Protein AF-A0A7X7YVF1-F1 (afdb_monomer)

Secondary structure (DSSP, 8-state):
---SSSHHHHHTTSTT----PPPBPPPTTGGG-TT-EEEEEEBPPPSS-EEEEESS--HHHHHHHHHH-HHHHHHHHH---GGGGGHHHHHHHHHHHTT-EEEE--S-B-TTTSPB----TTB-SB--HHHHHHH--SEEEEEEEEEEEEEEEEETTEE-S--EEEEEEEEEEEETTTTBEEEE--TTTTEEEEE-SS-S--TTT-HHHHHHHHHHHHHHHHHHHHHHHGGG--TTTTTT--TTTT--HHHHHHHHHHHHHHTT-EEEEGGG-BTTBSS---BSEETTTEE-EEEEETTEEEEEEE-TTS-EEEEE-SSSSTTHHHHHHHHHHHHHHHHHHTT--EEEEEEEE-TTS-EEEEEEEESS--HHHHHTTBPP--

Structure (mmCIF, N/CA/C/O backbone):
data_AF-A0A7X7YVF1-F1
#
_entry.id   AF-A0A7X7YVF1-F1
#
loop_
_atom_site.group_PDB
_atom_site.id
_atom_site.type_symbol
_atom_site.label_atom_id
_atom_site.label_alt_id
_atom_site.label_comp_id
_atom_site.label_asym_id
_atom_site.label_entity_id
_atom_site.label_seq_id
_atom_site.pdbx_PDB_ins_code
_atom_site.Cartn_x
_atom_site.Cartn_y
_atom_site.Cartn_z
_atom_site.occupancy
_atom_site.B_iso_or_equiv
_atom_site.auth_seq_id
_atom_site.auth_comp_id
_atom_site.auth_asym_id
_atom_site.auth_atom_id
_atom_site.pdbx_PDB_model_num
ATOM 1 N N . MET A 1 1 ? 6.168 58.203 21.231 1.00 45.94 1 MET A N 1
ATOM 2 C CA . MET A 1 1 ? 5.114 57.390 20.576 1.00 45.94 1 MET A CA 1
ATOM 3 C C . MET A 1 1 ? 5.769 56.258 19.788 1.00 45.94 1 MET A C 1
ATOM 5 O O . MET A 1 1 ? 6.127 56.462 18.636 1.00 45.94 1 MET A O 1
ATOM 9 N N . ARG A 1 2 ? 6.048 55.103 20.412 1.00 48.00 2 ARG A N 1
ATOM 10 C CA . ARG A 1 2 ? 6.722 53.976 19.733 1.00 48.00 2 ARG A CA 1
ATOM 11 C C . ARG A 1 2 ? 6.580 52.658 20.518 1.00 48.00 2 ARG A C 1
ATOM 13 O O . ARG A 1 2 ? 7.570 52.017 20.819 1.00 48.00 2 ARG A O 1
ATOM 20 N N . THR A 1 3 ? 5.359 52.271 20.894 1.00 51.06 3 THR A N 1
ATOM 21 C CA . THR A 1 3 ? 5.135 51.040 21.693 1.00 51.06 3 THR A CA 1
ATOM 22 C C . THR A 1 3 ? 3.905 50.205 21.309 1.00 51.06 3 THR A C 1
ATOM 24 O O . THR A 1 3 ? 3.707 49.151 21.892 1.00 51.06 3 THR A O 1
ATOM 27 N N . ASN A 1 4 ? 3.128 50.565 20.276 1.00 49.19 4 ASN A N 1
ATOM 28 C CA . ASN A 1 4 ? 1.848 49.885 19.978 1.00 49.19 4 ASN A CA 1
ATOM 29 C C . ASN A 1 4 ? 1.811 48.983 18.729 1.00 49.19 4 ASN A C 1
ATOM 31 O O . ASN A 1 4 ? 0.731 48.597 18.298 1.00 49.19 4 ASN A O 1
ATOM 35 N N . ARG A 1 5 ? 2.950 48.614 18.126 1.00 50.56 5 ARG A N 1
ATOM 36 C CA . ARG A 1 5 ? 2.953 47.758 16.914 1.00 50.56 5 ARG A CA 1
ATOM 37 C C . ARG A 1 5 ? 3.409 46.312 17.121 1.00 50.56 5 ARG A C 1
ATOM 39 O O . ARG A 1 5 ? 3.260 45.516 16.205 1.00 50.56 5 ARG A O 1
ATOM 46 N N . MET A 1 6 ? 3.911 45.954 18.303 1.00 46.47 6 MET A N 1
ATOM 47 C CA . MET A 1 6 ? 4.509 44.630 18.535 1.00 46.47 6 MET A CA 1
ATOM 48 C C . MET A 1 6 ? 3.543 43.598 19.145 1.00 46.47 6 MET A C 1
ATOM 50 O O . MET A 1 6 ? 3.802 42.405 19.067 1.00 46.47 6 MET A O 1
ATOM 54 N N . VAL A 1 7 ? 2.398 44.031 19.689 1.00 49.81 7 VAL A N 1
ATOM 55 C CA . VAL A 1 7 ? 1.423 43.136 20.351 1.00 49.81 7 VAL A CA 1
ATOM 56 C C . VAL A 1 7 ? 0.460 42.469 19.355 1.00 49.81 7 VAL A C 1
ATOM 58 O O . VAL A 1 7 ? -0.028 41.373 19.605 1.00 49.81 7 VAL A O 1
ATOM 61 N N . VAL A 1 8 ? 0.235 43.065 18.179 1.00 50.59 8 VAL A N 1
ATOM 62 C CA . VAL A 1 8 ? -0.730 42.539 17.190 1.00 50.59 8 VAL A CA 1
ATOM 63 C C . VAL A 1 8 ? -0.171 41.350 16.391 1.00 50.59 8 VAL A C 1
ATOM 65 O O . VAL A 1 8 ? -0.937 40.517 15.918 1.00 50.59 8 VAL A O 1
ATOM 68 N N . VAL A 1 9 ? 1.157 41.209 16.287 1.00 49.50 9 VAL A N 1
ATOM 69 C CA . VAL A 1 9 ? 1.793 40.127 15.507 1.00 49.50 9 VAL A CA 1
ATOM 70 C C . VAL A 1 9 ? 1.859 38.803 16.285 1.00 49.50 9 VAL A C 1
ATOM 72 O O . VAL A 1 9 ? 1.777 37.743 15.674 1.00 49.50 9 VAL A O 1
ATOM 75 N N . LEU A 1 10 ? 1.915 38.828 17.624 1.00 44.56 10 LEU A N 1
ATOM 76 C CA . LEU A 1 10 ? 1.907 37.597 18.433 1.00 44.56 10 LEU A CA 1
ATOM 77 C C . LEU A 1 10 ? 0.510 36.967 18.578 1.00 44.56 10 LEU A C 1
ATOM 79 O O . LEU A 1 10 ? 0.409 35.759 18.774 1.00 44.56 10 LEU A O 1
ATOM 83 N N . LEU A 1 11 ? -0.566 37.754 18.447 1.00 42.25 11 LEU A N 1
ATOM 84 C CA . LEU A 1 11 ? -1.938 37.257 18.618 1.00 42.25 11 LEU A CA 1
ATOM 85 C C . LEU A 1 11 ? -2.443 36.429 17.417 1.00 42.25 11 LEU A C 1
ATOM 87 O O . LEU A 1 11 ? -3.353 35.623 17.573 1.00 42.25 11 LEU A O 1
ATOM 91 N N . TRP A 1 12 ? -1.831 36.581 16.237 1.00 46.00 12 TRP A N 1
ATOM 92 C CA . TRP A 1 12 ? -2.168 35.796 15.038 1.00 46.00 12 TRP A CA 1
ATOM 93 C C . TRP A 1 12 ? -1.430 34.451 14.953 1.00 46.00 12 TRP A C 1
ATOM 95 O O . TRP A 1 12 ? -1.888 33.552 14.253 1.00 46.00 12 TRP A O 1
ATOM 105 N N . ALA A 1 13 ? -0.330 34.270 15.691 1.00 45.19 13 ALA A N 1
ATOM 106 C CA . ALA A 1 13 ? 0.436 33.020 15.680 1.00 45.19 13 ALA A CA 1
ATOM 107 C C . ALA A 1 13 ? -0.230 31.884 16.486 1.00 45.19 13 ALA A C 1
ATOM 109 O O . ALA A 1 13 ? 0.051 30.715 16.243 1.00 45.19 13 ALA A O 1
ATOM 110 N N . VAL A 1 14 ? -1.135 32.207 17.418 1.00 48.12 14 VAL A N 1
ATOM 111 C CA . VAL A 1 14 ? -1.795 31.212 18.289 1.00 48.12 14 VAL A CA 1
ATOM 112 C C . VAL A 1 14 ? -3.049 30.603 17.641 1.00 48.12 14 VAL A C 1
ATOM 114 O O . VAL A 1 14 ? -3.447 29.497 17.990 1.00 48.12 14 VAL A O 1
ATOM 117 N N . LEU A 1 15 ? -3.637 31.256 16.632 1.00 45.38 15 LEU A N 1
ATOM 118 C CA . LEU A 1 15 ? -4.842 30.768 15.942 1.00 45.38 15 LEU A CA 1
ATOM 119 C C . LEU A 1 15 ? -4.557 29.759 14.812 1.00 45.38 15 LEU A C 1
ATOM 121 O O . LEU A 1 15 ? -5.491 29.232 14.217 1.00 45.38 15 LEU A O 1
ATOM 125 N N . ALA A 1 16 ? -3.284 29.457 14.530 1.00 42.91 16 ALA A N 1
ATOM 126 C CA . ALA A 1 16 ? -2.877 28.479 13.516 1.00 42.91 16 ALA A CA 1
ATOM 127 C C . ALA A 1 16 ? -2.491 27.103 14.096 1.00 42.91 16 ALA A C 1
ATOM 129 O O . ALA A 1 16 ? -2.003 26.240 13.366 1.00 42.91 16 ALA A O 1
ATOM 130 N N . ALA A 1 17 ? -2.722 26.860 15.390 1.00 43.91 17 ALA A N 1
ATOM 131 C CA . ALA A 1 17 ? -2.643 25.520 15.962 1.00 43.91 17 ALA A CA 1
ATOM 132 C C . ALA A 1 17 ? -3.941 24.758 15.645 1.00 43.91 17 ALA A C 1
ATOM 134 O O . ALA A 1 17 ? -4.787 24.544 16.511 1.00 43.91 17 ALA A O 1
ATOM 135 N N . GLY A 1 18 ? -4.125 24.374 14.378 1.00 42.66 18 GLY A N 1
ATOM 136 C CA . GLY A 1 18 ? -5.143 23.391 14.023 1.00 42.66 18 GLY A CA 1
ATOM 137 C C . GLY A 1 18 ? -4.921 22.144 14.878 1.00 42.66 18 GLY A C 1
ATOM 138 O O . GLY A 1 18 ? -3.826 21.578 14.856 1.00 42.66 18 GLY A O 1
ATOM 139 N N . CYS A 1 19 ? -5.924 21.758 15.671 1.00 44.31 19 CYS A N 1
ATOM 140 C CA . CYS A 1 19 ? -5.878 20.576 16.526 1.00 44.31 19 CYS A CA 1
ATOM 141 C C . CYS A 1 19 ? -5.786 19.323 15.650 1.00 44.31 19 CYS A C 1
ATOM 143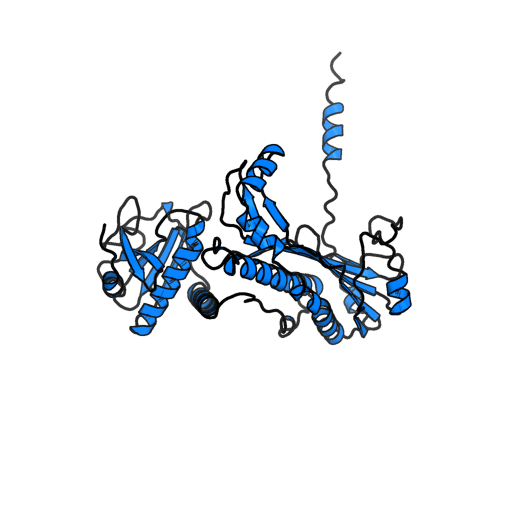 O O . CYS A 1 19 ? -6.785 18.712 15.289 1.00 44.31 19 CYS A O 1
ATOM 145 N N . ALA A 1 20 ? -4.568 18.951 15.268 1.00 49.00 20 ALA A N 1
ATOM 146 C CA . ALA A 1 20 ? -4.284 17.599 14.837 1.00 49.00 20 ALA A CA 1
ATOM 147 C C . ALA A 1 20 ? -4.358 16.724 16.093 1.00 49.00 20 ALA A C 1
ATOM 149 O O . ALA A 1 20 ? -3.467 16.797 16.941 1.00 49.00 20 ALA A O 1
ATOM 150 N N . THR A 1 21 ? -5.440 15.958 16.240 1.00 62.94 21 THR A N 1
ATOM 151 C CA . THR A 1 21 ? -5.539 14.942 17.289 1.00 62.94 21 THR A CA 1
ATOM 152 C C . THR A 1 21 ? -4.435 13.921 17.041 1.00 62.94 21 THR A C 1
ATOM 154 O O . THR A 1 21 ? -4.339 13.346 15.955 1.00 62.94 21 THR A O 1
ATOM 157 N N . LYS A 1 22 ? -3.526 13.782 18.006 1.00 76.94 22 LYS A N 1
ATOM 158 C CA . LYS A 1 22 ? -2.445 12.799 17.926 1.00 76.94 22 LYS A CA 1
ATOM 159 C C . LYS A 1 22 ? -3.043 11.398 18.101 1.00 76.94 22 LYS A C 1
ATOM 161 O O . LYS A 1 22 ? -4.016 11.281 18.843 1.00 76.94 22 LYS A O 1
ATOM 166 N N . PRO A 1 23 ? -2.472 10.359 17.467 1.00 87.00 23 PRO A N 1
ATOM 167 C CA . PRO A 1 23 ? -2.857 8.983 17.753 1.00 87.00 23 PRO A CA 1
ATOM 168 C C . PRO A 1 23 ? -2.780 8.688 19.256 1.00 87.00 23 PRO A C 1
ATOM 170 O O . PRO A 1 23 ? -1.829 9.120 19.916 1.00 87.00 23 PRO A O 1
ATOM 173 N N . ILE A 1 24 ? -3.746 7.930 19.768 1.00 91.81 24 ILE A N 1
ATOM 174 C CA . ILE A 1 24 ? -3.784 7.454 21.155 1.00 91.81 24 ILE A CA 1
ATOM 175 C C . ILE A 1 24 ? -3.446 5.958 21.109 1.00 91.81 24 ILE A C 1
ATOM 177 O O . ILE A 1 24 ? -4.222 5.200 20.523 1.00 91.81 24 ILE A O 1
ATOM 181 N N . PRO A 1 25 ? -2.284 5.514 21.629 1.00 92.12 25 PRO A N 1
ATOM 182 C CA . PRO A 1 25 ? -1.931 4.096 21.647 1.00 92.12 25 PRO A CA 1
ATOM 183 C C . PRO A 1 25 ? -2.812 3.327 22.639 1.00 92.12 25 PRO A C 1
ATOM 185 O O . PRO A 1 25 ? -3.322 3.909 23.594 1.00 92.12 25 PRO A O 1
ATOM 188 N N . VAL A 1 26 ? -2.955 2.015 22.436 1.00 92.88 26 VAL A N 1
ATOM 189 C CA . VAL A 1 26 ? -3.659 1.154 23.396 1.00 92.88 26 VAL A CA 1
ATOM 190 C C . VAL A 1 26 ? -2.847 1.105 24.690 1.00 92.88 26 VAL A C 1
ATOM 192 O O . VAL A 1 26 ? -1.643 0.842 24.658 1.00 92.88 26 VAL A O 1
ATOM 195 N N . SER A 1 27 ? -3.486 1.345 25.834 1.00 91.06 27 SER A N 1
ATOM 196 C CA . SER A 1 27 ? -2.795 1.286 27.122 1.00 91.06 27 SER A CA 1
ATOM 197 C C . SER A 1 27 ? -2.364 -0.154 27.463 1.00 91.06 27 SER A C 1
ATOM 199 O O . SER A 1 27 ? -3.092 -1.107 27.166 1.00 91.06 27 SER A O 1
ATOM 201 N N . PRO A 1 28 ? -1.195 -0.372 28.097 1.00 90.12 28 PRO A N 1
ATOM 202 C CA . PRO A 1 28 ? -0.799 -1.696 28.579 1.00 90.12 28 PRO A CA 1
ATOM 203 C C . PRO A 1 28 ? -1.837 -2.339 29.508 1.00 90.12 28 PRO A C 1
ATOM 205 O O . PRO A 1 28 ? -2.012 -3.557 29.488 1.00 90.12 28 PRO A O 1
ATOM 208 N N . GLU A 1 29 ? -2.538 -1.519 30.293 1.00 90.06 29 GLU A N 1
ATOM 209 C CA . GLU A 1 29 ? -3.566 -1.930 31.247 1.00 90.06 29 GLU A CA 1
ATOM 210 C C . GLU A 1 29 ? -4.773 -2.563 30.555 1.00 90.06 29 GLU A C 1
ATOM 212 O O . GLU A 1 29 ? -5.318 -3.537 31.075 1.00 90.06 29 GLU A O 1
ATOM 217 N N . PHE A 1 30 ? -5.153 -2.081 29.362 1.00 91.19 30 PHE A N 1
ATOM 218 C CA . PHE A 1 30 ? -6.248 -2.658 28.579 1.00 91.19 30 PHE A CA 1
ATOM 219 C C . PHE A 1 30 ? -6.068 -4.172 28.415 1.00 91.19 30 PHE A C 1
ATOM 221 O O . PHE A 1 30 ? -7.004 -4.932 28.674 1.00 91.19 30 PHE A O 1
ATOM 228 N N . TRP A 1 31 ? -4.843 -4.610 28.096 1.00 92.06 31 TRP A N 1
ATOM 229 C CA . TRP A 1 31 ? -4.468 -6.016 27.884 1.00 92.06 31 TRP A CA 1
ATOM 230 C C . TRP A 1 31 ? -4.567 -6.900 29.135 1.00 92.06 31 TRP A C 1
ATOM 232 O O . TRP A 1 31 ? -4.552 -8.124 29.018 1.00 92.06 31 TRP A O 1
ATOM 242 N N . GLY A 1 32 ? -4.672 -6.311 30.329 1.00 88.88 32 GLY A N 1
ATOM 243 C CA . GLY A 1 32 ? -4.874 -7.034 31.586 1.00 88.88 32 GLY A CA 1
ATOM 244 C C . GLY A 1 32 ? -6.340 -7.356 31.903 1.00 88.88 32 GLY A C 1
ATOM 245 O O . GLY A 1 32 ? -6.602 -8.170 32.786 1.00 88.88 32 GLY A O 1
ATOM 246 N N . HIS A 1 33 ? -7.298 -6.745 31.197 1.00 88.50 33 HIS A N 1
ATOM 247 C CA . HIS A 1 33 ? -8.733 -6.827 31.487 1.00 88.50 33 HIS A CA 1
ATOM 248 C C . HIS A 1 33 ? -9.491 -7.699 30.473 1.00 88.50 33 HIS A C 1
ATOM 250 O O . HIS A 1 33 ? -10.422 -7.238 29.814 1.00 88.50 33 HIS A O 1
ATOM 256 N N . THR A 1 34 ? -9.131 -8.977 30.363 1.00 85.94 34 THR A N 1
ATOM 257 C CA . THR A 1 34 ? -9.741 -9.940 29.416 1.00 85.94 34 THR A CA 1
ATOM 258 C C . THR A 1 34 ? -11.220 -10.247 29.686 1.00 85.94 34 THR A C 1
ATOM 260 O O . THR A 1 34 ? -11.928 -10.736 28.809 1.00 85.94 34 THR A O 1
ATOM 263 N N . GLU A 1 35 ? -11.728 -9.901 30.872 1.00 90.06 35 GLU A N 1
ATOM 264 C CA . GLU A 1 35 ? -13.160 -9.974 31.193 1.00 90.06 35 GLU A CA 1
ATOM 265 C C . GLU A 1 35 ? -14.009 -8.962 30.406 1.00 90.06 35 GLU A C 1
ATOM 267 O O . GLU A 1 35 ? -15.221 -9.154 30.287 1.00 90.06 35 GLU A O 1
ATOM 272 N N . THR A 1 36 ? -13.376 -7.914 29.861 1.00 92.19 36 THR A N 1
ATOM 273 C CA . THR A 1 36 ? -14.020 -6.861 29.066 1.00 92.19 36 THR A CA 1
ATOM 274 C C . THR A 1 36 ? -14.685 -7.467 27.836 1.00 92.19 36 THR A C 1
ATOM 276 O O . THR A 1 36 ? -14.034 -8.117 27.011 1.00 92.19 36 THR A O 1
ATOM 279 N N . LYS A 1 37 ? -15.984 -7.220 27.669 1.00 96.88 37 LYS A N 1
ATOM 280 C CA . LYS A 1 37 ? -16.699 -7.577 26.445 1.00 96.88 37 LYS A CA 1
ATOM 281 C C . LYS A 1 37 ? -16.518 -6.475 25.405 1.00 96.88 37 LYS A C 1
ATOM 283 O O . LYS A 1 37 ? -16.913 -5.335 25.641 1.00 96.88 37 LYS A O 1
ATOM 288 N N . VAL A 1 38 ? -15.976 -6.814 24.238 1.00 98.00 38 VAL A N 1
ATOM 289 C CA . VAL A 1 38 ? -15.699 -5.860 23.152 1.00 98.00 38 VAL A CA 1
ATOM 290 C C . VAL A 1 38 ? -16.682 -6.072 22.002 1.00 98.00 38 VAL A C 1
ATOM 292 O O . VAL A 1 38 ? -16.742 -7.156 21.420 1.00 98.00 38 VAL A O 1
ATOM 295 N N . ALA A 1 39 ? -17.453 -5.044 21.655 1.00 98.19 39 ALA A N 1
ATOM 296 C CA . ALA A 1 39 ? -18.185 -5.021 20.392 1.00 98.19 39 ALA A CA 1
ATOM 297 C C . ALA A 1 39 ? -17.270 -4.512 19.277 1.00 98.19 39 ALA A C 1
ATOM 299 O O . ALA A 1 39 ? -16.469 -3.612 19.504 1.00 98.19 39 ALA A O 1
ATOM 300 N N . ILE A 1 40 ? -17.391 -5.067 18.076 1.00 98.44 40 ILE A N 1
ATOM 301 C CA . ILE A 1 40 ? -16.623 -4.643 16.904 1.00 98.44 40 ILE A CA 1
ATOM 302 C C . ILE A 1 40 ? -17.614 -4.234 15.831 1.00 98.44 40 ILE A C 1
ATOM 304 O O . ILE A 1 40 ? -18.463 -5.030 15.432 1.00 98.44 40 ILE A O 1
ATOM 308 N N . ALA A 1 41 ? -17.507 -2.995 15.381 1.00 97.94 41 ALA A N 1
ATOM 309 C CA . ALA A 1 41 ? -18.418 -2.399 14.427 1.00 97.94 41 ALA A CA 1
ATOM 310 C C . ALA A 1 41 ? -17.652 -1.673 13.327 1.00 97.94 41 ALA A C 1
ATOM 312 O O . ALA A 1 41 ? -16.489 -1.282 13.478 1.00 97.94 41 ALA A O 1
ATOM 313 N N . ILE A 1 42 ? -18.352 -1.460 12.223 1.00 97.38 42 ILE A N 1
ATOM 314 C CA . ILE A 1 42 ? -17.880 -0.654 11.111 1.00 97.38 42 ILE A CA 1
ATOM 315 C C . ILE A 1 42 ? -18.765 0.582 10.989 1.00 97.38 42 ILE A C 1
ATOM 317 O O . ILE A 1 42 ? -19.985 0.500 11.140 1.00 97.38 42 ILE A O 1
ATOM 321 N N . ALA A 1 43 ? -18.155 1.736 10.740 1.00 96.62 43 ALA A N 1
ATOM 322 C CA . ALA A 1 43 ? -18.916 2.897 10.302 1.00 96.62 43 ALA A CA 1
ATOM 323 C C . ALA A 1 43 ? -19.438 2.670 8.878 1.00 96.62 43 ALA A C 1
ATOM 325 O O . ALA A 1 43 ? -18.887 1.859 8.126 1.00 96.62 43 ALA A O 1
ATOM 326 N N . SER A 1 44 ? -20.475 3.407 8.497 1.00 95.75 44 SER A N 1
ATOM 327 C CA . SER A 1 44 ? -21.013 3.342 7.141 1.00 95.75 44 SER A CA 1
ATOM 328 C C . SER A 1 44 ? -19.933 3.579 6.092 1.00 95.75 44 SER A C 1
ATOM 330 O O . SER A 1 44 ? -19.137 4.518 6.170 1.00 95.75 44 SER A O 1
ATOM 332 N N . LEU A 1 45 ? -19.877 2.661 5.127 1.00 95.44 45 LEU A N 1
ATOM 333 C CA . LEU A 1 45 ? -18.869 2.689 4.081 1.00 95.44 45 LEU A CA 1
ATOM 334 C C . LEU A 1 45 ? -19.178 3.818 3.089 1.00 95.44 45 LEU A C 1
ATOM 336 O O . LEU A 1 45 ? -20.343 4.007 2.727 1.00 95.44 45 LEU A O 1
ATOM 340 N N . PRO A 1 46 ? -18.164 4.543 2.589 1.00 93.81 46 PRO A N 1
ATOM 341 C CA . PRO A 1 46 ? -18.379 5.518 1.533 1.00 93.81 46 PRO A CA 1
ATOM 342 C C . PRO A 1 46 ? -18.917 4.810 0.283 1.00 93.81 46 PRO A C 1
ATOM 344 O O . PRO A 1 46 ? -18.407 3.762 -0.111 1.00 93.81 46 PRO A O 1
ATOM 347 N N . GLN A 1 47 ? -19.949 5.384 -0.335 1.00 90.06 47 GLN A N 1
ATOM 348 C CA . GLN A 1 47 ? -20.629 4.769 -1.483 1.00 90.06 47 GLN A CA 1
ATOM 349 C C . GLN A 1 47 ? -19.821 4.866 -2.780 1.00 90.06 47 GLN A C 1
ATOM 351 O O . GLN A 1 47 ? -19.948 4.010 -3.648 1.00 90.06 47 GLN A O 1
ATOM 356 N N . GLU A 1 48 ? -18.989 5.900 -2.907 1.00 90.50 48 GLU A N 1
ATOM 357 C CA . GLU A 1 48 ? -18.205 6.172 -4.109 1.00 90.50 48 GLU A CA 1
ATOM 358 C C . GLU A 1 48 ? -16.748 6.474 -3.757 1.00 90.50 48 GLU A C 1
ATOM 360 O O . GLU A 1 48 ? -16.443 7.102 -2.732 1.00 90.50 48 GLU A O 1
ATOM 365 N N . GLY A 1 49 ? -15.849 6.066 -4.653 1.00 92.56 49 GLY A N 1
ATOM 366 C CA . GLY A 1 49 ? -14.457 6.473 -4.607 1.00 92.56 49 GLY A CA 1
ATOM 367 C C . GLY A 1 49 ? -14.282 7.959 -4.936 1.00 92.56 49 GLY A C 1
ATOM 368 O O . GLY A 1 49 ? -15.112 8.598 -5.583 1.00 92.56 49 GLY A O 1
ATOM 369 N N . ARG A 1 50 ? -13.161 8.530 -4.498 1.00 92.94 50 ARG A N 1
ATOM 370 C CA . ARG A 1 50 ? -12.825 9.952 -4.643 1.00 92.94 50 ARG A CA 1
ATOM 371 C C . ARG A 1 50 ? -11.498 10.137 -5.370 1.00 92.94 50 ARG A C 1
ATOM 373 O O . ARG A 1 50 ? -10.619 9.284 -5.313 1.00 92.94 50 ARG A O 1
ATOM 380 N N . VAL A 1 51 ? -11.331 11.294 -6.005 1.00 91.38 51 VAL A N 1
ATOM 381 C CA . VAL A 1 51 ? -10.043 11.726 -6.564 1.00 91.38 51 VAL A CA 1
ATOM 382 C C . VAL A 1 51 ? -9.405 12.716 -5.593 1.00 91.38 51 VAL A C 1
ATOM 384 O O . VAL A 1 51 ? -9.844 13.862 -5.472 1.00 91.38 51 VAL A O 1
ATOM 387 N N . TYR A 1 52 ? -8.373 12.271 -4.886 1.00 90.50 52 TYR A N 1
ATOM 388 C CA . TYR A 1 52 ? -7.571 13.080 -3.979 1.00 90.50 52 TYR A CA 1
ATOM 389 C C . TYR A 1 52 ? -6.496 13.823 -4.766 1.00 90.50 52 TYR A C 1
ATOM 391 O O . TYR A 1 52 ? -5.614 13.227 -5.386 1.00 90.50 52 TYR A O 1
ATOM 399 N N . ARG A 1 53 ? -6.551 15.153 -4.717 1.00 87.81 53 ARG A N 1
ATOM 400 C CA . ARG A 1 53 ? -5.524 16.010 -5.307 1.00 87.81 53 ARG A CA 1
ATOM 401 C C . ARG A 1 53 ? -4.653 16.581 -4.212 1.00 87.81 53 ARG A C 1
ATOM 403 O O . ARG A 1 53 ? -5.145 17.204 -3.276 1.00 87.81 53 ARG A O 1
ATOM 410 N N . GLU A 1 54 ? -3.360 16.338 -4.332 1.00 86.12 54 GLU A N 1
ATOM 411 C CA . GLU A 1 54 ? -2.370 16.723 -3.336 1.00 86.12 54 GLU A CA 1
ATOM 412 C C . GLU A 1 54 ? -1.453 17.808 -3.893 1.00 86.12 54 GLU A C 1
ATOM 414 O O . GLU A 1 54 ? -1.136 17.814 -5.081 1.00 86.12 54 GLU A O 1
ATOM 419 N N . GLY A 1 55 ? -0.983 18.706 -3.029 1.00 83.38 55 GLY A N 1
ATOM 420 C CA . GLY A 1 55 ? -0.076 19.791 -3.402 1.00 83.38 55 GLY A CA 1
ATOM 421 C C . GLY A 1 55 ? -0.734 21.169 -3.384 1.00 83.38 55 GLY A C 1
ATOM 422 O O . GLY A 1 55 ? -1.862 21.354 -2.927 1.00 83.38 55 GLY A O 1
ATOM 423 N N . HIS A 1 56 ? 0.015 22.170 -3.839 1.00 75.62 56 HIS A N 1
ATOM 424 C CA . HIS A 1 56 ? -0.428 23.561 -3.834 1.00 75.62 56 HIS A CA 1
ATOM 425 C C . HIS A 1 56 ? -1.270 23.845 -5.083 1.00 75.62 56 HIS A C 1
ATOM 427 O O . HIS A 1 56 ? -0.730 24.193 -6.134 1.00 75.62 56 HIS A O 1
ATOM 433 N N . GLN A 1 57 ? -2.590 23.689 -4.964 1.00 69.94 57 GLN A N 1
ATOM 434 C CA . GLN A 1 57 ? -3.557 24.067 -5.997 1.00 69.94 57 GLN A CA 1
ATOM 435 C C . GLN A 1 57 ? -4.452 25.202 -5.496 1.00 69.94 57 GLN A C 1
ATOM 437 O O . GLN A 1 57 ? -4.994 25.139 -4.391 1.00 69.94 57 GLN A O 1
ATOM 442 N N . GLY A 1 58 ? -4.632 26.239 -6.314 1.00 75.81 58 GLY A N 1
ATOM 443 C CA . GLY A 1 58 ? -5.694 27.213 -6.094 1.00 75.81 58 GLY A CA 1
ATOM 444 C C . GLY A 1 58 ? -7.071 26.619 -6.411 1.00 75.81 58 GLY A C 1
ATOM 445 O O . GLY A 1 58 ? -7.193 25.627 -7.128 1.00 75.81 58 GLY A O 1
ATOM 446 N N . LEU A 1 59 ? -8.141 27.261 -5.932 1.00 76.19 59 LEU A N 1
ATOM 447 C CA . LEU A 1 59 ? -9.523 26.846 -6.226 1.00 76.19 59 LEU A CA 1
ATOM 448 C C . LEU A 1 59 ? -9.806 26.766 -7.739 1.00 76.19 59 LEU A C 1
ATOM 450 O O . LEU A 1 59 ? -10.478 25.845 -8.195 1.00 76.19 59 LEU A O 1
ATOM 454 N N . LEU A 1 60 ? -9.256 27.703 -8.520 1.00 72.31 60 LEU A N 1
ATOM 455 C CA . LEU A 1 60 ? -9.382 27.709 -9.982 1.00 72.31 60 LEU A CA 1
ATOM 456 C C . LEU A 1 60 ? -8.614 26.552 -10.639 1.00 72.31 60 LEU A C 1
ATOM 458 O O . LEU A 1 60 ? -9.128 25.943 -11.575 1.00 72.31 60 LEU A O 1
ATOM 462 N N . ASP A 1 61 ? -7.438 26.194 -10.115 1.00 67.12 61 ASP A N 1
ATOM 463 C CA . ASP A 1 61 ? -6.652 25.063 -10.620 1.00 67.12 61 ASP A CA 1
ATOM 464 C C . ASP A 1 61 ? -7.395 23.741 -10.413 1.00 67.12 61 ASP A C 1
ATOM 466 O O . ASP A 1 61 ? -7.378 22.879 -11.291 1.00 67.12 61 ASP A O 1
ATOM 470 N N . MET A 1 62 ? -8.110 23.591 -9.291 1.00 69.75 62 MET A N 1
ATOM 471 C CA . MET A 1 62 ? -8.940 22.409 -9.039 1.00 69.75 62 MET A CA 1
ATOM 472 C C . MET A 1 62 ? -10.077 22.270 -10.058 1.00 69.75 62 MET A C 1
ATOM 474 O O . MET A 1 62 ? -10.359 21.160 -10.508 1.00 69.75 62 MET A O 1
ATOM 478 N N . ILE A 1 63 ? -10.717 23.377 -10.456 1.00 71.25 63 ILE A N 1
ATOM 479 C CA . ILE A 1 63 ? -11.778 23.361 -11.477 1.00 71.25 63 ILE A CA 1
ATOM 480 C C . ILE A 1 63 ? -11.207 22.931 -12.833 1.00 71.25 63 ILE A C 1
ATOM 482 O O . ILE A 1 63 ? -11.771 22.049 -13.480 1.00 71.25 63 ILE A O 1
ATOM 486 N N . ILE A 1 64 ? -10.069 23.503 -13.238 1.00 67.75 64 ILE A N 1
ATOM 487 C CA . ILE A 1 64 ? -9.395 23.153 -14.498 1.00 67.75 64 ILE A CA 1
ATOM 488 C C . ILE A 1 64 ? -8.975 21.678 -14.485 1.00 67.75 64 ILE A C 1
ATOM 490 O O . ILE A 1 64 ? -9.262 20.941 -15.426 1.00 67.75 64 ILE A O 1
ATOM 494 N N . THR A 1 65 ? -8.372 21.218 -13.388 1.00 71.06 65 THR A N 1
ATOM 495 C CA . THR A 1 65 ? -7.909 19.830 -13.248 1.00 71.06 65 THR A CA 1
ATOM 496 C C . THR A 1 65 ? -9.072 18.833 -13.309 1.00 71.06 65 THR A C 1
ATOM 498 O O . THR A 1 65 ? -8.956 17.796 -13.955 1.00 71.06 65 THR A O 1
ATOM 501 N N . ASN A 1 66 ? -10.221 19.144 -12.694 1.00 70.50 66 ASN A N 1
ATOM 502 C CA . ASN A 1 66 ? -11.432 18.315 -12.788 1.00 70.50 66 ASN A CA 1
ATOM 503 C C . ASN A 1 66 ? -11.928 18.138 -14.231 1.00 70.50 66 ASN A C 1
ATOM 505 O O . ASN A 1 66 ? -12.435 17.073 -14.569 1.00 70.50 66 ASN A O 1
ATOM 509 N N . ALA A 1 67 ? -11.792 19.165 -15.072 1.00 65.69 67 ALA A N 1
ATOM 510 C CA . ALA A 1 67 ? -12.204 19.100 -16.471 1.00 65.69 67 ALA A CA 1
ATOM 511 C C . ALA A 1 67 ? -11.202 18.335 -17.355 1.00 65.69 67 ALA A C 1
ATOM 513 O O . ALA A 1 67 ? -11.598 17.761 -18.368 1.00 65.69 67 ALA A O 1
ATOM 514 N N . MET A 1 68 ? -9.916 18.339 -16.989 1.00 68.31 68 MET A N 1
ATOM 515 C CA . MET A 1 68 ? -8.835 17.768 -17.800 1.00 68.31 68 MET A CA 1
ATOM 516 C C . MET A 1 68 ? -8.546 16.289 -17.528 1.00 68.31 68 MET A C 1
ATOM 518 O O . MET A 1 68 ? -7.964 15.645 -18.398 1.00 68.31 68 MET A O 1
ATOM 522 N N . ASP A 1 69 ? -8.948 15.745 -16.374 1.00 69.50 69 ASP A N 1
ATOM 523 C CA . ASP A 1 69 ? -8.694 14.340 -16.022 1.00 69.50 69 ASP A CA 1
ATOM 524 C C . ASP A 1 69 ? -9.989 13.539 -15.770 1.00 69.50 69 ASP A C 1
ATOM 526 O O . ASP A 1 69 ? -10.322 13.187 -14.632 1.00 69.50 69 ASP A O 1
ATOM 530 N N . PRO A 1 70 ? -10.775 13.256 -16.829 1.00 73.62 70 PRO A N 1
ATOM 531 C CA . PRO A 1 70 ? -12.015 12.497 -16.695 1.00 73.62 70 PRO A CA 1
ATOM 532 C C . PRO A 1 70 ? -11.773 11.017 -16.368 1.00 73.62 70 PRO A C 1
ATOM 534 O O . PRO A 1 70 ? -12.717 10.337 -15.959 1.00 73.62 70 PRO A O 1
ATOM 537 N N . GLY A 1 71 ? -10.551 10.510 -16.567 1.00 82.00 71 GLY A N 1
ATOM 538 C CA . GLY A 1 71 ? -10.236 9.096 -16.404 1.00 82.00 71 GLY A CA 1
ATOM 539 C C . GLY A 1 71 ? -10.152 8.679 -14.945 1.00 82.00 71 GLY A C 1
ATOM 540 O O . GLY A 1 71 ? -10.849 7.749 -14.540 1.00 82.00 71 GLY A O 1
ATOM 541 N N . GLU A 1 72 ? -9.416 9.433 -14.123 1.00 82.94 72 GLU A N 1
ATOM 542 C CA . GLU A 1 72 ? -9.380 9.208 -12.670 1.00 82.94 72 GLU A CA 1
ATOM 543 C C . GLU A 1 72 ? -10.786 9.292 -12.055 1.00 82.94 72 GLU A C 1
ATOM 545 O O . GLU A 1 72 ? -11.188 8.432 -11.275 1.00 82.94 72 GLU A O 1
ATOM 550 N N . ALA A 1 73 ? -11.582 10.282 -12.471 1.00 85.50 73 ALA A N 1
ATOM 551 C CA . ALA A 1 73 ? -12.956 10.443 -12.000 1.00 85.50 73 ALA A CA 1
ATOM 552 C C . ALA A 1 73 ? -13.899 9.326 -12.482 1.00 85.50 73 ALA A C 1
ATOM 554 O O . ALA A 1 73 ? -14.917 9.058 -11.843 1.00 85.50 73 ALA A O 1
ATOM 555 N N . ARG A 1 74 ? -13.623 8.698 -13.632 1.00 86.56 74 ARG A N 1
ATOM 556 C CA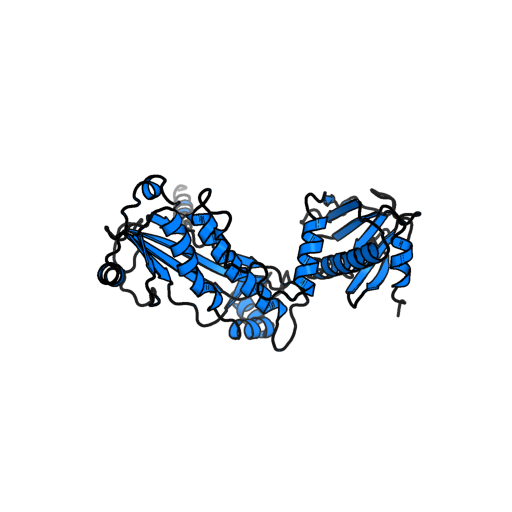 . ARG A 1 74 ? -14.384 7.536 -14.110 1.00 86.56 74 ARG A CA 1
ATOM 557 C C . ARG A 1 74 ? -14.026 6.295 -13.309 1.00 86.56 74 ARG A C 1
ATOM 559 O O . ARG A 1 74 ? -14.938 5.659 -12.798 1.00 86.56 74 ARG A O 1
ATOM 566 N N . CYS A 1 75 ? -12.730 6.027 -13.145 1.00 87.88 75 CYS A N 1
ATOM 567 C CA . CYS A 1 75 ? -12.240 4.955 -12.288 1.00 87.88 75 CYS A CA 1
ATOM 568 C C . CYS A 1 75 ? -12.846 5.076 -10.887 1.00 87.88 75 CYS A C 1
ATOM 570 O O . CYS A 1 75 ? -13.469 4.130 -10.430 1.00 87.88 75 CYS A O 1
ATOM 572 N N . ALA A 1 76 ? -12.770 6.256 -10.258 1.00 88.81 76 ALA A N 1
ATOM 573 C CA . ALA A 1 76 ? -13.255 6.488 -8.897 1.00 88.81 76 ALA A CA 1
ATOM 574 C C . ALA A 1 76 ? -14.726 6.080 -8.675 1.00 88.81 76 ALA A C 1
ATOM 576 O O . ALA A 1 76 ? -15.057 5.514 -7.636 1.00 88.81 76 ALA A O 1
ATOM 577 N N . ARG A 1 77 ? -15.590 6.310 -9.671 1.00 89.06 77 ARG A N 1
ATOM 578 C CA . ARG A 1 77 ? -17.021 5.960 -9.630 1.00 89.06 77 ARG A CA 1
ATOM 579 C C . ARG A 1 77 ? -17.307 4.464 -9.776 1.00 89.06 77 ARG A C 1
ATOM 581 O O . ARG A 1 77 ? -18.415 4.039 -9.480 1.00 89.06 77 ARG A O 1
ATOM 588 N N . MET A 1 78 ? -16.348 3.682 -10.266 1.00 89.00 78 MET A N 1
ATOM 589 C CA . MET A 1 78 ? -16.486 2.232 -10.447 1.00 89.00 78 MET A CA 1
ATOM 590 C C . MET A 1 78 ? -15.997 1.434 -9.232 1.00 89.00 78 MET A C 1
ATOM 592 O O . MET A 1 78 ? -16.214 0.228 -9.167 1.00 89.00 78 MET A O 1
ATOM 596 N N . LEU A 1 79 ? -15.309 2.085 -8.292 1.00 92.69 79 LEU A N 1
ATOM 597 C CA . LEU A 1 79 ? -14.706 1.427 -7.138 1.00 92.69 79 LEU A CA 1
ATOM 598 C C . LEU A 1 79 ? -15.761 1.105 -6.077 1.00 92.69 79 LEU A C 1
ATOM 600 O O . LEU A 1 79 ? -16.679 1.891 -5.849 1.00 92.69 79 LEU A O 1
ATOM 604 N N . THR A 1 80 ? -15.564 0.003 -5.353 1.00 92.56 80 THR A N 1
ATOM 605 C CA . THR A 1 80 ? -16.407 -0.384 -4.216 1.00 92.56 80 THR A CA 1
ATOM 606 C C . THR A 1 80 ? -15.590 -0.495 -2.929 1.00 92.56 80 THR A C 1
ATOM 608 O O . THR A 1 80 ? -14.385 -0.754 -2.942 1.00 92.56 80 THR A O 1
ATOM 611 N N . ALA A 1 81 ? -16.258 -0.295 -1.794 1.00 94.00 81 ALA A N 1
ATOM 612 C CA . ALA A 1 81 ? -15.659 -0.386 -0.462 1.00 94.00 81 ALA A CA 1
ATOM 613 C C . ALA A 1 81 ? -15.815 -1.774 0.190 1.00 94.00 81 ALA A C 1
ATOM 615 O O . ALA A 1 81 ? -15.332 -1.986 1.301 1.00 94.00 81 ALA A O 1
ATOM 616 N N . GLU A 1 82 ? -16.491 -2.719 -0.473 1.00 92.56 82 GLU A N 1
ATOM 617 C CA . GLU A 1 82 ? -16.932 -3.998 0.109 1.00 92.56 82 GLU A CA 1
ATOM 618 C C . GLU A 1 82 ? -15.785 -4.808 0.706 1.00 92.56 82 GLU A C 1
ATOM 620 O O . GLU A 1 82 ? -15.927 -5.402 1.776 1.00 92.56 82 GLU A O 1
ATOM 625 N N . ARG A 1 83 ? -14.616 -4.768 0.054 1.00 93.25 83 ARG A N 1
ATOM 626 C CA . ARG A 1 83 ? -13.418 -5.456 0.536 1.00 93.25 83 ARG A CA 1
ATOM 627 C C . ARG A 1 83 ? -13.066 -5.046 1.958 1.00 93.25 83 ARG A C 1
ATOM 629 O O . ARG A 1 83 ? -12.567 -5.884 2.692 1.00 93.25 83 ARG A O 1
ATOM 636 N N . PHE A 1 84 ? -13.335 -3.811 2.381 1.00 96.75 84 PHE A N 1
ATOM 637 C CA . PHE A 1 84 ? -13.008 -3.354 3.730 1.00 96.75 84 PHE A CA 1
ATOM 638 C C . PHE A 1 84 ? -13.844 -4.045 4.821 1.00 96.75 84 PHE A C 1
ATOM 640 O O . PHE A 1 84 ? -13.360 -4.195 5.936 1.00 96.75 84 PHE A O 1
ATOM 647 N N . ALA A 1 85 ? -15.056 -4.519 4.511 1.00 93.69 85 ALA A N 1
ATOM 648 C CA . ALA A 1 85 ? -16.028 -4.974 5.507 1.00 93.69 85 ALA A CA 1
ATOM 649 C C . ALA A 1 85 ? -15.561 -6.166 6.362 1.00 93.69 85 ALA A C 1
ATOM 651 O O . ALA A 1 85 ? -15.906 -6.246 7.539 1.00 93.69 85 ALA A O 1
ATOM 652 N N . ASN A 1 86 ? -14.743 -7.071 5.809 1.00 94.31 86 ASN A N 1
ATOM 653 C CA . ASN A 1 86 ? -14.275 -8.259 6.536 1.00 94.31 86 ASN A CA 1
ATOM 654 C C . ASN A 1 86 ? -13.283 -7.948 7.676 1.00 94.31 86 ASN A C 1
ATOM 656 O O . ASN A 1 86 ? -12.922 -8.849 8.431 1.00 94.31 86 ASN A O 1
ATOM 660 N N . ILE A 1 87 ? -12.848 -6.692 7.827 1.00 96.69 87 ILE A N 1
ATOM 661 C CA . ILE A 1 87 ? -11.924 -6.276 8.886 1.00 96.69 87 ILE A CA 1
ATOM 662 C C . ILE A 1 87 ? -12.484 -6.524 10.294 1.00 96.69 87 ILE A C 1
ATOM 664 O O . ILE A 1 87 ? -11.719 -6.836 11.205 1.00 96.69 87 ILE A O 1
ATOM 668 N N . THR A 1 88 ? -13.806 -6.440 10.479 1.00 96.94 88 THR A N 1
ATOM 669 C CA . THR A 1 88 ? -14.458 -6.675 11.778 1.00 96.94 88 THR A CA 1
ATOM 670 C C . THR A 1 88 ? -14.234 -8.103 12.269 1.00 96.94 88 THR A C 1
ATOM 672 O O . THR A 1 88 ? -13.940 -8.320 13.442 1.00 96.94 88 THR A O 1
ATOM 675 N N . GLU A 1 89 ? -14.293 -9.067 11.355 1.00 96.50 89 GLU A N 1
ATOM 676 C CA . GLU A 1 89 ? -14.073 -10.481 11.638 1.00 96.50 89 GLU A CA 1
ATOM 677 C C . GLU A 1 89 ? -12.600 -10.783 11.941 1.00 96.50 89 GLU A C 1
ATOM 679 O O . GLU A 1 89 ? -12.296 -11.560 12.847 1.00 96.50 89 GLU A O 1
ATOM 684 N N . ILE A 1 90 ? -11.677 -10.112 11.244 1.00 96.25 90 ILE A N 1
ATOM 685 C CA . ILE A 1 90 ? -10.242 -10.224 11.527 1.00 96.25 90 ILE A CA 1
ATOM 686 C C . ILE A 1 90 ? -9.945 -9.682 12.933 1.00 96.25 90 ILE A C 1
ATOM 688 O O . ILE A 1 90 ? -9.327 -10.375 13.738 1.00 96.25 90 ILE A O 1
ATOM 692 N N . PHE A 1 91 ? -10.454 -8.493 13.279 1.00 97.38 91 PHE A N 1
ATOM 693 C CA . PHE A 1 91 ? -10.316 -7.940 14.633 1.00 97.38 91 PHE A CA 1
ATOM 694 C C . PHE A 1 91 ? -10.951 -8.837 15.700 1.00 97.38 91 PHE A C 1
ATOM 696 O O . PHE A 1 91 ? -10.369 -8.995 16.771 1.00 97.38 91 PHE A O 1
ATOM 703 N N . ARG A 1 92 ? -12.111 -9.447 15.413 1.00 97.50 92 ARG A N 1
ATOM 704 C CA . ARG A 1 92 ? -12.791 -10.379 16.328 1.00 97.50 92 ARG A CA 1
ATOM 705 C C . ARG A 1 92 ? -11.885 -11.552 16.656 1.00 97.50 92 ARG A C 1
ATOM 707 O O . ARG A 1 92 ? -11.643 -11.822 17.827 1.00 97.50 92 ARG A O 1
ATOM 714 N N . ARG A 1 93 ? -11.345 -12.201 15.625 1.00 96.38 93 ARG A N 1
ATOM 715 C CA . ARG A 1 93 ? -10.429 -13.334 15.769 1.00 96.38 93 ARG A CA 1
ATOM 716 C C . ARG A 1 93 ? -9.190 -12.966 16.588 1.00 96.38 93 ARG A C 1
ATOM 718 O O . ARG A 1 93 ? -8.829 -13.712 17.493 1.00 96.38 93 ARG A O 1
ATOM 725 N N . GLU A 1 94 ? -8.546 -11.838 16.294 1.00 95.88 94 GLU A N 1
ATOM 726 C CA . GLU A 1 94 ? -7.310 -11.443 16.986 1.00 95.88 94 GLU A CA 1
ATOM 727 C C . GLU A 1 94 ? -7.554 -11.005 18.443 1.00 95.88 94 GLU A C 1
ATOM 729 O O . GLU A 1 94 ? -6.778 -11.358 19.331 1.00 95.88 94 GLU A O 1
ATOM 734 N N . LEU A 1 95 ? -8.668 -10.324 18.736 1.00 96.06 95 LEU A N 1
ATOM 735 C CA . LEU A 1 95 ? -9.066 -10.018 20.116 1.00 96.06 95 LEU A CA 1
ATOM 736 C C . LEU A 1 95 ? -9.438 -11.285 20.907 1.00 96.06 95 LEU A C 1
ATOM 738 O O . LEU A 1 95 ? -9.060 -11.413 22.071 1.00 96.06 95 LEU A O 1
ATOM 742 N N . GLU A 1 96 ? -10.125 -12.250 20.294 1.00 95.88 96 GLU A N 1
ATOM 743 C CA . GLU A 1 96 ? -10.442 -13.532 20.941 1.00 95.88 96 GLU A CA 1
ATOM 744 C C . GLU A 1 96 ? -9.187 -14.360 21.232 1.00 95.88 96 GLU A C 1
ATOM 746 O O . GLU A 1 96 ? -9.074 -14.938 22.314 1.00 95.88 96 GLU A O 1
ATOM 751 N N . LYS A 1 97 ? -8.201 -14.366 20.323 1.00 94.56 97 LYS A N 1
ATOM 752 C CA . LYS A 1 97 ? -6.874 -14.957 20.580 1.00 94.56 97 LYS A CA 1
ATOM 753 C C . LYS A 1 97 ? -6.169 -14.291 21.764 1.00 94.56 97 LYS A C 1
ATOM 755 O O . LYS A 1 97 ? -5.480 -14.972 22.521 1.00 94.56 97 LYS A O 1
ATOM 760 N N . ALA A 1 98 ? -6.363 -12.984 21.946 1.00 93.56 98 ALA A N 1
ATOM 761 C CA . ALA A 1 98 ? -5.869 -12.239 23.103 1.00 93.56 98 ALA A CA 1
ATOM 762 C C . ALA A 1 98 ? -6.697 -12.467 24.390 1.00 93.56 98 ALA A C 1
ATOM 764 O O . ALA A 1 98 ? -6.333 -11.948 25.444 1.00 93.56 98 ALA A O 1
ATOM 765 N N . GLY A 1 99 ? -7.773 -13.262 24.335 1.00 94.94 99 GLY A N 1
ATOM 766 C CA . GLY A 1 99 ? -8.565 -13.687 25.492 1.00 94.94 99 GLY A CA 1
ATOM 767 C C . GLY A 1 99 ? -9.830 -12.870 25.767 1.00 94.94 99 GLY A C 1
ATOM 768 O O . GLY A 1 99 ? -10.481 -13.116 26.780 1.00 94.94 99 GLY A O 1
ATOM 769 N N . TYR A 1 100 ? -10.197 -11.924 24.899 1.00 96.88 100 TYR A N 1
ATOM 770 C CA . TYR A 1 100 ? -11.410 -11.116 25.069 1.00 96.88 100 TYR A CA 1
ATOM 771 C C . TYR A 1 100 ? -12.673 -11.849 24.618 1.00 96.88 100 TYR A C 1
ATOM 773 O O . TYR A 1 100 ? -12.653 -12.698 23.726 1.00 96.88 100 TYR A O 1
ATOM 781 N N . LYS A 1 101 ? -13.813 -11.452 25.190 1.00 96.88 101 LYS A N 1
ATOM 782 C CA . LYS A 1 101 ? -15.140 -11.837 24.691 1.00 96.88 101 LYS A CA 1
ATOM 783 C C . LYS A 1 101 ? -15.576 -10.827 23.636 1.00 96.88 101 LYS A C 1
ATOM 785 O O . LYS A 1 101 ? -15.834 -9.671 23.971 1.00 96.88 101 LYS A O 1
ATOM 790 N N . CYS A 1 102 ? -15.705 -11.255 22.384 1.00 97.69 102 CYS A N 1
ATOM 791 C CA . CYS A 1 102 ? -16.047 -10.360 21.281 1.00 97.69 102 CYS A CA 1
ATOM 792 C C . CYS A 1 102 ? -17.455 -10.596 20.729 1.00 97.69 102 CYS A C 1
ATOM 794 O O . CYS A 1 102 ? -17.987 -11.704 20.757 1.00 97.69 102 CYS A O 1
ATOM 796 N N . VAL A 1 103 ? -18.065 -9.534 20.204 1.00 97.75 103 VAL A N 1
ATOM 797 C CA . VAL A 1 103 ? -19.300 -9.600 19.415 1.00 97.75 103 VAL A CA 1
ATOM 798 C C . VAL A 1 103 ? -19.179 -8.670 18.214 1.00 97.75 103 VAL A C 1
ATOM 800 O O . VAL A 1 103 ? -18.780 -7.519 18.360 1.00 97.75 103 VAL A O 1
ATOM 803 N N . VAL A 1 104 ? -19.512 -9.153 17.019 1.00 97.75 104 VAL A N 1
ATOM 804 C CA . VAL A 1 104 ? -19.570 -8.299 15.825 1.00 97.75 104 VAL A CA 1
ATOM 805 C C . VAL A 1 104 ? -20.949 -7.662 15.755 1.00 97.75 104 VAL A C 1
ATOM 807 O O . VAL A 1 104 ? -21.966 -8.355 15.766 1.00 97.75 104 VAL A O 1
ATOM 810 N N . TYR A 1 105 ? -20.977 -6.335 15.705 1.00 96.81 105 TYR A N 1
ATOM 811 C CA . TYR A 1 105 ? -22.183 -5.560 15.469 1.00 96.81 105 TYR A CA 1
ATOM 812 C C . TYR A 1 105 ? -22.427 -5.501 13.959 1.00 96.81 105 TYR A C 1
ATOM 814 O O . TYR A 1 105 ? -21.595 -4.993 13.209 1.00 96.81 105 TYR A O 1
ATOM 822 N N . SER A 1 106 ? -23.532 -6.090 13.504 1.00 92.31 106 SER A N 1
ATOM 823 C CA . SER A 1 106 ? -23.778 -6.338 12.078 1.00 92.31 106 SER A CA 1
ATOM 824 C C . SER A 1 106 ? -24.287 -5.126 11.299 1.00 92.31 106 SER A C 1
ATOM 826 O O . SER A 1 106 ? -24.251 -5.144 10.072 1.00 92.31 106 SER A O 1
ATOM 828 N N . GLU A 1 107 ? -24.804 -4.106 11.982 1.00 93.81 107 GLU A N 1
ATOM 829 C CA . GLU A 1 107 ? -25.350 -2.910 11.337 1.00 93.81 107 GLU A CA 1
ATOM 830 C C . GLU A 1 107 ? -24.262 -1.831 11.206 1.00 93.81 107 GLU A C 1
ATOM 832 O O . GLU A 1 107 ? -23.538 -1.576 12.171 1.00 93.81 107 GLU A O 1
ATOM 837 N N . PRO A 1 108 ? -24.115 -1.179 10.040 1.00 92.88 108 PRO A N 1
ATOM 838 C CA . PRO A 1 108 ? -23.211 -0.043 9.912 1.00 92.88 108 PRO A CA 1
ATOM 839 C C . PRO A 1 108 ? -23.616 1.107 10.839 1.00 92.88 108 PRO A C 1
ATOM 841 O O . PRO A 1 108 ? -24.799 1.411 10.993 1.00 92.88 108 PRO A O 1
ATOM 844 N N . ILE A 1 109 ? -22.629 1.761 11.449 1.00 95.00 109 ILE A N 1
ATOM 845 C CA . ILE A 1 109 ? -22.865 2.924 12.309 1.00 95.00 109 ILE A CA 1
ATOM 846 C C . ILE A 1 109 ? -22.817 4.206 11.467 1.00 95.00 109 ILE A C 1
ATOM 848 O O . ILE A 1 109 ? -21.763 4.597 10.956 1.00 95.00 109 ILE A O 1
ATOM 852 N N . GLU A 1 110 ? -23.956 4.893 11.384 1.00 93.69 110 GLU A N 1
ATOM 853 C CA . GLU A 1 110 ? -24.129 6.180 10.696 1.00 93.69 110 GLU A CA 1
ATOM 854 C C . GLU A 1 110 ? -23.622 7.353 11.559 1.00 93.69 110 GLU A C 1
ATOM 856 O O . GLU A 1 110 ? -24.392 8.068 12.201 1.00 93.69 110 GLU A O 1
ATOM 861 N N . LEU A 1 111 ? -22.304 7.570 11.594 1.00 91.25 111 LEU A N 1
ATOM 862 C CA . LEU A 1 111 ? -21.677 8.592 12.453 1.00 91.25 111 LEU A CA 1
ATOM 863 C C . LEU A 1 111 ? -22.095 10.038 12.138 1.00 91.25 111 LEU A C 1
ATOM 865 O O . LEU A 1 111 ? -22.058 10.894 13.022 1.00 91.25 111 LEU A O 1
ATOM 869 N N . GLU A 1 112 ? -22.457 10.328 10.887 1.00 87.25 112 GLU A N 1
ATOM 870 C CA . GLU A 1 112 ? -22.906 11.665 10.476 1.00 87.25 112 GLU A CA 1
ATOM 871 C C . GLU A 1 112 ? -24.337 11.967 10.939 1.00 87.25 112 GLU A C 1
ATOM 873 O O . GLU A 1 112 ? -24.676 13.131 11.143 1.00 87.25 112 GLU A O 1
ATOM 878 N N . ALA A 1 113 ? -25.159 10.930 11.123 1.00 87.44 113 ALA A N 1
ATOM 879 C CA . ALA A 1 113 ? -26.539 11.048 11.587 1.00 87.44 113 ALA A CA 1
ATOM 880 C C . ALA A 1 113 ? -26.677 10.905 13.113 1.00 87.44 113 ALA A C 1
ATOM 882 O O . ALA A 1 113 ? -27.715 11.270 13.663 1.00 87.44 113 ALA A O 1
ATOM 883 N N . ALA A 1 114 ? -25.657 10.365 13.787 1.00 89.06 114 ALA A N 1
ATOM 884 C CA . ALA A 1 114 ? -25.638 10.212 15.237 1.00 89.06 114 ALA A CA 1
ATOM 885 C C . ALA A 1 114 ? -25.642 11.574 15.951 1.00 89.06 114 ALA A C 1
ATOM 887 O O . ALA A 1 114 ? -24.956 12.511 15.533 1.00 89.06 114 ALA A O 1
ATOM 888 N N . GLU A 1 115 ? -26.401 11.670 17.046 1.00 89.69 115 GLU A N 1
ATOM 889 C CA . GLU A 1 115 ? -26.490 12.893 17.846 1.00 89.69 115 GLU A CA 1
ATOM 890 C C . GLU A 1 115 ? -25.129 13.259 18.453 1.00 89.69 115 GLU A C 1
ATOM 892 O O . GLU A 1 115 ? -24.374 12.398 18.915 1.00 89.69 115 GLU A O 1
ATOM 897 N N . GLU A 1 116 ? -24.821 14.557 18.449 1.00 89.19 116 GLU A N 1
ATOM 898 C CA . GLU A 1 116 ? -23.627 15.095 19.090 1.00 89.19 116 GLU A CA 1
ATOM 899 C C . GLU A 1 116 ? -23.805 15.155 20.605 1.00 89.19 116 GLU A C 1
ATOM 901 O O . GLU A 1 116 ? -24.743 15.772 21.113 1.00 89.19 116 GLU A O 1
ATOM 906 N N . VAL A 1 117 ? -22.864 14.559 21.331 1.00 87.12 117 VAL A N 1
ATOM 907 C CA . VAL A 1 117 ? -22.812 14.609 22.792 1.00 87.12 117 VAL A CA 1
ATOM 908 C C . VAL A 1 117 ? -21.651 15.488 23.237 1.00 87.12 117 VAL A C 1
ATOM 910 O O . VAL A 1 117 ? -20.501 15.306 22.842 1.00 87.12 117 VAL A O 1
ATOM 913 N N . SER A 1 118 ? -21.965 16.488 24.059 1.00 72.06 118 SER A N 1
ATOM 914 C CA . SER A 1 118 ? -20.976 17.417 24.602 1.00 72.06 118 SER A CA 1
ATOM 915 C C . SER A 1 118 ? -20.222 16.758 25.753 1.00 72.06 118 SER A C 1
ATOM 917 O O . SER A 1 118 ? -20.731 16.709 26.873 1.00 72.06 118 SER A O 1
ATOM 919 N N . HIS A 1 119 ? -18.993 16.326 25.493 1.00 69.75 119 HIS A N 1
ATOM 920 C CA . HIS A 1 119 ? -18.084 15.778 26.498 1.00 69.75 119 HIS A CA 1
ATOM 921 C C . HIS A 1 119 ? -16.739 16.522 26.526 1.00 69.75 119 HIS A C 1
ATOM 923 O O . HIS A 1 119 ? -16.474 17.402 25.701 1.00 69.75 119 HIS A O 1
ATOM 929 N N . ASP A 1 120 ? -15.902 16.186 27.511 1.00 73.50 120 ASP A N 1
ATOM 930 C CA . ASP A 1 120 ? -14.520 16.658 27.605 1.00 73.50 120 ASP A CA 1
ATOM 931 C C . ASP A 1 120 ? -13.682 16.224 26.384 1.00 73.50 120 ASP A C 1
ATOM 933 O O . ASP A 1 120 ? -14.073 15.368 25.592 1.00 73.50 120 ASP A O 1
ATOM 937 N N . LYS A 1 121 ? -12.499 16.832 26.218 1.00 69.06 121 LYS A N 1
ATOM 938 C CA . LYS A 1 121 ? -11.651 16.708 25.013 1.00 69.06 121 LYS A CA 1
ATOM 939 C C . LYS A 1 121 ? -11.201 15.285 24.643 1.00 69.06 121 LYS A C 1
ATOM 941 O O . LYS A 1 121 ? -10.762 15.103 23.510 1.00 69.06 121 LYS A O 1
ATOM 946 N N . ASP A 1 122 ? -11.312 14.325 25.557 1.00 80.25 122 ASP A N 1
ATOM 947 C CA . ASP A 1 122 ? -10.817 12.950 25.394 1.00 80.25 122 ASP A CA 1
ATOM 948 C C . ASP A 1 122 ? -11.948 11.919 25.181 1.00 80.25 122 ASP A C 1
ATOM 950 O O . ASP A 1 122 ? -11.722 10.709 25.177 1.00 80.25 122 ASP A O 1
ATOM 954 N N . CYS A 1 123 ? -13.177 12.396 24.975 1.00 86.25 123 CYS A N 1
ATOM 955 C CA . CYS A 1 123 ? -14.352 11.565 24.731 1.00 86.25 123 CYS A CA 1
ATOM 956 C C . CYS A 1 123 ? -14.767 11.592 23.257 1.00 86.25 123 CYS A C 1
ATOM 958 O O . CYS A 1 123 ? -14.546 12.567 22.533 1.00 86.25 123 CYS A O 1
ATOM 960 N N . PHE A 1 124 ? -15.408 10.517 22.809 1.00 90.50 124 PHE A N 1
ATOM 961 C CA . PHE A 1 124 ? -16.051 10.475 21.507 1.00 90.50 124 PHE A CA 1
ATOM 962 C C . PHE A 1 124 ? -17.330 11.318 21.524 1.00 90.50 124 PHE A C 1
ATOM 964 O O . PHE A 1 124 ? -18.148 11.228 22.439 1.00 90.50 124 PHE A O 1
ATOM 971 N N . ASP A 1 125 ? -17.497 12.145 20.498 1.00 90.50 125 ASP A N 1
ATOM 972 C CA . ASP A 1 125 ? -18.503 13.208 20.433 1.00 90.50 125 ASP A CA 1
ATOM 973 C C . ASP A 1 125 ? -19.836 12.762 19.814 1.00 90.50 125 ASP A C 1
ATOM 975 O O . ASP A 1 125 ? -20.705 13.597 19.569 1.00 90.50 125 ASP A O 1
ATOM 979 N N . ARG A 1 126 ? -20.014 11.463 19.551 1.00 92.69 126 ARG A N 1
ATOM 980 C CA . ARG A 1 126 ? -21.255 10.888 19.012 1.00 92.69 126 ARG A CA 1
ATOM 981 C C . ARG A 1 126 ? -21.900 9.939 20.007 1.00 92.69 126 ARG A C 1
ATOM 983 O O . ARG A 1 126 ? -21.203 9.163 20.664 1.00 92.69 126 ARG A O 1
ATOM 990 N N . ASP A 1 127 ? -23.228 9.968 20.080 1.00 91.81 127 ASP A N 1
ATOM 991 C CA . ASP A 1 127 ? -23.973 9.017 20.899 1.00 91.81 127 ASP A CA 1
ATOM 992 C C . ASP A 1 127 ? -23.887 7.602 20.308 1.00 91.81 127 ASP A C 1
ATOM 994 O O . ASP A 1 127 ? -24.301 7.333 19.180 1.00 91.81 127 ASP A O 1
ATOM 998 N N . LEU A 1 128 ? -23.341 6.686 21.105 1.00 94.31 128 LEU A N 1
ATOM 999 C CA . LEU A 1 128 ? -23.192 5.265 20.794 1.00 94.31 128 LEU A CA 1
ATOM 1000 C C . LEU A 1 128 ? -23.970 4.381 21.779 1.00 94.31 128 LEU A C 1
ATOM 1002 O O . LEU A 1 128 ? -23.819 3.156 21.781 1.00 94.31 128 LEU A O 1
ATOM 1006 N N . SER A 1 129 ? -24.812 4.980 22.627 1.00 92.56 129 SER A N 1
ATOM 1007 C CA . SER A 1 129 ? -25.541 4.297 23.696 1.00 92.56 129 SER A CA 1
ATOM 1008 C C . SER A 1 129 ? -26.384 3.125 23.185 1.00 92.56 129 SER A C 1
ATOM 1010 O O . SER A 1 129 ? -26.400 2.070 23.824 1.00 92.56 129 SER A O 1
ATOM 1012 N N . GLY A 1 130 ? -27.011 3.257 22.011 1.00 93.25 130 GLY A N 1
ATOM 1013 C CA . GLY A 1 130 ? -27.774 2.184 21.366 1.00 93.25 130 GLY A CA 1
ATOM 1014 C C . GLY A 1 130 ? -26.933 0.936 21.079 1.00 93.25 130 GLY A C 1
ATOM 1015 O O . GLY A 1 130 ? -27.353 -0.178 21.396 1.00 93.25 130 GLY A O 1
ATOM 1016 N N . VAL A 1 131 ? -25.703 1.116 20.586 1.00 95.06 131 VAL A N 1
ATOM 1017 C CA . VAL A 1 131 ? -24.770 0.013 20.296 1.00 95.06 131 VAL A CA 1
ATOM 1018 C C . VAL A 1 131 ? -24.386 -0.709 21.587 1.00 95.06 131 VAL A C 1
ATOM 1020 O O . VAL A 1 131 ? -24.459 -1.940 21.660 1.00 95.06 131 VAL A O 1
ATOM 1023 N N . PHE A 1 132 ? -24.044 0.043 22.638 1.00 95.81 132 PHE A N 1
ATOM 1024 C CA . PHE A 1 132 ? -23.720 -0.522 23.951 1.00 95.81 132 PHE A CA 1
ATOM 1025 C C . PHE A 1 132 ? -24.909 -1.262 24.578 1.00 95.81 132 PHE A C 1
ATOM 1027 O O . PHE A 1 132 ? -24.726 -2.322 25.175 1.00 95.81 132 PHE A O 1
ATOM 1034 N N . GLN A 1 133 ? -26.133 -0.745 24.437 1.00 95.06 133 GLN A N 1
ATOM 1035 C CA . GLN A 1 133 ? -27.344 -1.394 24.951 1.00 95.06 133 GLN A CA 1
ATOM 1036 C C . GLN A 1 133 ? -27.654 -2.704 24.218 1.00 95.06 133 GLN A C 1
ATOM 1038 O O . GLN A 1 133 ? -27.921 -3.714 24.867 1.00 95.06 133 GLN A O 1
ATOM 1043 N N . GLN A 1 134 ? -27.589 -2.708 22.884 1.00 95.69 134 GLN A N 1
ATOM 1044 C CA . GLN A 1 134 ? -27.920 -3.876 22.065 1.00 95.69 134 GLN A CA 1
ATOM 1045 C C . GLN A 1 134 ? -26.904 -5.010 22.222 1.00 95.69 134 GLN A C 1
ATOM 1047 O O . GLN A 1 134 ? -27.267 -6.186 22.238 1.00 95.69 134 GLN A O 1
ATOM 1052 N N . THR A 1 135 ? -25.623 -4.668 22.347 1.00 96.31 135 THR A N 1
ATOM 1053 C CA . THR A 1 135 ? -24.543 -5.658 22.455 1.00 96.31 135 THR A CA 1
ATOM 1054 C C . THR A 1 135 ? -24.216 -6.025 23.901 1.00 96.31 135 THR A C 1
ATOM 1056 O O . THR A 1 135 ? -23.674 -7.106 24.153 1.00 96.31 135 THR A O 1
ATOM 1059 N N . GLY A 1 136 ? -24.527 -5.150 24.861 1.00 95.88 136 GLY A N 1
ATOM 1060 C CA . GLY A 1 136 ? -24.119 -5.279 26.258 1.00 95.88 136 GLY A CA 1
ATOM 1061 C C . GLY A 1 136 ? -22.600 -5.276 26.444 1.00 95.88 136 GLY A C 1
ATOM 1062 O O . GLY A 1 136 ? -22.123 -5.939 27.360 1.00 95.88 136 GLY A O 1
ATOM 1063 N N . CYS A 1 137 ? -21.845 -4.647 25.538 1.00 96.81 137 CYS A N 1
ATOM 1064 C CA . CYS A 1 137 ? -20.390 -4.565 25.627 1.00 96.81 137 CYS A CA 1
ATOM 1065 C C . CYS A 1 137 ? -19.924 -3.471 26.601 1.00 96.81 137 CYS A C 1
ATOM 1067 O O . CYS A 1 137 ? -20.668 -2.547 26.942 1.00 96.81 137 CYS A O 1
ATOM 1069 N N . ASP A 1 138 ? -18.673 -3.595 27.033 1.00 96.31 138 ASP A N 1
ATOM 1070 C CA . ASP A 1 138 ? -17.981 -2.636 27.895 1.00 96.31 138 ASP A CA 1
ATOM 1071 C C . ASP A 1 138 ? -17.132 -1.659 27.069 1.00 96.31 138 ASP A C 1
ATOM 1073 O O . ASP A 1 138 ? -16.916 -0.517 27.474 1.00 96.31 138 ASP A O 1
ATOM 1077 N N . ALA A 1 139 ? -16.690 -2.096 25.886 1.00 96.88 139 ALA A N 1
ATOM 1078 C CA . ALA A 1 139 ? -15.959 -1.288 24.919 1.00 96.88 139 ALA A CA 1
ATOM 1079 C C . ALA A 1 139 ? -16.435 -1.560 23.483 1.00 96.88 139 ALA A C 1
ATOM 1081 O O . ALA A 1 139 ? -16.918 -2.651 23.162 1.00 96.88 139 ALA A O 1
ATOM 1082 N N . LEU A 1 140 ? -16.284 -0.562 22.614 1.00 97.88 140 LEU A N 1
ATOM 1083 C CA . LEU A 1 140 ? -16.588 -0.618 21.190 1.00 97.88 140 LEU A CA 1
ATOM 1084 C C . LEU A 1 140 ? -15.326 -0.343 20.367 1.00 97.88 140 LEU A C 1
ATOM 1086 O O . LEU A 1 140 ? -14.769 0.749 20.426 1.00 97.88 140 LEU A O 1
ATOM 1090 N N . MET A 1 141 ? -14.933 -1.310 19.544 1.00 98.25 141 MET A N 1
ATOM 1091 C CA . MET A 1 141 ? -13.983 -1.143 18.451 1.00 98.25 141 MET A CA 1
ATOM 1092 C C . MET A 1 141 ? -14.734 -0.647 17.211 1.00 98.25 141 MET A C 1
ATOM 1094 O O . MET A 1 141 ? -15.510 -1.390 16.610 1.00 98.25 141 MET A O 1
ATOM 1098 N N . LEU A 1 142 ? -14.504 0.605 16.831 1.00 98.00 142 LEU A N 1
ATOM 1099 C CA . LEU A 1 142 ? -15.116 1.263 15.683 1.00 98.00 142 LEU A CA 1
ATOM 1100 C C . LEU A 1 142 ? -14.089 1.427 14.558 1.00 98.00 142 LEU A C 1
ATOM 1102 O O . LEU A 1 142 ? -13.137 2.202 14.672 1.00 98.00 142 LEU A O 1
ATOM 1106 N N . LEU A 1 143 ? -14.312 0.724 13.449 1.00 98.19 143 LEU A N 1
ATOM 1107 C CA . LEU A 1 143 ? -13.435 0.716 12.277 1.00 98.19 143 LEU A CA 1
ATOM 1108 C C . LEU A 1 143 ? -14.056 1.552 11.152 1.00 98.19 143 LEU A C 1
ATOM 1110 O O . LEU A 1 143 ? -15.231 1.395 10.823 1.00 98.19 143 LEU A O 1
ATOM 1114 N N . GLN A 1 144 ? -13.280 2.456 10.557 1.00 97.25 144 GLN A N 1
ATOM 1115 C CA . GLN A 1 144 ? -13.776 3.419 9.573 1.00 97.25 144 GLN A CA 1
ATOM 1116 C C . GLN A 1 144 ? -12.926 3.382 8.307 1.00 97.25 144 GLN A C 1
ATOM 1118 O O . GLN A 1 144 ? -11.710 3.571 8.373 1.00 97.25 144 GLN A O 1
ATOM 1123 N N . LEU A 1 145 ? -13.581 3.238 7.154 1.00 97.00 145 LEU A N 1
ATOM 1124 C CA . LEU A 1 145 ? -13.039 3.663 5.866 1.00 97.00 145 LEU A CA 1
ATOM 1125 C C . LEU A 1 145 ? -13.561 5.072 5.599 1.00 97.00 145 LEU A C 1
ATOM 1127 O O . LEU A 1 145 ? -14.664 5.252 5.108 1.00 97.00 145 LEU A O 1
ATOM 1131 N N . VAL A 1 146 ? -12.781 6.085 5.962 1.00 95.25 146 VAL A N 1
ATOM 1132 C CA . VAL A 1 146 ? -13.157 7.502 5.821 1.00 95.25 146 VAL A CA 1
ATOM 1133 C C . VAL A 1 146 ? -13.290 7.894 4.344 1.00 95.25 146 VAL A C 1
ATOM 1135 O O . VAL A 1 146 ? -14.082 8.762 3.980 1.00 95.25 146 VAL A O 1
ATOM 1138 N N . GLY A 1 147 ? -12.506 7.259 3.476 1.00 95.12 147 GLY A N 1
ATOM 1139 C CA . GLY A 1 147 ? -12.601 7.424 2.034 1.00 95.12 147 GLY A CA 1
ATOM 1140 C C . GLY A 1 147 ? -11.609 6.537 1.298 1.00 95.12 147 GLY A C 1
ATOM 1141 O O . GLY A 1 147 ? -10.684 5.989 1.891 1.00 95.12 147 GLY A O 1
ATOM 1142 N N . PHE A 1 148 ? -11.807 6.382 -0.002 1.00 97.00 148 PHE A N 1
ATOM 1143 C CA . PHE A 1 148 ? -10.951 5.585 -0.874 1.00 97.00 148 PHE A CA 1
ATOM 1144 C C . PHE A 1 148 ? -11.030 6.131 -2.297 1.00 97.00 148 PHE A C 1
ATOM 1146 O O . PHE A 1 148 ? -11.919 6.924 -2.604 1.00 97.00 148 PHE A O 1
ATOM 1153 N N . GLY A 1 149 ? -10.088 5.754 -3.154 1.00 96.19 149 GLY A N 1
ATOM 1154 C CA . GLY A 1 149 ? -10.057 6.168 -4.551 1.00 96.19 149 GLY A CA 1
ATOM 1155 C C . GLY A 1 149 ? -8.642 6.410 -5.047 1.00 96.19 149 GLY A C 1
ATOM 1156 O O . GLY A 1 149 ? -7.735 5.667 -4.688 1.00 96.19 149 GLY A O 1
ATOM 1157 N N . THR A 1 150 ? -8.436 7.436 -5.866 1.00 95.12 150 THR A N 1
ATOM 1158 C CA . THR A 1 150 ? -7.124 7.741 -6.455 1.00 95.12 150 THR A CA 1
ATOM 1159 C C . THR A 1 150 ? -6.490 8.938 -5.766 1.00 95.12 150 THR A C 1
ATOM 1161 O O . THR A 1 150 ? -7.191 9.834 -5.310 1.00 95.12 150 THR A O 1
ATOM 1164 N N . ALA A 1 151 ? -5.165 8.979 -5.676 1.00 92.88 151 ALA A N 1
ATOM 1165 C CA . ALA A 1 151 ? -4.423 10.132 -5.183 1.00 92.88 151 ALA A CA 1
ATOM 1166 C C . ALA A 1 151 ? -3.341 10.537 -6.177 1.00 92.88 151 ALA A C 1
ATOM 1168 O O . ALA A 1 151 ? -2.593 9.690 -6.671 1.00 92.88 151 ALA A O 1
ATOM 1169 N N . ARG A 1 152 ? -3.224 11.837 -6.449 1.00 90.25 152 ARG A N 1
ATOM 1170 C CA . ARG A 1 152 ? -2.212 12.360 -7.367 1.00 90.25 152 ARG A CA 1
ATOM 1171 C C . ARG A 1 152 ? -1.726 13.738 -6.949 1.00 90.25 152 ARG A C 1
ATOM 1173 O O . ARG A 1 152 ? -2.506 14.589 -6.521 1.00 90.25 152 ARG A O 1
ATOM 1180 N N . THR A 1 153 ? -0.420 13.951 -7.076 1.00 85.50 153 THR A N 1
ATOM 1181 C CA . THR A 1 153 ? 0.232 15.209 -6.708 1.00 85.50 153 THR A CA 1
ATOM 1182 C C . THR A 1 153 ? 0.268 16.177 -7.888 1.00 85.50 153 THR A C 1
ATOM 1184 O O . THR A 1 153 ? 0.600 15.790 -9.010 1.00 85.50 153 THR A O 1
ATOM 1187 N N . TYR A 1 154 ? -0.021 17.448 -7.620 1.00 83.44 154 TYR A N 1
ATOM 1188 C CA . TYR A 1 154 ? -0.081 18.532 -8.592 1.00 83.44 154 TYR A CA 1
ATOM 1189 C C . TYR A 1 154 ? 0.742 19.748 -8.144 1.00 83.44 154 TYR A C 1
ATOM 1191 O O . TYR A 1 154 ? 0.888 20.033 -6.953 1.00 83.44 154 TYR A O 1
ATOM 1199 N N . TYR A 1 155 ? 1.234 20.502 -9.127 1.00 79.81 155 TYR A N 1
ATOM 1200 C CA . TYR A 1 155 ? 1.730 21.868 -8.957 1.00 79.81 155 TYR A CA 1
ATOM 1201 C C . TYR A 1 155 ? 0.945 22.776 -9.907 1.00 79.81 155 TYR A C 1
ATOM 1203 O O . TYR A 1 155 ? 1.064 22.648 -11.130 1.00 79.81 155 TYR A O 1
ATOM 1211 N N . GLY A 1 156 ? 0.079 23.638 -9.361 1.00 82.06 156 GLY A N 1
ATOM 1212 C CA . GLY A 1 156 ? -0.982 24.261 -10.160 1.00 82.06 156 GLY A CA 1
ATOM 1213 C C . GLY A 1 156 ? -1.891 23.183 -10.762 1.00 82.06 156 GLY A C 1
ATOM 1214 O O . GLY A 1 156 ? -2.303 22.267 -10.059 1.00 82.06 156 GLY A O 1
ATOM 1215 N N . PHE A 1 157 ? -2.167 23.233 -12.063 1.00 77.88 157 PHE A N 1
ATOM 1216 C CA . PHE A 1 157 ? -2.950 22.212 -12.783 1.00 77.88 157 PHE A CA 1
ATOM 1217 C C . PHE A 1 157 ? -2.091 21.091 -13.405 1.00 77.88 157 PHE A C 1
ATOM 1219 O O . PHE A 1 157 ? -2.621 20.201 -14.067 1.00 77.88 157 PHE A O 1
ATOM 1226 N N . THR A 1 158 ? -0.766 21.116 -13.214 1.00 78.25 158 THR A N 1
ATOM 1227 C CA . THR A 1 158 ? 0.151 20.154 -13.844 1.00 78.25 158 THR A CA 1
ATOM 1228 C C . THR A 1 158 ? 0.413 18.963 -12.918 1.00 78.25 158 THR A C 1
ATOM 1230 O O . THR A 1 158 ? 0.972 19.164 -11.829 1.00 78.25 158 THR A O 1
ATOM 1233 N N . PRO A 1 159 ? 0.073 17.724 -13.323 1.00 82.31 159 PRO A N 1
ATOM 1234 C CA . PRO A 1 159 ? 0.374 16.538 -12.531 1.00 82.31 159 PRO A CA 1
ATOM 1235 C C . PRO A 1 159 ? 1.886 16.317 -12.437 1.00 82.31 159 PRO A C 1
ATOM 1237 O O . PRO A 1 159 ? 2.613 16.486 -13.415 1.00 82.31 159 PRO A O 1
ATOM 1240 N N . GLN A 1 160 ? 2.354 15.931 -11.253 1.00 80.69 160 GLN A N 1
ATOM 1241 C CA . GLN A 1 160 ? 3.775 15.690 -10.971 1.00 80.69 160 GLN A CA 1
ATOM 1242 C C . GLN A 1 160 ? 4.140 14.199 -11.014 1.00 80.69 160 GLN A C 1
ATOM 1244 O O . GLN A 1 160 ? 5.306 13.845 -11.164 1.00 80.69 160 GLN A O 1
ATOM 1249 N N . SER A 1 161 ? 3.152 13.312 -10.910 1.00 79.62 161 SER A N 1
ATOM 1250 C CA . SER A 1 161 ? 3.332 11.859 -10.952 1.00 79.62 161 SER A CA 1
ATOM 1251 C C . SER A 1 161 ? 2.176 11.179 -11.678 1.00 79.62 161 SER A C 1
ATOM 1253 O O . SER A 1 161 ? 1.177 11.823 -12.004 1.00 79.62 161 SER A O 1
ATOM 1255 N N . ASP A 1 162 ? 2.285 9.871 -11.896 1.00 86.06 162 ASP A N 1
ATOM 1256 C CA . ASP A 1 162 ? 1.114 9.029 -12.149 1.00 86.06 162 ASP A CA 1
ATOM 1257 C C . ASP A 1 162 ? 0.192 8.999 -10.913 1.00 86.06 162 ASP A C 1
ATOM 1259 O O . ASP A 1 162 ? 0.658 9.274 -9.793 1.00 86.06 162 ASP A O 1
ATOM 1263 N N . PRO A 1 163 ? -1.109 8.703 -11.093 1.00 90.69 163 PRO A N 1
ATOM 1264 C CA . PRO A 1 163 ? -2.011 8.480 -9.974 1.00 90.69 163 PRO A CA 1
ATOM 1265 C C . PRO A 1 163 ? -1.602 7.240 -9.172 1.00 90.69 163 PRO A C 1
ATOM 1267 O O . PRO A 1 163 ? -0.967 6.315 -9.675 1.00 90.69 163 PRO A O 1
ATOM 1270 N N . LYS A 1 164 ? -1.997 7.231 -7.903 1.00 92.75 164 LYS A N 1
ATOM 1271 C CA . LYS A 1 164 ? -1.849 6.120 -6.961 1.00 92.75 164 LYS A CA 1
ATOM 1272 C C . LYS A 1 164 ? -3.227 5.674 -6.494 1.00 92.75 164 LYS A C 1
ATOM 1274 O O . LYS A 1 164 ? -4.140 6.493 -6.430 1.00 92.75 164 LYS A O 1
ATOM 1279 N N . GLY A 1 165 ? -3.369 4.411 -6.115 1.00 95.06 165 GLY A N 1
ATOM 1280 C CA . GLY A 1 165 ? -4.508 3.984 -5.312 1.00 95.06 165 GLY A CA 1
ATOM 1281 C C . GLY A 1 165 ? -4.396 4.535 -3.893 1.00 95.06 165 GLY A C 1
ATOM 1282 O O . GLY A 1 165 ? -3.290 4.723 -3.385 1.00 95.06 165 GLY A O 1
ATOM 1283 N N . CYS A 1 166 ? -5.522 4.837 -3.257 1.00 96.00 166 CYS A N 1
ATOM 1284 C CA . CYS A 1 166 ? -5.551 5.451 -1.939 1.00 96.00 166 CYS A CA 1
ATOM 1285 C C . CYS A 1 166 ? -6.728 4.950 -1.101 1.00 96.00 166 CYS A C 1
ATOM 1287 O O . CYS A 1 166 ? -7.849 4.830 -1.594 1.00 96.00 166 CYS A O 1
ATOM 1289 N N . ALA A 1 167 ? -6.479 4.750 0.190 1.00 97.06 167 ALA A N 1
ATOM 1290 C CA . ALA A 1 167 ? -7.496 4.499 1.202 1.00 97.06 167 ALA A CA 1
ATOM 1291 C C . ALA A 1 167 ? -7.166 5.297 2.471 1.00 97.06 167 ALA A C 1
ATOM 1293 O O . ALA A 1 167 ? -6.008 5.407 2.871 1.00 97.06 167 ALA A O 1
ATOM 1294 N N . VAL A 1 168 ? -8.190 5.889 3.079 1.00 96.06 168 VAL A N 1
ATOM 1295 C CA . VAL A 1 168 ? -8.105 6.663 4.318 1.00 96.06 168 VAL A CA 1
ATOM 1296 C C . VAL A 1 168 ? -8.917 5.933 5.368 1.00 96.06 168 VAL A C 1
ATOM 1298 O O . VAL A 1 168 ? -10.131 5.795 5.223 1.00 96.06 168 VAL A O 1
ATOM 1301 N N . VAL A 1 169 ? -8.261 5.487 6.431 1.00 97.19 169 VAL A N 1
ATOM 1302 C CA . VAL A 1 169 ? -8.901 4.751 7.520 1.00 97.19 169 VAL A CA 1
ATOM 1303 C C . VAL A 1 169 ? -8.696 5.411 8.872 1.00 97.19 169 VAL A C 1
ATOM 1305 O O . VAL A 1 169 ? -7.776 6.203 9.070 1.00 97.19 169 VAL A O 1
ATOM 1308 N N . ARG A 1 170 ? -9.567 5.064 9.816 1.00 96.69 170 ARG A N 1
ATOM 1309 C CA . ARG A 1 170 ? -9.407 5.368 11.236 1.00 96.69 170 ARG A CA 1
ATOM 1310 C C . ARG A 1 170 ? -9.966 4.213 12.055 1.00 96.69 170 ARG A C 1
ATOM 1312 O O . ARG A 1 170 ? -11.030 3.695 11.732 1.00 96.69 170 ARG A O 1
ATOM 1319 N N . GLY A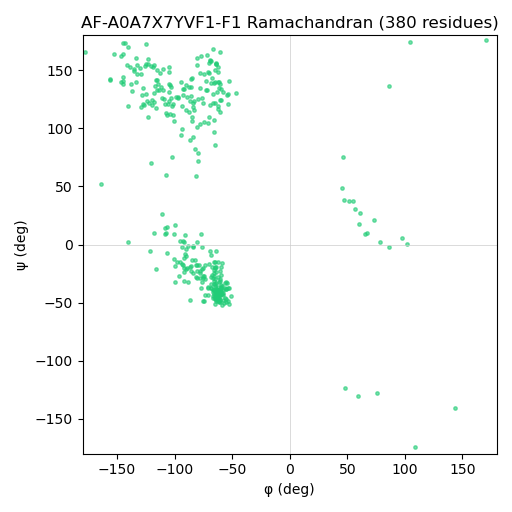 1 171 ? -9.265 3.831 13.108 1.00 97.31 171 GLY A N 1
ATOM 1320 C CA . GLY A 1 171 ? -9.771 2.922 14.124 1.00 97.31 171 GLY A CA 1
ATOM 1321 C C . GLY A 1 171 ? -9.870 3.637 15.464 1.00 97.31 171 GLY A C 1
ATOM 1322 O O . GLY A 1 171 ? -9.018 4.468 15.784 1.00 97.31 171 GLY A O 1
ATOM 1323 N N . LEU A 1 172 ? -10.923 3.328 16.214 1.00 96.75 172 LEU A N 1
ATOM 1324 C CA . LEU A 1 172 ? -11.168 3.845 17.554 1.00 96.75 172 LEU A CA 1
ATOM 1325 C C . LEU A 1 172 ? -11.564 2.705 18.489 1.00 96.75 172 LEU A C 1
ATOM 1327 O O . LEU A 1 172 ? -12.346 1.845 18.099 1.00 96.75 172 LEU A O 1
ATOM 1331 N N . MET A 1 173 ? -11.071 2.726 19.723 1.00 97.00 173 MET A N 1
ATOM 1332 C CA . MET A 1 173 ? -11.638 1.935 20.816 1.00 97.00 173 MET A CA 1
ATOM 1333 C C . MET A 1 173 ? -12.286 2.902 21.794 1.00 97.00 173 MET A C 1
ATOM 1335 O O . MET A 1 173 ? -11.631 3.840 22.240 1.00 97.00 173 MET A O 1
ATOM 1339 N N . ILE A 1 174 ? -13.558 2.686 22.111 1.00 95.81 174 ILE A N 1
ATOM 1340 C CA . ILE A 1 174 ? -14.364 3.601 22.919 1.00 95.81 174 ILE A CA 1
ATOM 1341 C C . ILE A 1 174 ? -14.926 2.831 24.110 1.00 95.81 174 ILE A C 1
ATOM 1343 O O . ILE A 1 174 ? -15.595 1.813 23.926 1.00 95.81 174 ILE A O 1
ATOM 1347 N N . ALA A 1 175 ? -14.652 3.292 25.326 1.00 94.50 175 ALA A N 1
ATOM 1348 C CA . ALA A 1 175 ? -15.233 2.731 26.537 1.00 94.50 175 ALA A CA 1
ATOM 1349 C C . ALA A 1 175 ? -16.697 3.158 26.682 1.00 94.50 175 ALA A C 1
ATOM 1351 O O . ALA A 1 175 ? -17.075 4.279 26.344 1.00 94.50 175 ALA A O 1
ATOM 1352 N N . ARG A 1 176 ? -17.527 2.283 27.256 1.00 93.06 176 ARG A N 1
ATOM 1353 C CA . ARG A 1 176 ? -18.918 2.614 27.593 1.00 93.06 176 ARG A CA 1
ATOM 1354 C C . ARG A 1 176 ? -19.018 3.717 28.653 1.00 93.06 176 ARG A C 1
ATOM 1356 O O . ARG A 1 176 ? -19.988 4.473 28.659 1.00 93.06 176 ARG A O 1
ATOM 1363 N N . SER A 1 177 ? -18.066 3.779 29.584 1.00 84.38 177 SER A N 1
ATOM 1364 C CA . SER A 1 177 ? -17.999 4.837 30.592 1.00 84.38 177 SER A CA 1
ATOM 1365 C C . SER A 1 177 ? -17.618 6.156 29.924 1.00 84.38 177 SER A C 1
ATOM 1367 O O . SER A 1 177 ? -16.494 6.312 29.462 1.00 84.38 177 SER A O 1
ATOM 1369 N N . GLU A 1 178 ? -18.573 7.085 29.863 1.00 82.00 178 GLU A N 1
ATOM 1370 C CA . GLU A 1 178 ? -18.373 8.468 29.394 1.00 82.00 178 GLU A CA 1
ATOM 1371 C C . GLU A 1 178 ? -17.878 8.616 27.940 1.00 82.00 178 GLU A C 1
ATOM 1373 O O . GLU A 1 178 ? -17.427 9.689 27.561 1.00 82.00 178 GLU A O 1
ATOM 1378 N N . ASN A 1 179 ? -18.004 7.578 27.100 1.00 89.31 179 ASN A N 1
ATOM 1379 C CA . ASN A 1 179 ? -17.484 7.563 25.724 1.00 89.31 179 ASN A CA 1
ATOM 1380 C C . ASN A 1 179 ? -15.969 7.847 25.636 1.00 89.31 179 ASN A C 1
ATOM 1382 O O . ASN A 1 179 ? -15.497 8.399 24.640 1.00 89.31 179 ASN A O 1
ATOM 1386 N N . GLU A 1 180 ? -15.192 7.475 26.654 1.00 91.94 180 GLU A N 1
ATOM 1387 C CA . GLU A 1 180 ? -13.740 7.677 26.671 1.00 91.94 180 GLU A CA 1
ATOM 1388 C C . GLU A 1 180 ? -13.053 6.961 25.494 1.00 91.94 180 GLU A C 1
ATOM 1390 O O . GLU A 1 180 ? -13.324 5.789 25.214 1.00 91.94 180 GLU A O 1
ATOM 1395 N N . ILE A 1 181 ? -12.138 7.650 24.804 1.00 93.62 181 ILE A N 1
ATOM 1396 C CA . ILE A 1 181 ? -11.357 7.065 23.708 1.00 93.62 181 ILE A CA 1
ATOM 1397 C C . ILE A 1 181 ? -10.132 6.341 24.284 1.00 93.62 181 ILE A C 1
ATOM 1399 O O . ILE A 1 181 ? -9.140 6.961 24.656 1.00 93.62 181 ILE A O 1
ATOM 1403 N N . LEU A 1 182 ? -10.175 5.009 24.287 1.00 94.12 182 LEU A N 1
ATOM 1404 C CA . LEU A 1 182 ? -9.089 4.134 24.748 1.00 94.12 182 LEU A CA 1
ATOM 1405 C C . LEU A 1 182 ? -7.981 3.939 23.700 1.00 94.12 182 LEU A C 1
ATOM 1407 O O . LEU A 1 182 ? -6.862 3.556 24.035 1.00 94.12 182 LEU A O 1
ATOM 1411 N N . TRP A 1 183 ? -8.302 4.145 22.421 1.00 95.94 183 TRP A N 1
ATOM 1412 C CA . TRP A 1 183 ? -7.361 4.060 21.303 1.00 95.94 183 TRP A CA 1
ATOM 1413 C C . TRP A 1 183 ? -7.861 4.884 20.119 1.00 95.94 183 TRP A C 1
ATOM 1415 O O . TRP A 1 183 ? -9.054 4.871 19.821 1.00 95.94 183 TRP A O 1
ATOM 1425 N N . ASP A 1 184 ? -6.943 5.547 19.418 1.00 95.12 184 ASP A N 1
ATOM 1426 C CA . ASP A 1 184 ? -7.185 6.236 18.148 1.00 95.12 184 ASP A CA 1
ATOM 1427 C C . ASP A 1 184 ? -5.987 6.013 17.229 1.00 95.12 184 ASP A C 1
ATOM 1429 O O . ASP A 1 184 ? -4.867 6.436 17.532 1.00 95.12 184 ASP A O 1
ATOM 1433 N N . SER A 1 185 ? -6.219 5.388 16.075 1.00 93.94 185 SER A N 1
ATOM 1434 C CA . SER A 1 185 ? -5.163 5.146 15.090 1.00 93.94 185 SER A CA 1
ATOM 1435 C C . SER A 1 185 ? -4.574 6.438 14.504 1.00 93.94 185 SER A C 1
ATOM 1437 O O . SER A 1 185 ? -3.473 6.404 13.953 1.00 93.94 185 SER A O 1
ATOM 1439 N N . GLY A 1 186 ? -5.296 7.562 14.607 1.00 87.38 186 GLY A N 1
ATOM 1440 C CA . GLY A 1 186 ? -4.958 8.847 13.999 1.00 87.38 186 GLY A CA 1
ATOM 1441 C C . GLY A 1 186 ? -5.458 8.969 12.558 1.00 87.38 186 GLY A C 1
ATOM 1442 O O . GLY A 1 186 ? -5.347 8.042 11.756 1.00 87.38 186 GLY A O 1
ATOM 1443 N N . ARG A 1 187 ? -6.027 10.134 12.209 1.00 73.94 187 ARG A N 1
ATOM 1444 C CA . ARG A 1 187 ? -6.579 10.386 10.859 1.00 73.94 187 ARG A CA 1
ATOM 1445 C C . ARG A 1 187 ? -5.509 10.655 9.803 1.00 73.94 187 ARG A C 1
ATOM 1447 O O . ARG A 1 187 ? -5.733 10.363 8.634 1.00 73.94 187 ARG A O 1
ATOM 1454 N N . LYS A 1 188 ? -4.387 11.280 10.176 1.00 78.56 188 LYS A N 1
ATOM 1455 C CA . LYS A 1 188 ? -3.342 11.665 9.209 1.00 78.56 188 LYS A CA 1
ATOM 1456 C C . LYS A 1 188 ? -2.508 10.459 8.795 1.00 78.56 188 LYS A C 1
ATOM 1458 O O . LYS A 1 188 ? -2.123 10.340 7.638 1.00 78.56 188 LYS A O 1
ATOM 1463 N N . GLU A 1 189 ? -2.252 9.585 9.753 1.00 82.69 189 GLU A N 1
ATOM 1464 C CA . GLU A 1 189 ? -1.451 8.378 9.623 1.00 82.69 189 GLU A CA 1
ATOM 1465 C C . GLU A 1 189 ? -2.201 7.282 8.852 1.00 82.69 189 GLU A C 1
ATOM 1467 O O . GLU A 1 189 ? -1.574 6.485 8.165 1.00 82.69 189 GLU A O 1
ATOM 1472 N N . GLY A 1 190 ? -3.537 7.286 8.894 1.00 88.12 190 GLY A N 1
ATOM 1473 C CA . GLY A 1 190 ? -4.385 6.294 8.229 1.00 88.12 190 GLY A CA 1
ATOM 1474 C C . GLY A 1 190 ? -4.561 6.456 6.715 1.00 88.12 190 GLY A C 1
ATOM 1475 O O . GLY A 1 190 ? -5.408 5.774 6.144 1.00 88.12 190 GLY A O 1
ATOM 1476 N N . MET A 1 191 ? -3.813 7.343 6.048 1.00 93.31 191 MET A N 1
ATOM 1477 C CA . MET A 1 191 ? -3.868 7.501 4.588 1.00 93.31 191 MET A CA 1
ATOM 1478 C C . MET A 1 191 ? -2.796 6.651 3.897 1.00 93.31 191 MET A C 1
ATOM 1480 O O . MET A 1 191 ? -1.635 7.055 3.784 1.00 93.31 191 MET A O 1
ATOM 1484 N N . ILE A 1 192 ? -3.207 5.493 3.384 1.00 94.56 192 ILE A N 1
ATOM 1485 C CA . ILE A 1 192 ? -2.353 4.540 2.672 1.00 94.56 192 ILE A CA 1
ATOM 1486 C C . ILE A 1 192 ? -2.412 4.821 1.172 1.00 94.56 192 ILE A C 1
ATOM 1488 O O . ILE A 1 192 ? -3.491 5.023 0.615 1.00 94.56 192 ILE A O 1
ATOM 1492 N N . ARG A 1 193 ? -1.245 4.844 0.518 1.00 92.94 193 ARG A N 1
ATOM 1493 C CA . ARG A 1 193 ? -1.107 5.079 -0.925 1.00 92.94 193 ARG A CA 1
ATOM 1494 C C . ARG A 1 193 ? -0.346 3.941 -1.570 1.00 92.94 193 ARG A C 1
ATOM 1496 O O . ARG A 1 193 ? 0.770 3.645 -1.155 1.00 92.94 193 ARG A O 1
ATOM 1503 N N . GLU A 1 194 ? -0.904 3.405 -2.641 1.00 91.94 194 GLU A N 1
ATOM 1504 C CA . GLU A 1 194 ? -0.327 2.298 -3.387 1.00 91.94 194 GLU A CA 1
ATOM 1505 C C . GLU A 1 194 ? -0.012 2.705 -4.823 1.00 91.94 194 GLU A C 1
ATOM 1507 O O . GLU A 1 194 ? -0.862 3.289 -5.501 1.00 91.94 194 GLU A O 1
ATOM 1512 N N . PRO A 1 195 ? 1.207 2.429 -5.316 1.00 86.50 195 PRO A N 1
ATOM 1513 C CA . PRO A 1 195 ? 1.537 2.704 -6.701 1.00 86.50 195 PRO A CA 1
ATOM 1514 C C . PRO A 1 195 ? 0.689 1.838 -7.635 1.00 86.50 195 PRO A C 1
ATOM 1516 O O . PRO A 1 195 ? 0.314 0.702 -7.316 1.00 86.50 195 PRO A O 1
ATOM 1519 N N . VAL A 1 196 ? 0.416 2.377 -8.821 1.00 86.31 196 VAL A N 1
ATOM 1520 C CA . VAL A 1 196 ? -0.123 1.576 -9.915 1.00 86.31 196 VAL A CA 1
ATOM 1521 C C . VAL A 1 196 ? 0.979 0.668 -10.445 1.00 86.31 196 VAL A C 1
ATOM 1523 O O . VAL A 1 196 ? 2.105 1.098 -10.682 1.00 86.31 196 VAL A O 1
ATOM 1526 N N . ILE A 1 197 ? 0.626 -0.598 -10.614 1.00 82.12 197 ILE A N 1
ATOM 1527 C CA . ILE A 1 197 ? 1.460 -1.633 -11.210 1.00 82.12 197 ILE A CA 1
ATOM 1528 C C . ILE A 1 197 ? 0.930 -1.784 -12.633 1.00 82.12 197 ILE A C 1
ATOM 1530 O O . ILE A 1 197 ? -0.208 -2.206 -12.810 1.00 82.12 197 ILE A O 1
ATOM 1534 N N . GLY A 1 198 ? 1.696 -1.389 -13.646 1.00 79.38 198 GLY A N 1
ATOM 1535 C CA . GLY A 1 198 ? 1.217 -1.354 -15.032 1.00 79.38 198 GLY A CA 1
ATOM 1536 C C . GLY A 1 198 ? 0.903 0.045 -15.568 1.00 79.38 198 GLY A C 1
ATOM 1537 O O . GLY A 1 198 ? 0.925 1.029 -14.826 1.00 79.38 198 GLY A O 1
ATOM 1538 N N . PRO A 1 199 ? 0.567 0.159 -16.868 1.00 81.88 199 PRO A N 1
ATOM 1539 C CA . PRO A 1 199 ? -0.049 1.364 -17.413 1.00 81.88 199 PRO A CA 1
ATOM 1540 C C . PRO A 1 199 ? -1.357 1.660 -16.674 1.00 81.88 199 PRO A C 1
ATOM 1542 O O . PRO A 1 199 ? -2.187 0.766 -16.533 1.00 81.88 199 PRO A O 1
ATOM 1545 N N . TRP A 1 200 ? -1.564 2.896 -16.222 1.00 85.25 200 TRP A N 1
ATOM 1546 C CA . TRP A 1 200 ? -2.773 3.258 -15.472 1.00 85.25 200 TRP A CA 1
ATOM 1547 C C . TRP A 1 200 ? -3.930 3.707 -16.374 1.00 85.25 200 TRP A C 1
ATOM 1549 O O . TRP A 1 200 ? -5.087 3.455 -16.054 1.00 85.25 200 TRP A O 1
ATOM 1559 N N . ALA A 1 201 ? -3.636 4.352 -17.509 1.00 86.12 201 ALA A N 1
ATOM 1560 C CA . ALA A 1 201 ? -4.623 4.923 -18.431 1.00 86.12 201 ALA A CA 1
ATOM 1561 C C . ALA A 1 201 ? -5.216 3.858 -19.376 1.00 86.12 201 ALA A C 1
ATOM 1563 O O . ALA A 1 201 ? -5.073 3.929 -20.595 1.00 86.12 201 ALA A O 1
ATOM 1564 N N . GLN A 1 202 ? -5.835 2.830 -18.798 1.00 86.56 202 GLN A N 1
ATOM 1565 C CA . GLN A 1 202 ? -6.395 1.680 -19.511 1.00 86.56 202 GLN A CA 1
ATOM 1566 C C . GLN A 1 202 ? -7.915 1.796 -19.623 1.00 86.56 202 GLN A C 1
ATOM 1568 O O . GLN A 1 202 ? -8.664 1.139 -18.903 1.00 86.56 202 GLN A O 1
ATOM 1573 N N . GLU A 1 203 ? -8.378 2.667 -20.512 1.00 86.00 203 GLU A N 1
ATOM 1574 C CA . GLU A 1 203 ? -9.811 2.833 -20.747 1.00 86.00 203 GLU A CA 1
ATOM 1575 C C . GLU A 1 203 ? -10.492 1.558 -21.274 1.00 86.00 203 GLU A C 1
ATOM 1577 O O . GLU A 1 203 ? -9.871 0.806 -22.029 1.00 86.00 203 GLU A O 1
ATOM 1582 N N . PRO A 1 204 ? -11.782 1.340 -20.940 1.00 86.00 204 PRO A N 1
ATOM 1583 C CA . PRO A 1 204 ? -12.630 2.169 -20.070 1.00 86.00 204 PRO A CA 1
ATOM 1584 C C . PRO A 1 204 ? -12.586 1.787 -18.578 1.00 86.00 204 PRO A C 1
ATOM 1586 O O . PRO A 1 204 ? -13.123 2.538 -17.764 1.00 86.00 204 PRO A O 1
ATOM 1589 N N . ASP A 1 205 ? -11.964 0.656 -18.235 1.00 85.94 205 ASP A N 1
ATOM 1590 C CA . ASP A 1 205 ? -12.146 -0.017 -16.938 1.00 85.94 205 ASP A CA 1
ATOM 1591 C C . ASP A 1 205 ? -11.015 0.236 -15.927 1.00 85.94 205 ASP A C 1
ATOM 1593 O O . ASP A 1 205 ? -11.151 -0.074 -14.745 1.00 85.94 205 ASP A O 1
ATOM 1597 N N . TYR A 1 206 ? -9.894 0.804 -16.381 1.00 91.81 206 TYR A N 1
ATOM 1598 C CA . TYR A 1 206 ? -8.716 1.162 -15.581 1.00 91.81 206 TYR A CA 1
ATOM 1599 C C . TYR A 1 206 ? -8.263 0.068 -14.589 1.00 91.81 206 TYR A C 1
ATOM 1601 O O . TYR A 1 206 ? -8.022 0.370 -13.416 1.00 91.81 206 TYR A O 1
ATOM 1609 N N . PRO A 1 207 ? -8.115 -1.202 -15.018 1.00 91.88 207 PRO A N 1
ATOM 1610 C CA . PRO A 1 207 ? -7.924 -2.332 -14.108 1.00 91.88 207 PRO A CA 1
ATOM 1611 C C . PRO A 1 207 ? -6.702 -2.181 -13.196 1.00 91.88 207 PRO A C 1
ATOM 1613 O O . PRO A 1 207 ? -6.793 -2.468 -12.005 1.00 91.88 207 PRO A O 1
ATOM 1616 N N . ASN A 1 208 ? -5.581 -1.656 -13.700 1.00 90.25 208 ASN A N 1
ATOM 1617 C CA . ASN A 1 208 ? -4.384 -1.455 -12.878 1.00 90.25 208 ASN A CA 1
ATOM 1618 C C . ASN A 1 208 ? -4.565 -0.371 -11.802 1.00 90.25 208 ASN A C 1
ATOM 1620 O O . ASN A 1 208 ? -4.004 -0.481 -10.708 1.00 90.25 208 ASN A O 1
ATOM 1624 N N . LEU A 1 209 ? -5.344 0.675 -12.100 1.00 91.94 209 LEU A N 1
ATOM 1625 C CA . LEU A 1 209 ? -5.646 1.738 -11.142 1.00 91.94 209 LEU A CA 1
ATOM 1626 C C . LEU A 1 209 ? -6.629 1.239 -10.080 1.00 91.94 209 LEU A C 1
ATOM 1628 O O . LEU A 1 209 ? -6.378 1.440 -8.895 1.00 91.94 209 LEU A O 1
ATOM 1632 N N . THR A 1 210 ? -7.666 0.506 -10.491 1.00 94.38 210 THR A N 1
ATOM 1633 C CA . THR A 1 210 ? -8.591 -0.198 -9.590 1.00 94.38 210 THR A CA 1
ATOM 1634 C C . THR A 1 210 ? -7.842 -1.142 -8.655 1.00 94.38 210 THR A C 1
ATOM 1636 O O . THR A 1 210 ? -7.980 -1.027 -7.439 1.00 94.38 210 THR A O 1
ATOM 1639 N N . GLY A 1 211 ? -6.953 -1.988 -9.186 1.00 93.69 211 GLY A N 1
ATOM 1640 C CA . GLY A 1 211 ? -6.135 -2.883 -8.369 1.00 93.69 211 GLY A CA 1
ATOM 1641 C C . GLY A 1 211 ? -5.250 -2.137 -7.366 1.00 93.69 211 GLY A C 1
ATOM 1642 O O . GLY A 1 211 ? -5.109 -2.571 -6.226 1.00 93.69 211 GLY A O 1
ATOM 1643 N N . ALA A 1 212 ? -4.711 -0.966 -7.726 1.00 93.94 212 ALA A N 1
ATOM 1644 C CA . ALA A 1 212 ? -3.980 -0.132 -6.771 1.00 93.94 212 ALA A CA 1
ATOM 1645 C C . ALA A 1 212 ? -4.866 0.355 -5.613 1.00 93.94 212 ALA A C 1
ATOM 1647 O O . ALA A 1 212 ? -4.407 0.386 -4.471 1.00 93.94 212 ALA A O 1
ATOM 1648 N N . VAL A 1 213 ? -6.127 0.719 -5.873 1.00 96.12 213 VAL A N 1
ATOM 1649 C CA . VAL A 1 213 ? -7.065 1.091 -4.800 1.00 96.12 213 VAL A CA 1
ATOM 1650 C C . VAL A 1 213 ? -7.388 -0.105 -3.917 1.00 96.12 213 VAL A C 1
ATOM 1652 O O . VAL A 1 213 ? -7.367 0.022 -2.694 1.00 96.12 213 VAL A O 1
ATOM 1655 N N . GLU A 1 214 ? -7.648 -1.269 -4.508 1.00 95.81 214 GLU A N 1
ATOM 1656 C CA . GLU A 1 214 ? -7.943 -2.477 -3.739 1.00 95.81 214 GLU A CA 1
ATOM 1657 C C . GLU A 1 214 ? -6.778 -2.853 -2.815 1.00 95.81 214 GLU A C 1
ATOM 1659 O O . GLU A 1 214 ? -7.003 -3.115 -1.633 1.00 95.81 214 GLU A O 1
ATOM 1664 N N . ARG A 1 215 ? -5.527 -2.773 -3.294 1.00 94.81 215 ARG A N 1
ATOM 1665 C CA . ARG A 1 215 ? -4.346 -2.933 -2.426 1.00 94.81 215 ARG A CA 1
ATOM 1666 C C . ARG A 1 215 ? -4.297 -1.892 -1.325 1.00 94.81 215 ARG A C 1
ATOM 1668 O O . ARG A 1 215 ? -3.984 -2.244 -0.193 1.00 94.81 215 ARG A O 1
ATOM 1675 N N . ALA A 1 216 ? -4.602 -0.629 -1.621 1.00 96.94 216 ALA A N 1
ATOM 1676 C CA . ALA A 1 216 ? -4.610 0.409 -0.596 1.00 96.94 216 ALA A CA 1
ATOM 1677 C C . ALA A 1 216 ? -5.626 0.077 0.511 1.00 96.94 216 ALA A C 1
ATOM 1679 O O . ALA A 1 216 ? -5.286 0.185 1.685 1.00 96.94 216 ALA A O 1
ATOM 1680 N N . ILE A 1 217 ? -6.820 -0.411 0.153 1.00 97.69 217 ILE A N 1
ATOM 1681 C CA . ILE A 1 217 ? -7.842 -0.861 1.111 1.00 97.69 217 ILE A CA 1
ATOM 1682 C C . ILE A 1 217 ? -7.332 -2.034 1.959 1.00 97.69 217 ILE A C 1
ATOM 1684 O O . ILE A 1 217 ? -7.445 -1.996 3.184 1.00 97.69 217 ILE A O 1
ATOM 1688 N N . GLU A 1 218 ? -6.751 -3.065 1.344 1.00 97.00 218 GLU A N 1
ATOM 1689 C CA . GLU A 1 218 ? -6.225 -4.232 2.070 1.00 97.00 218 GLU A CA 1
ATOM 1690 C C . GLU A 1 218 ? -5.070 -3.848 3.007 1.00 97.00 218 GLU A C 1
ATOM 1692 O O . GLU A 1 218 ? -5.066 -4.201 4.189 1.00 97.00 218 GLU A O 1
ATOM 1697 N N . LYS A 1 219 ? -4.131 -3.022 2.533 1.00 95.94 219 LYS A N 1
ATOM 1698 C CA . LYS A 1 219 ? -3.034 -2.511 3.363 1.00 95.94 219 LYS A CA 1
ATOM 1699 C C . LYS A 1 219 ? -3.511 -1.579 4.472 1.00 95.94 219 LYS A C 1
ATOM 1701 O O . LYS A 1 219 ? -2.895 -1.550 5.534 1.00 95.94 219 LYS A O 1
ATOM 1706 N N . SER A 1 220 ? -4.618 -0.865 4.284 1.00 97.12 220 SER A N 1
ATOM 1707 C CA . SER A 1 220 ? -5.252 -0.103 5.360 1.00 97.12 220 SER A CA 1
ATOM 1708 C C . SER A 1 220 ? -5.800 -0.997 6.475 1.00 97.12 220 SER A C 1
ATOM 1710 O O . SER A 1 220 ? -5.719 -0.609 7.640 1.00 97.12 220 SER A O 1
ATOM 1712 N N . LYS A 1 221 ? -6.298 -2.206 6.173 1.00 97.56 221 LYS A N 1
ATOM 1713 C CA . LYS A 1 221 ? -6.671 -3.177 7.221 1.00 97.56 221 LYS A CA 1
ATOM 1714 C C . LYS A 1 221 ? -5.448 -3.608 8.018 1.00 97.56 221 LYS A C 1
ATOM 1716 O O . LYS A 1 221 ? -5.476 -3.577 9.246 1.00 97.56 221 LYS A O 1
ATOM 1721 N N . LYS A 1 222 ? -4.364 -3.950 7.312 1.00 96.00 222 LYS A N 1
ATOM 1722 C CA . LYS A 1 222 ? -3.075 -4.288 7.923 1.00 96.00 222 LYS A CA 1
ATOM 1723 C C . LYS A 1 222 ? -2.581 -3.156 8.829 1.00 96.00 222 LYS A C 1
ATOM 1725 O O . LYS A 1 222 ? -2.244 -3.422 9.975 1.00 96.00 222 LYS A O 1
ATOM 1730 N N . PHE A 1 223 ? -2.622 -1.910 8.355 1.00 96.06 223 PHE A N 1
ATOM 1731 C CA . PHE A 1 223 ? -2.259 -0.734 9.149 1.00 96.06 223 PHE A CA 1
ATOM 1732 C C . PHE A 1 223 ? -3.039 -0.668 10.468 1.00 96.06 223 PHE A C 1
ATOM 1734 O O . PHE A 1 223 ? -2.434 -0.486 11.520 1.00 96.06 223 PHE A O 1
ATOM 1741 N N . LEU A 1 224 ? -4.365 -0.843 10.439 1.00 97.31 224 LEU A N 1
ATOM 1742 C CA . LEU A 1 224 ? -5.184 -0.803 11.655 1.00 97.31 224 LEU A CA 1
ATOM 1743 C C . LEU A 1 224 ? -4.828 -1.933 12.630 1.00 97.31 224 LEU A C 1
ATOM 1745 O O . LEU A 1 224 ? -4.745 -1.686 13.831 1.00 97.31 224 LEU A O 1
ATOM 1749 N N . LEU A 1 225 ? -4.584 -3.143 12.122 1.00 96.75 225 LEU A N 1
ATOM 1750 C CA . LEU A 1 225 ? -4.184 -4.294 12.936 1.00 96.75 225 LEU A CA 1
ATOM 1751 C C . LEU A 1 225 ? -2.813 -4.087 13.580 1.00 96.75 225 LEU A C 1
ATOM 1753 O O . LEU A 1 225 ? -2.686 -4.216 14.794 1.00 96.75 225 LEU A O 1
ATOM 1757 N N . GLU A 1 226 ? -1.803 -3.713 12.794 1.00 94.25 226 GLU A N 1
ATOM 1758 C CA . GLU A 1 226 ? -0.455 -3.430 13.298 1.00 94.25 226 GLU A CA 1
ATOM 1759 C C . GLU A 1 226 ? -0.475 -2.289 14.317 1.00 94.25 226 GLU A C 1
ATOM 1761 O O . GLU A 1 226 ? 0.226 -2.340 15.323 1.00 94.25 226 GLU A O 1
ATOM 1766 N N . ARG A 1 227 ? -1.317 -1.273 14.096 1.00 94.56 227 ARG A N 1
ATOM 1767 C CA . ARG A 1 227 ? -1.422 -0.126 14.998 1.00 94.56 227 ARG A CA 1
ATOM 1768 C C . ARG A 1 227 ? -2.144 -0.444 16.305 1.00 94.56 227 ARG A C 1
ATOM 1770 O O . ARG A 1 227 ? -1.873 0.226 17.298 1.00 94.56 227 ARG A O 1
ATOM 1777 N N . PHE A 1 228 ? -3.082 -1.387 16.297 1.00 96.31 228 PHE A N 1
ATOM 1778 C CA . PHE A 1 228 ? -3.833 -1.770 17.490 1.00 96.31 228 PHE A CA 1
ATOM 1779 C C . PHE A 1 228 ? -3.106 -2.840 18.309 1.00 96.31 228 PHE A C 1
ATOM 1781 O O . PHE A 1 228 ? -2.982 -2.702 19.522 1.00 96.31 228 PHE A O 1
ATOM 1788 N N . PHE A 1 229 ? -2.624 -3.901 17.658 1.00 94.88 229 PHE A N 1
ATOM 1789 C CA . PHE A 1 229 ? -2.017 -5.047 18.338 1.00 94.88 229 PHE A CA 1
ATOM 1790 C C . PHE A 1 229 ? -0.506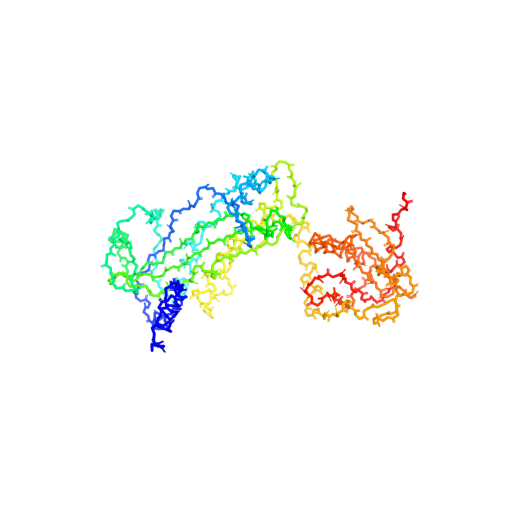 -4.900 18.545 1.00 94.88 229 PHE A C 1
ATOM 1792 O O . PHE A 1 229 ? 0.036 -5.550 19.436 1.00 94.88 229 PHE A O 1
ATOM 1799 N N . GLU A 1 230 ? 0.172 -4.051 17.767 1.00 90.19 230 GLU A N 1
ATOM 1800 C CA . GLU A 1 230 ? 1.624 -3.836 17.836 1.00 90.19 230 GLU A CA 1
ATOM 1801 C C . GLU A 1 230 ? 2.390 -5.178 17.858 1.00 90.19 230 GLU A C 1
ATOM 1803 O O . GLU A 1 230 ? 2.205 -6.017 16.976 1.00 90.19 230 GLU A O 1
ATOM 1808 N N . GLU A 1 231 ? 3.219 -5.427 18.876 1.00 86.56 231 GLU A N 1
ATOM 1809 C CA . GLU A 1 231 ? 4.002 -6.666 19.030 1.00 86.56 231 GLU A CA 1
ATOM 1810 C C . GLU A 1 231 ? 3.150 -7.916 19.328 1.00 86.56 231 GLU A C 1
ATOM 1812 O O . GLU A 1 231 ? 3.665 -9.034 19.330 1.00 86.56 231 GLU A O 1
ATOM 1817 N N . ARG A 1 232 ? 1.848 -7.752 19.596 1.00 89.06 232 ARG A N 1
ATOM 1818 C CA . ARG A 1 232 ? 0.914 -8.847 19.914 1.00 89.06 232 ARG A CA 1
ATOM 1819 C C . ARG A 1 232 ? 0.240 -9.437 18.682 1.00 89.06 232 ARG A C 1
ATOM 1821 O O . ARG A 1 232 ? -0.539 -10.378 18.820 1.00 89.06 232 ARG A O 1
ATOM 1828 N N . LEU A 1 233 ? 0.492 -8.874 17.503 1.00 89.38 233 LEU A N 1
ATOM 1829 C CA . LEU A 1 233 ? -0.115 -9.344 16.270 1.00 89.38 233 LEU A CA 1
ATOM 1830 C C . LEU A 1 233 ? 0.398 -10.757 15.940 1.00 89.38 233 LEU A C 1
ATOM 1832 O O . LEU A 1 233 ? 1.603 -10.977 15.815 1.00 89.38 233 LEU A O 1
ATOM 1836 N N . GLY A 1 234 ? -0.515 -11.724 15.821 1.00 83.38 234 GLY A N 1
ATOM 1837 C CA . GLY A 1 234 ? -0.169 -13.102 15.473 1.00 83.38 234 GLY A CA 1
ATOM 1838 C C . GLY A 1 234 ? 0.469 -13.210 14.085 1.00 83.38 234 GLY A C 1
ATOM 1839 O O . GLY A 1 234 ? 0.189 -12.413 13.191 1.00 83.38 234 GLY A O 1
ATOM 1840 N N . VAL A 1 235 ? 1.301 -14.236 13.874 1.00 82.25 235 VAL A N 1
ATOM 1841 C CA . VAL A 1 235 ? 1.938 -14.502 12.564 1.00 82.25 235 VAL A CA 1
ATOM 1842 C C . VAL A 1 235 ? 0.891 -14.755 11.468 1.00 82.25 235 VAL A C 1
ATOM 1844 O O . VAL A 1 235 ? 1.114 -14.427 10.308 1.00 82.25 235 VAL A O 1
ATOM 1847 N N . ASP A 1 236 ? -0.265 -15.290 11.855 1.00 87.62 236 ASP A N 1
ATOM 1848 C CA . ASP A 1 236 ? -1.428 -15.584 11.016 1.00 87.62 236 ASP A CA 1
ATOM 1849 C C . ASP A 1 236 ? -2.480 -14.457 11.028 1.00 87.62 236 ASP A C 1
ATOM 1851 O O . ASP A 1 236 ? -3.548 -14.580 10.434 1.00 87.62 236 ASP A O 1
ATOM 1855 N N . ALA A 1 237 ? -2.228 -13.335 11.709 1.00 84.69 237 ALA A N 1
ATOM 1856 C CA . ALA A 1 237 ? -3.229 -12.276 11.855 1.00 84.69 237 ALA A CA 1
ATOM 1857 C C . ALA A 1 237 ? -3.582 -11.596 10.527 1.00 84.69 237 ALA A C 1
ATOM 1859 O O . ALA A 1 237 ? -4.681 -11.061 10.370 1.00 84.69 237 ALA A O 1
ATOM 1860 N N . LEU A 1 238 ? -2.658 -11.641 9.566 1.00 87.88 238 LEU A N 1
ATOM 1861 C CA . LEU A 1 238 ? -2.862 -11.129 8.215 1.00 87.88 238 LEU A CA 1
ATOM 1862 C C . LEU A 1 238 ? -3.575 -12.143 7.303 1.00 87.88 238 LEU A C 1
ATOM 1864 O O . LEU A 1 238 ? -3.887 -11.805 6.161 1.00 87.88 238 LEU A O 1
ATOM 1868 N N . ASP A 1 239 ? -3.901 -13.346 7.795 1.00 88.00 239 ASP A N 1
ATOM 1869 C CA . ASP A 1 239 ? -4.698 -14.323 7.056 1.00 88.00 239 ASP A CA 1
ATOM 1870 C C . ASP A 1 239 ? -6.094 -13.750 6.787 1.00 88.00 239 ASP A C 1
ATOM 1872 O O . ASP A 1 239 ? -6.876 -13.473 7.707 1.00 88.00 239 ASP A O 1
ATOM 1876 N N . GLY A 1 240 ? -6.410 -13.579 5.503 1.00 84.50 240 GLY A N 1
ATOM 1877 C CA . GLY A 1 240 ? -7.631 -12.917 5.033 1.00 84.50 240 GLY A CA 1
ATOM 1878 C C . GLY A 1 240 ? -7.431 -11.476 4.548 1.00 84.50 240 GLY A C 1
ATOM 1879 O O . GLY A 1 240 ? -8.408 -10.857 4.119 1.00 84.50 240 GLY A O 1
ATOM 1880 N N . ILE A 1 241 ? -6.196 -10.959 4.578 1.00 90.25 241 ILE A N 1
ATOM 1881 C CA . ILE A 1 241 ? -5.789 -9.711 3.918 1.00 90.25 241 ILE A CA 1
ATOM 1882 C C . ILE A 1 241 ? -5.006 -10.063 2.655 1.00 90.25 241 ILE A C 1
ATOM 1884 O O . ILE A 1 241 ? -3.892 -10.583 2.705 1.00 90.25 241 ILE A O 1
ATOM 1888 N N . ASP A 1 242 ? -5.589 -9.762 1.502 1.00 90.00 242 ASP A N 1
ATOM 1889 C CA . ASP A 1 242 ? -4.957 -10.016 0.209 1.00 90.00 242 ASP A CA 1
ATOM 1890 C C . ASP A 1 242 ? -4.063 -8.833 -0.179 1.00 90.00 242 ASP A C 1
ATOM 1892 O O . ASP A 1 242 ? -4.485 -7.878 -0.827 1.00 90.00 242 ASP A O 1
ATOM 1896 N N . MET A 1 243 ? -2.797 -8.895 0.229 1.00 86.50 243 MET A N 1
ATOM 1897 C CA . MET A 1 243 ? -1.802 -7.850 -0.052 1.00 86.50 243 MET A CA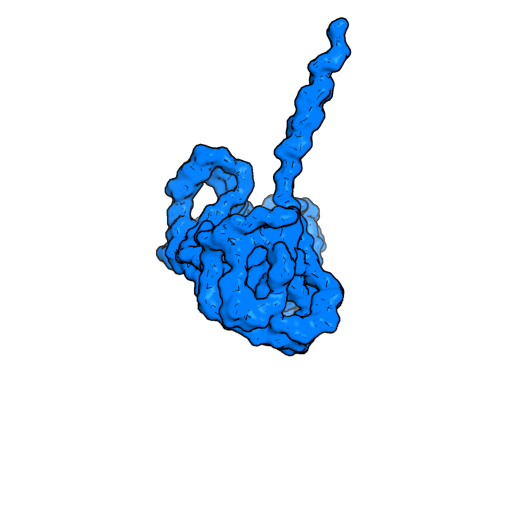 1
ATOM 1898 C C . MET A 1 243 ? -1.526 -7.649 -1.555 1.00 86.50 243 MET A C 1
ATOM 1900 O O . MET A 1 243 ? -0.970 -6.616 -1.930 1.00 86.50 243 MET A O 1
ATOM 1904 N N . HIS A 1 244 ? -1.944 -8.604 -2.392 1.00 84.69 244 HIS A N 1
ATOM 1905 C CA . HIS A 1 244 ? -1.814 -8.602 -3.852 1.00 84.69 244 HIS A CA 1
ATOM 1906 C C . HIS A 1 244 ? -3.173 -8.452 -4.551 1.00 84.69 244 HIS A C 1
ATOM 1908 O O . HIS A 1 244 ? -3.372 -8.904 -5.684 1.00 84.69 244 HIS A O 1
ATOM 1914 N N . ALA A 1 245 ? -4.122 -7.827 -3.858 1.00 86.31 245 ALA A N 1
ATOM 1915 C CA . ALA A 1 245 ? -5.427 -7.466 -4.372 1.00 86.31 245 ALA A CA 1
ATOM 1916 C C . ALA A 1 245 ? -5.358 -6.799 -5.751 1.00 86.31 245 ALA A C 1
ATOM 1918 O O . ALA A 1 245 ? -4.581 -5.870 -5.974 1.00 86.31 245 ALA A O 1
ATOM 1919 N N . GLY A 1 246 ? -6.168 -7.287 -6.690 1.00 83.25 246 GLY A N 1
ATOM 1920 C CA . GLY A 1 246 ? -6.251 -6.726 -8.037 1.00 83.25 246 GLY A CA 1
ATOM 1921 C C . GLY A 1 246 ? -4.975 -6.864 -8.879 1.00 83.25 246 GLY A C 1
ATOM 1922 O O . GLY A 1 246 ? -4.903 -6.263 -9.947 1.00 83.25 246 GLY A O 1
ATOM 1923 N N . GLU A 1 247 ? -3.969 -7.627 -8.432 1.00 85.00 247 GLU A N 1
ATOM 1924 C CA . GLU A 1 247 ? -2.802 -7.971 -9.249 1.00 85.00 247 GLU A CA 1
ATOM 1925 C C . GLU A 1 247 ? -3.082 -9.207 -10.115 1.00 85.00 247 GLU A C 1
ATOM 1927 O O . GLU A 1 247 ? -3.596 -10.230 -9.651 1.00 85.00 247 GLU A O 1
ATOM 1932 N N . THR A 1 248 ? -2.682 -9.129 -11.380 1.00 85.88 248 THR A N 1
ATOM 1933 C CA . THR A 1 248 ? -2.615 -10.271 -12.303 1.00 85.88 248 THR A CA 1
ATOM 1934 C C . THR A 1 248 ? -1.511 -11.256 -11.888 1.00 85.88 248 THR A C 1
ATOM 1936 O O . THR A 1 248 ? -0.563 -10.861 -11.203 1.00 85.88 248 THR A O 1
ATOM 1939 N N . PRO A 1 249 ? -1.576 -12.538 -12.297 1.00 86.00 249 PRO A N 1
ATOM 1940 C CA . PRO A 1 249 ? -0.505 -13.505 -12.036 1.00 86.00 249 PRO A CA 1
ATOM 1941 C C . PRO A 1 249 ? 0.880 -13.021 -12.489 1.00 86.00 249 PRO A C 1
ATOM 1943 O O . PRO A 1 249 ? 1.871 -13.233 -11.794 1.00 86.00 249 PRO A O 1
ATOM 1946 N N . GLU A 1 250 ? 0.947 -12.324 -13.622 1.00 81.88 250 GLU A N 1
ATOM 1947 C CA . GLU A 1 250 ? 2.176 -11.750 -14.166 1.00 81.88 250 GLU A CA 1
ATOM 1948 C C . GLU A 1 250 ? 2.732 -10.650 -13.256 1.00 81.88 250 GLU A C 1
ATOM 1950 O O . GLU A 1 250 ? 3.933 -10.607 -12.990 1.00 81.88 250 GLU A O 1
ATOM 1955 N N . GLN A 1 251 ? 1.859 -9.786 -12.733 1.00 81.06 251 GLN A N 1
ATOM 1956 C CA . GLN A 1 251 ? 2.232 -8.733 -11.787 1.00 81.06 251 GLN A CA 1
ATOM 1957 C C . GLN A 1 251 ? 2.708 -9.304 -10.450 1.00 81.06 251 GLN A C 1
ATOM 1959 O O . GLN A 1 251 ? 3.718 -8.834 -9.929 1.00 81.06 251 GLN A O 1
ATOM 1964 N N . LYS A 1 252 ? 2.047 -10.349 -9.938 1.00 84.25 252 LYS A N 1
ATOM 1965 C CA . LYS A 1 252 ? 2.474 -11.051 -8.717 1.00 84.25 252 LYS A CA 1
ATOM 1966 C C . LYS A 1 252 ? 3.857 -11.665 -8.896 1.00 84.25 252 LYS A C 1
ATOM 1968 O O . LYS A 1 252 ? 4.755 -11.398 -8.103 1.00 84.25 252 LYS A O 1
ATOM 1973 N N . LYS A 1 253 ? 4.062 -12.399 -9.995 1.00 85.25 253 LYS A N 1
ATOM 1974 C CA . LYS A 1 253 ? 5.365 -12.985 -10.335 1.00 85.25 253 LYS A CA 1
ATOM 1975 C C . LYS A 1 253 ? 6.449 -11.912 -10.453 1.00 85.25 253 LYS A C 1
ATOM 1977 O O . LYS A 1 253 ? 7.567 -12.107 -9.977 1.00 85.25 253 LYS A O 1
ATOM 1982 N N . LEU A 1 254 ? 6.137 -10.774 -11.073 1.00 82.75 254 LEU A N 1
ATOM 1983 C CA . LEU A 1 254 ? 7.067 -9.653 -11.160 1.00 82.75 254 LEU A CA 1
ATOM 1984 C C . LEU A 1 254 ? 7.407 -9.093 -9.773 1.00 82.75 254 LEU A C 1
ATOM 1986 O O . LEU A 1 254 ? 8.583 -8.892 -9.480 1.00 82.75 254 LEU A O 1
ATOM 1990 N N . ALA A 1 255 ? 6.411 -8.875 -8.914 1.00 78.69 255 ALA A N 1
ATOM 1991 C CA . ALA A 1 255 ? 6.617 -8.388 -7.553 1.00 78.69 255 ALA A CA 1
ATOM 1992 C C . ALA A 1 255 ? 7.471 -9.358 -6.718 1.00 78.69 255 ALA A C 1
ATOM 1994 O O . ALA A 1 255 ? 8.384 -8.917 -6.025 1.00 78.69 255 ALA A O 1
ATOM 1995 N N . GLU A 1 256 ? 7.236 -10.667 -6.828 1.00 83.31 256 GLU A N 1
ATOM 1996 C CA . GLU A 1 256 ? 8.051 -11.713 -6.193 1.00 83.31 256 GLU A CA 1
ATOM 1997 C C . GLU A 1 256 ? 9.492 -11.707 -6.712 1.00 83.31 256 GLU A C 1
ATOM 1999 O O . GLU A 1 256 ? 10.439 -11.757 -5.926 1.00 83.31 256 GLU A O 1
ATOM 2004 N N . THR A 1 257 ? 9.664 -11.575 -8.030 1.00 81.75 257 THR A N 1
ATOM 2005 C CA . THR A 1 257 ? 10.982 -11.483 -8.676 1.00 81.75 257 THR A CA 1
ATOM 2006 C C . THR A 1 257 ? 11.743 -10.263 -8.159 1.00 81.75 257 THR A C 1
ATOM 2008 O O . THR A 1 257 ? 12.897 -10.368 -7.746 1.00 81.75 257 THR A O 1
ATOM 2011 N N . LEU A 1 258 ? 11.089 -9.099 -8.116 1.00 80.06 258 LEU A N 1
ATOM 2012 C CA . LEU A 1 258 ? 11.674 -7.884 -7.559 1.00 80.06 258 LEU A CA 1
ATOM 2013 C C . LEU A 1 258 ? 11.984 -8.066 -6.076 1.00 80.06 258 LEU A C 1
ATOM 2015 O O . LEU A 1 258 ? 13.089 -7.756 -5.661 1.00 80.06 258 LEU A O 1
ATOM 2019 N N . ALA A 1 259 ? 11.077 -8.614 -5.270 1.00 79.00 259 ALA A N 1
ATOM 2020 C CA . ALA A 1 259 ? 11.328 -8.840 -3.850 1.00 79.00 259 ALA A CA 1
ATOM 2021 C C . ALA A 1 259 ? 12.532 -9.768 -3.614 1.00 79.00 259 ALA A C 1
ATOM 2023 O O . ALA A 1 259 ? 13.322 -9.506 -2.711 1.00 79.00 259 ALA A O 1
ATOM 2024 N N . HIS A 1 260 ? 12.704 -10.806 -4.436 1.00 84.06 260 HIS A N 1
ATOM 2025 C CA . HIS A 1 260 ? 13.851 -11.710 -4.365 1.00 84.06 260 HIS A CA 1
ATOM 2026 C C . HIS A 1 260 ? 15.174 -10.981 -4.638 1.00 84.06 260 HIS A C 1
ATOM 2028 O O . HIS A 1 260 ? 16.117 -11.099 -3.859 1.00 84.06 260 HIS A O 1
ATOM 2034 N N . TYR A 1 261 ? 15.235 -10.189 -5.711 1.00 83.31 261 TYR A N 1
ATOM 2035 C CA . TYR A 1 261 ? 16.471 -9.523 -6.125 1.00 83.31 261 TYR A CA 1
ATOM 2036 C C . TYR A 1 261 ? 16.740 -8.182 -5.435 1.00 83.31 261 TYR A C 1
ATOM 2038 O O . TYR A 1 261 ? 17.889 -7.745 -5.390 1.00 83.31 261 TYR A O 1
ATOM 2046 N N . MET A 1 262 ? 15.705 -7.516 -4.920 1.00 77.50 262 MET A N 1
ATOM 2047 C CA . MET A 1 262 ? 15.799 -6.169 -4.347 1.00 77.50 262 MET A CA 1
ATOM 2048 C C . MET A 1 262 ? 16.075 -6.166 -2.839 1.00 77.50 262 MET A C 1
ATOM 2050 O O . MET A 1 262 ? 16.359 -5.112 -2.263 1.00 77.50 262 MET A O 1
ATOM 2054 N N . GLN A 1 263 ? 16.034 -7.329 -2.184 1.00 74.44 263 GLN A N 1
ATOM 2055 C CA . GLN A 1 263 ? 16.395 -7.461 -0.774 1.00 74.44 263 GLN A CA 1
ATOM 2056 C C . GLN A 1 263 ? 17.853 -7.052 -0.540 1.00 74.44 263 GLN A C 1
ATOM 2058 O O . GLN A 1 263 ? 18.788 -7.701 -0.998 1.00 74.44 263 GLN A O 1
ATOM 2063 N N . GLY A 1 264 ? 18.044 -5.956 0.201 1.00 72.75 264 GLY A N 1
ATOM 2064 C CA . GLY A 1 264 ? 19.376 -5.452 0.537 1.00 72.75 264 GLY A CA 1
ATOM 2065 C C . GLY A 1 264 ? 20.118 -4.800 -0.632 1.00 72.75 264 GLY A C 1
ATOM 2066 O O . GLY A 1 264 ? 21.343 -4.700 -0.576 1.00 72.75 264 GLY A O 1
ATOM 2067 N N . VAL A 1 265 ? 19.410 -4.358 -1.680 1.00 81.44 265 VAL A N 1
ATOM 2068 C CA . VAL A 1 265 ? 20.047 -3.691 -2.821 1.00 81.44 265 VAL A CA 1
ATOM 2069 C C . VAL A 1 265 ? 20.758 -2.418 -2.387 1.00 81.44 265 VAL A C 1
ATOM 2071 O O . VAL A 1 265 ? 20.175 -1.497 -1.815 1.00 81.44 265 VAL A O 1
ATOM 2074 N N . GLU A 1 266 ? 22.046 -2.365 -2.711 1.00 88.25 266 GLU A N 1
ATOM 2075 C CA . GLU A 1 266 ? 22.843 -1.156 -2.588 1.00 88.25 266 GLU A CA 1
ATOM 2076 C C . GLU A 1 266 ? 22.372 -0.130 -3.620 1.00 88.25 266 GLU A C 1
ATOM 2078 O O . GLU A 1 266 ? 22.111 -0.459 -4.782 1.00 88.25 266 GLU A O 1
ATOM 2083 N N . THR A 1 267 ? 22.297 1.134 -3.211 1.00 85.94 267 THR A N 1
ATOM 2084 C CA . THR A 1 267 ? 22.056 2.242 -4.132 1.00 85.94 267 THR A CA 1
ATOM 2085 C C . THR A 1 267 ? 23.340 3.024 -4.366 1.00 85.94 267 THR A C 1
ATOM 2087 O O . THR A 1 267 ? 24.121 3.289 -3.452 1.00 85.94 267 THR A O 1
ATOM 2090 N N . THR A 1 268 ? 23.569 3.405 -5.619 1.00 89.12 268 THR A N 1
ATOM 2091 C CA . THR A 1 268 ? 24.628 4.327 -6.018 1.00 89.12 268 THR A CA 1
ATOM 2092 C C . THR A 1 268 ? 24.018 5.597 -6.592 1.00 89.12 268 THR A C 1
ATOM 2094 O O . THR A 1 268 ? 22.940 5.588 -7.192 1.00 89.12 268 THR A O 1
ATOM 2097 N N . SER A 1 269 ? 24.721 6.715 -6.428 1.00 86.88 269 SER A N 1
ATOM 2098 C CA . SER A 1 269 ? 24.284 7.987 -6.990 1.00 86.88 269 SER A CA 1
ATOM 2099 C C . SER A 1 269 ? 24.525 8.021 -8.499 1.00 86.88 269 SER A C 1
ATOM 2101 O O . SER A 1 269 ? 25.667 7.927 -8.955 1.00 86.88 269 SER A O 1
ATOM 2103 N N . ALA A 1 270 ? 23.457 8.234 -9.266 1.00 86.19 270 ALA A N 1
ATOM 2104 C CA . ALA A 1 270 ? 23.497 8.373 -10.719 1.00 86.19 270 ALA A CA 1
ATOM 2105 C C . ALA A 1 270 ? 24.277 9.616 -11.191 1.00 86.19 270 ALA A C 1
ATOM 2107 O O . ALA A 1 270 ? 24.776 9.637 -12.311 1.00 86.19 270 ALA A O 1
ATOM 2108 N N . VAL A 1 271 ? 24.463 10.624 -10.329 1.00 85.81 271 VAL A N 1
ATOM 2109 C CA . VAL A 1 271 ? 25.196 11.866 -10.657 1.00 85.81 271 VAL A CA 1
ATOM 2110 C C . VAL A 1 271 ? 26.676 11.613 -10.922 1.00 85.81 271 VAL A C 1
ATOM 2112 O O . VAL A 1 271 ? 27.286 12.278 -11.754 1.00 85.81 271 VAL A O 1
ATOM 2115 N N . TRP A 1 272 ? 27.264 10.650 -10.214 1.00 84.06 272 TRP A N 1
ATOM 2116 C CA . TRP A 1 272 ? 28.692 10.339 -10.316 1.00 84.06 272 TRP A CA 1
ATOM 2117 C C . TRP A 1 272 ? 28.992 9.244 -11.339 1.00 84.06 272 TRP A C 1
ATOM 2119 O O . TRP A 1 272 ? 30.145 8.829 -11.487 1.00 84.06 272 TRP A O 1
ATOM 2129 N N . MET A 1 273 ? 27.962 8.759 -12.031 1.00 87.00 273 MET A N 1
ATOM 2130 C CA . MET A 1 273 ? 28.084 7.659 -12.969 1.00 87.00 273 MET A CA 1
ATOM 2131 C C . MET A 1 273 ? 28.504 8.144 -14.351 1.00 87.00 273 MET A C 1
ATOM 2133 O O . MET A 1 273 ? 28.076 9.182 -14.847 1.00 87.00 273 MET A O 1
ATOM 2137 N N . SER A 1 274 ? 29.351 7.350 -14.991 1.00 90.00 274 SER A N 1
ATOM 2138 C CA . SER A 1 274 ? 29.771 7.537 -16.372 1.00 90.00 274 SER A CA 1
ATOM 2139 C C . SER A 1 274 ? 29.967 6.173 -17.027 1.00 90.00 274 SER A C 1
ATOM 2141 O O . SER A 1 274 ? 29.974 5.138 -16.363 1.00 90.00 274 SER A O 1
ATOM 2143 N N . CYS A 1 275 ? 30.220 6.146 -18.333 1.00 92.94 275 CYS A N 1
ATOM 2144 C CA . CYS A 1 275 ? 30.552 4.889 -19.003 1.00 92.94 275 CYS A CA 1
ATOM 2145 C C . CYS A 1 275 ? 31.815 4.220 -18.441 1.00 92.94 275 CYS A C 1
ATOM 2147 O O . CYS A 1 275 ? 31.993 3.025 -18.612 1.00 92.94 275 CYS A O 1
ATOM 2149 N N . SER A 1 276 ? 32.696 4.942 -17.742 1.00 93.06 276 SER A N 1
ATOM 2150 C CA . SER A 1 276 ? 33.897 4.352 -17.144 1.00 93.06 276 SER A CA 1
ATOM 2151 C C . SER A 1 276 ? 33.759 4.013 -15.659 1.00 93.06 276 SER A C 1
ATOM 2153 O O . SER A 1 276 ? 34.592 3.264 -15.153 1.00 93.06 276 SER A O 1
ATOM 2155 N N . LYS A 1 277 ? 32.739 4.520 -14.950 1.00 91.81 277 LYS A N 1
ATOM 2156 C CA . LYS A 1 277 ? 32.584 4.344 -13.496 1.00 91.81 277 LYS A CA 1
ATOM 2157 C C . LYS A 1 277 ? 31.114 4.218 -13.065 1.00 91.81 277 LYS A C 1
ATOM 2159 O O . LYS A 1 277 ? 30.277 4.949 -13.582 1.00 91.81 277 LYS A O 1
ATOM 2164 N N . PRO A 1 278 ? 30.800 3.392 -12.051 1.00 91.81 278 PRO A N 1
ATOM 2165 C CA . PRO A 1 278 ? 31.720 2.527 -11.304 1.00 91.81 278 PRO A CA 1
ATOM 2166 C C . PRO A 1 278 ? 32.044 1.198 -12.011 1.00 91.81 278 PRO A C 1
ATOM 2168 O O . PRO A 1 278 ? 33.064 0.598 -11.695 1.00 91.81 278 PRO A O 1
ATOM 2171 N N . TYR A 1 279 ? 31.245 0.776 -12.998 1.00 92.19 279 TYR A N 1
ATOM 2172 C CA . TYR A 1 279 ? 31.317 -0.580 -13.572 1.00 92.19 279 TYR A CA 1
ATOM 2173 C C . TYR A 1 279 ? 31.901 -0.692 -14.991 1.00 92.19 279 TYR A C 1
ATOM 2175 O O . TYR A 1 279 ? 31.848 -1.762 -15.581 1.00 92.19 279 TYR A O 1
ATOM 2183 N N . ARG A 1 280 ? 32.466 0.388 -15.549 1.00 95.06 280 ARG A N 1
ATOM 2184 C CA . ARG A 1 280 ? 33.074 0.424 -16.897 1.00 95.06 280 ARG A CA 1
ATOM 2185 C C . ARG A 1 280 ? 32.210 -0.249 -17.991 1.00 95.06 280 ARG A C 1
ATOM 2187 O O . ARG A 1 280 ? 32.525 -1.322 -18.494 1.00 95.06 280 ARG A O 1
ATOM 2194 N N . LEU A 1 281 ? 31.151 0.440 -18.404 1.00 96.50 281 LEU A N 1
ATOM 2195 C CA . LEU A 1 281 ? 30.281 0.072 -19.522 1.00 96.50 281 LEU A CA 1
ATOM 2196 C C . LEU A 1 281 ? 30.916 0.483 -20.862 1.00 96.50 281 LEU A C 1
ATOM 2198 O O . LEU A 1 281 ? 30.888 1.655 -21.246 1.00 96.50 281 LEU A O 1
ATOM 2202 N N . THR A 1 282 ? 31.506 -0.469 -21.578 1.00 96.56 282 THR A N 1
ATOM 2203 C CA . THR A 1 282 ? 32.166 -0.227 -22.875 1.00 96.56 282 THR A CA 1
ATOM 2204 C C . THR A 1 282 ? 31.240 -0.455 -24.069 1.00 96.56 282 THR A C 1
ATOM 2206 O O . THR A 1 282 ? 31.518 0.053 -25.155 1.00 96.56 282 THR A O 1
ATOM 2209 N N . GLN A 1 283 ? 30.126 -1.165 -23.878 1.00 97.38 283 GLN A N 1
ATOM 2210 C CA . GLN A 1 283 ? 29.158 -1.484 -24.922 1.00 97.38 283 GLN A CA 1
ATOM 2211 C C . GLN A 1 283 ? 27.922 -0.594 -24.810 1.00 97.38 283 GLN A C 1
ATOM 2213 O O . GLN A 1 283 ? 27.285 -0.520 -23.759 1.00 97.38 283 GLN A O 1
ATOM 2218 N N . ASN A 1 284 ? 27.585 0.082 -25.913 1.00 96.25 284 ASN A N 1
ATOM 2219 C CA . ASN A 1 284 ? 26.377 0.899 -26.069 1.00 96.25 284 ASN A CA 1
ATOM 2220 C C . ASN A 1 284 ? 26.102 1.860 -24.898 1.00 96.25 284 ASN A C 1
ATOM 2222 O O . ASN A 1 284 ? 24.951 2.087 -24.536 1.00 96.25 284 ASN A O 1
ATOM 2226 N N . CYS A 1 285 ? 27.154 2.459 -24.341 1.00 94.88 285 CYS A N 1
ATOM 2227 C CA . CYS A 1 285 ? 27.052 3.514 -23.344 1.00 94.88 285 CYS A CA 1
ATOM 2228 C C . CYS A 1 285 ? 27.336 4.887 -23.969 1.00 94.88 285 CYS A C 1
ATOM 2230 O O . CYS A 1 285 ? 28.279 5.071 -24.737 1.00 94.88 285 CYS A O 1
ATOM 2232 N N . SER A 1 286 ? 26.508 5.866 -23.625 1.00 92.50 286 SER A N 1
ATOM 2233 C CA . SER A 1 286 ? 26.601 7.267 -24.006 1.00 92.50 286 SER A CA 1
ATOM 2234 C C . SER A 1 286 ? 26.894 8.113 -22.777 1.00 92.50 286 SER A C 1
ATOM 2236 O O . SER A 1 286 ? 26.207 8.011 -21.762 1.00 92.50 286 SER A O 1
ATOM 2238 N N . PHE A 1 287 ? 27.860 9.022 -22.899 1.00 85.44 287 PHE A N 1
ATOM 2239 C CA . PHE A 1 287 ? 28.227 9.943 -21.823 1.00 85.44 287 PHE A CA 1
ATOM 2240 C C . PHE A 1 287 ? 27.045 10.789 -21.316 1.00 85.44 287 PHE A C 1
ATOM 2242 O O . PHE A 1 287 ? 26.977 11.100 -20.135 1.00 85.44 287 PHE A O 1
ATOM 2249 N N . TRP A 1 288 ? 26.105 11.140 -22.198 1.00 81.44 288 TRP A N 1
ATOM 2250 C CA . TRP A 1 288 ? 24.995 12.040 -21.866 1.00 81.44 288 TRP A CA 1
ATOM 2251 C C . TRP A 1 288 ? 23.742 11.328 -21.376 1.00 81.44 288 TRP A C 1
ATOM 2253 O O . TRP A 1 288 ? 22.961 11.901 -20.625 1.00 81.44 288 TRP A O 1
ATOM 2263 N N . THR A 1 289 ? 23.506 10.111 -21.862 1.00 83.94 289 THR A N 1
ATOM 2264 C CA . THR A 1 289 ? 22.210 9.435 -21.690 1.00 83.94 289 THR A CA 1
ATOM 2265 C C . THR A 1 289 ? 22.312 8.099 -20.970 1.00 83.94 289 THR A C 1
ATOM 2267 O O . THR A 1 289 ? 21.274 7.525 -20.659 1.00 83.94 289 THR A O 1
ATOM 2270 N N . GLY A 1 290 ? 23.529 7.632 -20.670 1.00 90.75 290 GLY A N 1
ATOM 2271 C CA . GLY A 1 290 ? 23.763 6.311 -20.102 1.00 90.75 290 GLY A CA 1
ATOM 2272 C C . GLY A 1 290 ? 23.626 5.221 -21.160 1.00 90.75 290 GLY A C 1
ATOM 2273 O O . GLY A 1 290 ? 24.252 5.284 -22.214 1.00 90.75 290 GLY A O 1
ATOM 2274 N N . ALA A 1 291 ? 22.807 4.218 -20.886 1.00 93.94 291 ALA A N 1
ATOM 2275 C CA . ALA A 1 291 ? 22.440 3.158 -21.804 1.00 93.94 291 ALA A CA 1
ATOM 2276 C C . ALA A 1 291 ? 21.873 3.695 -23.128 1.00 93.94 291 ALA A C 1
ATOM 2278 O O . ALA A 1 291 ? 20.950 4.512 -23.155 1.00 93.94 291 ALA A O 1
ATOM 2279 N N . ALA A 1 292 ? 22.422 3.218 -24.245 1.00 94.62 292 ALA A N 1
ATOM 2280 C CA . ALA A 1 292 ? 22.108 3.718 -25.581 1.00 94.62 292 ALA A CA 1
ATOM 2281 C C . ALA A 1 292 ? 21.431 2.683 -26.488 1.00 94.62 292 ALA A C 1
ATOM 2283 O O . ALA A 1 292 ? 20.787 3.081 -27.462 1.00 94.62 292 ALA A O 1
ATOM 2284 N N . LEU A 1 293 ? 21.562 1.380 -26.209 1.00 95.56 293 LEU A N 1
ATOM 2285 C CA . LEU A 1 293 ? 20.894 0.345 -26.999 1.00 95.56 293 LEU A CA 1
ATOM 2286 C C . LEU A 1 293 ? 19.458 0.181 -26.517 1.00 95.56 293 LEU A C 1
ATOM 2288 O O . LEU A 1 293 ? 19.247 -0.102 -25.348 1.00 95.56 293 LEU A O 1
ATOM 2292 N N . ARG A 1 294 ? 18.475 0.337 -27.405 1.00 95.12 294 ARG A N 1
ATOM 2293 C CA . ARG A 1 294 ? 17.076 0.030 -27.093 1.00 95.12 294 ARG A CA 1
ATOM 2294 C C . ARG A 1 294 ? 16.790 -1.436 -27.368 1.00 95.12 294 ARG A C 1
ATOM 2296 O O . ARG A 1 294 ? 17.160 -1.931 -28.431 1.00 95.12 294 ARG A O 1
ATOM 2303 N N . ILE A 1 295 ? 16.095 -2.079 -26.444 1.00 95.69 295 ILE A N 1
ATOM 2304 C CA . ILE A 1 295 ? 15.589 -3.441 -26.590 1.00 95.69 295 ILE A CA 1
ATOM 2305 C C . ILE A 1 295 ? 14.080 -3.464 -26.348 1.00 95.69 295 ILE A C 1
ATOM 2307 O O . ILE A 1 295 ? 13.556 -2.593 -25.649 1.00 95.69 295 ILE A O 1
ATOM 2311 N N . SER A 1 296 ? 13.404 -4.458 -26.919 1.00 94.00 296 SER A N 1
ATOM 2312 C CA . SER A 1 296 ? 12.011 -4.780 -26.610 1.00 94.00 296 SER A CA 1
ATOM 2313 C C . SER A 1 296 ? 11.911 -6.266 -26.294 1.00 94.00 296 SER A C 1
ATOM 2315 O O . SER A 1 296 ? 12.242 -7.107 -27.130 1.00 94.00 296 SER A O 1
ATOM 2317 N N . LEU A 1 297 ? 11.492 -6.580 -25.072 1.00 91.81 297 LEU A N 1
ATOM 2318 C CA . LEU A 1 297 ? 11.344 -7.945 -24.583 1.00 91.81 297 LEU A CA 1
ATOM 2319 C C . LEU A 1 297 ? 9.926 -8.104 -24.044 1.00 91.81 297 LEU A C 1
ATOM 2321 O O . LEU A 1 297 ? 9.518 -7.350 -23.166 1.00 91.81 297 LEU A O 1
ATOM 2325 N N . ASP A 1 298 ? 9.162 -9.028 -24.623 1.00 86.75 298 ASP A N 1
ATOM 2326 C CA . ASP A 1 298 ? 7.756 -9.278 -24.275 1.00 86.75 298 ASP A CA 1
ATOM 2327 C C . ASP A 1 298 ? 6.882 -8.006 -24.273 1.00 86.75 298 ASP 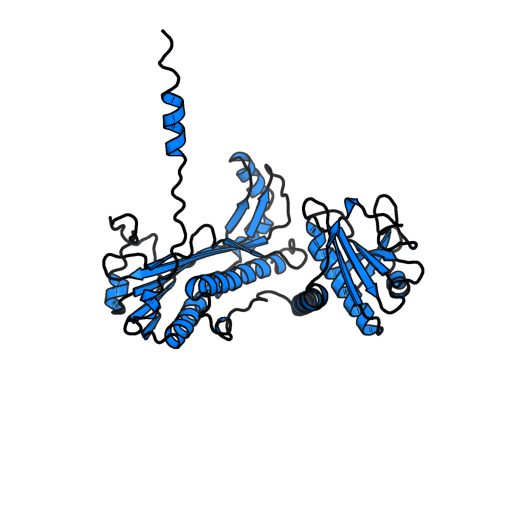A C 1
ATOM 2329 O O . ASP A 1 298 ? 6.003 -7.814 -23.436 1.00 86.75 298 ASP A O 1
ATOM 2333 N N . GLY A 1 299 ? 7.141 -7.099 -25.224 1.00 84.31 299 GLY A N 1
ATOM 2334 C CA . GLY A 1 299 ? 6.430 -5.822 -25.348 1.00 84.31 299 GLY A CA 1
ATOM 2335 C C . GLY A 1 299 ? 6.879 -4.741 -24.358 1.00 84.31 299 GLY A C 1
ATOM 2336 O O . GLY A 1 299 ? 6.337 -3.636 -24.382 1.00 84.31 299 GLY A O 1
ATOM 2337 N N . VAL A 1 300 ? 7.881 -5.019 -23.520 1.00 86.81 300 VAL A N 1
ATOM 2338 C CA . VAL A 1 300 ? 8.477 -4.056 -22.591 1.00 86.81 300 VAL A CA 1
ATOM 2339 C C . VAL A 1 300 ? 9.744 -3.462 -23.197 1.00 86.81 300 VAL A C 1
ATOM 2341 O O . VAL A 1 300 ? 10.660 -4.181 -23.594 1.00 86.81 300 VAL A O 1
ATOM 2344 N N . GLU A 1 301 ? 9.813 -2.133 -23.260 1.00 91.56 301 GLU A N 1
ATOM 2345 C CA . GLU A 1 301 ? 10.986 -1.423 -23.766 1.00 91.56 301 GLU A CA 1
ATOM 2346 C C . GLU A 1 301 ? 11.952 -1.017 -22.655 1.00 91.56 301 GLU A C 1
ATOM 2348 O O . GLU A 1 301 ? 11.555 -0.485 -21.616 1.00 91.56 301 GLU A O 1
ATOM 2353 N N . ALA A 1 302 ? 13.245 -1.151 -22.936 1.00 93.62 302 ALA A N 1
ATOM 2354 C CA . ALA A 1 302 ? 14.306 -0.634 -22.084 1.00 93.62 302 ALA A CA 1
ATOM 2355 C C . ALA A 1 302 ? 15.494 -0.141 -22.902 1.00 93.62 302 ALA A C 1
ATOM 2357 O O . ALA A 1 302 ? 15.651 -0.456 -24.085 1.00 93.62 302 ALA A O 1
ATOM 2358 N N . LYS A 1 303 ? 16.359 0.636 -22.252 1.00 94.88 303 LYS A N 1
ATOM 2359 C CA . LYS A 1 303 ? 17.706 0.909 -22.744 1.00 94.88 303 LYS A CA 1
ATOM 2360 C C . LYS A 1 303 ? 18.710 0.100 -21.947 1.00 94.88 303 LYS A C 1
ATOM 2362 O O . LYS A 1 303 ? 18.631 0.080 -20.721 1.00 94.88 303 LYS A O 1
ATOM 2367 N N . ILE A 1 304 ? 19.678 -0.491 -22.637 1.00 97.12 304 ILE A N 1
ATOM 2368 C CA . ILE A 1 304 ? 20.768 -1.237 -22.020 1.00 97.12 304 ILE A CA 1
ATOM 2369 C C . ILE A 1 304 ? 22.157 -0.749 -22.448 1.00 97.12 304 ILE A C 1
ATOM 2371 O O . ILE A 1 304 ? 22.343 -0.171 -23.525 1.00 97.12 304 ILE A O 1
ATOM 2375 N N . ALA A 1 305 ? 23.128 -0.978 -21.571 1.00 97.56 305 ALA A N 1
ATOM 2376 C CA . ALA A 1 305 ? 24.563 -0.886 -21.830 1.00 97.56 305 ALA A CA 1
ATOM 2377 C C . ALA A 1 305 ? 25.281 -2.019 -21.092 1.00 97.56 305 ALA A C 1
ATOM 2379 O O . ALA A 1 305 ? 24.775 -2.505 -20.082 1.00 97.56 305 ALA A O 1
ATOM 2380 N N . GLY A 1 306 ? 26.451 -2.420 -21.584 1.00 97.81 306 GLY A N 1
ATOM 2381 C CA . GLY A 1 306 ? 27.186 -3.577 -21.070 1.00 97.81 306 GLY A CA 1
ATOM 2382 C C . GLY A 1 306 ? 28.664 -3.300 -20.817 1.00 97.81 306 GLY A C 1
ATOM 2383 O O . GLY A 1 306 ? 29.257 -2.422 -21.452 1.00 97.81 306 GLY A O 1
ATOM 2384 N N . SER A 1 307 ? 29.279 -4.056 -19.910 1.00 98.19 307 SER A N 1
ATOM 2385 C CA . SER A 1 307 ? 30.737 -4.224 -19.846 1.00 98.19 307 SER A CA 1
ATOM 2386 C C . SER A 1 307 ? 31.258 -4.981 -21.073 1.00 98.19 307 SER A C 1
ATOM 2388 O O . SER A 1 307 ? 30.484 -5.539 -21.844 1.00 98.19 307 SER A O 1
ATOM 2390 N N . GLU A 1 308 ? 32.575 -5.007 -21.279 1.00 97.56 308 GLU A N 1
ATOM 2391 C CA . GLU A 1 308 ? 33.203 -5.654 -22.446 1.00 97.56 308 GLU A CA 1
ATOM 2392 C C . GLU A 1 308 ? 32.947 -7.167 -22.503 1.00 97.56 308 GLU A C 1
ATOM 2394 O O . GLU A 1 308 ? 32.722 -7.711 -23.578 1.00 97.56 308 GLU A O 1
ATOM 2399 N N . ASP A 1 309 ? 32.924 -7.816 -21.342 1.00 97.62 309 ASP A N 1
ATOM 2400 C CA . ASP A 1 309 ? 32.634 -9.241 -21.151 1.00 97.62 309 ASP A CA 1
ATOM 2401 C C . ASP A 1 309 ? 31.134 -9.542 -20.972 1.00 97.62 309 ASP A C 1
ATOM 2403 O O . ASP A 1 309 ? 30.755 -10.693 -20.781 1.00 97.62 309 ASP A O 1
ATOM 2407 N N . GLY A 1 310 ? 30.286 -8.507 -20.986 1.00 98.00 310 GLY A N 1
ATOM 2408 C CA . GLY A 1 310 ? 28.835 -8.622 -20.857 1.00 98.00 310 GLY A CA 1
ATOM 2409 C C . GLY A 1 310 ? 28.322 -9.105 -19.496 1.00 98.00 310 GLY A C 1
ATOM 2410 O O . GLY A 1 310 ? 27.125 -9.368 -19.365 1.00 98.00 310 GLY A O 1
ATOM 2411 N N . THR A 1 311 ? 29.192 -9.197 -18.483 1.00 98.38 311 THR A N 1
ATOM 2412 C CA . THR A 1 311 ? 28.839 -9.621 -17.116 1.00 98.38 311 THR A CA 1
ATOM 2413 C C . THR A 1 311 ? 28.258 -8.490 -16.269 1.00 98.38 311 THR A C 1
ATOM 2415 O O . THR A 1 311 ? 27.663 -8.745 -15.227 1.00 98.38 311 THR A O 1
ATOM 2418 N N . VAL A 1 312 ? 28.380 -7.232 -16.703 1.00 97.94 312 VAL A N 1
ATOM 2419 C CA . VAL A 1 312 ? 27.670 -6.104 -16.096 1.00 97.94 312 VAL A CA 1
ATOM 2420 C C . VAL A 1 312 ? 26.736 -5.476 -17.110 1.00 97.94 312 VAL A C 1
ATOM 2422 O O . VAL A 1 312 ? 27.179 -5.000 -18.154 1.00 97.94 312 VAL A O 1
ATOM 2425 N N . VAL A 1 313 ? 25.451 -5.414 -16.770 1.00 98.06 313 VAL A N 1
ATOM 2426 C CA . VAL A 1 313 ? 24.411 -4.802 -17.600 1.00 98.06 313 VAL A CA 1
ATOM 2427 C C . VAL A 1 313 ? 23.764 -3.652 -16.844 1.00 98.06 313 VAL A C 1
ATOM 2429 O O . VAL A 1 313 ? 23.242 -3.835 -15.752 1.00 98.06 313 VAL A O 1
ATOM 2432 N N . LEU A 1 314 ? 23.764 -2.460 -17.433 1.00 96.56 314 LEU A N 1
ATOM 2433 C CA . LEU A 1 314 ? 22.926 -1.349 -16.995 1.00 96.56 314 LEU A CA 1
ATOM 2434 C C . LEU A 1 314 ? 21.586 -1.422 -17.730 1.00 96.56 314 LEU A C 1
ATOM 2436 O O . LEU A 1 314 ? 21.584 -1.427 -18.956 1.00 96.56 314 LEU A O 1
ATOM 2440 N N . ILE A 1 315 ? 20.475 -1.403 -16.996 1.00 95.31 315 ILE A N 1
ATOM 2441 C CA . ILE A 1 315 ? 19.107 -1.292 -17.511 1.00 95.31 315 ILE A CA 1
ATOM 2442 C C . ILE A 1 315 ? 18.549 0.073 -17.127 1.00 95.31 315 ILE A C 1
ATOM 2444 O O . ILE A 1 315 ? 18.645 0.493 -15.974 1.00 95.31 315 ILE A O 1
ATOM 2448 N N . GLN A 1 316 ? 17.934 0.757 -18.085 1.00 92.94 316 GLN A N 1
ATOM 2449 C CA . GLN A 1 316 ? 17.257 2.029 -17.878 1.00 92.94 316 GLN A CA 1
ATOM 2450 C C . GLN A 1 316 ? 15.897 2.067 -18.564 1.00 92.94 316 GLN A C 1
ATOM 2452 O O . GLN A 1 316 ? 15.702 1.480 -19.630 1.00 92.94 316 GLN A O 1
ATOM 2457 N N . GLY A 1 317 ? 14.974 2.841 -17.992 1.00 84.69 317 GLY A N 1
ATOM 2458 C CA . GLY A 1 317 ? 13.698 3.126 -18.638 1.00 84.69 317 GLY A CA 1
ATOM 2459 C C . GLY A 1 317 ? 13.880 3.921 -19.946 1.00 84.69 317 GLY A C 1
ATOM 2460 O O . GLY A 1 317 ? 14.866 4.651 -20.115 1.00 84.69 317 GLY A O 1
ATOM 2461 N N . PRO A 1 318 ? 12.927 3.839 -20.889 1.00 74.56 318 PRO A N 1
ATOM 2462 C CA . PRO A 1 318 ? 13.052 4.463 -22.210 1.00 74.56 318 PRO A CA 1
ATOM 2463 C C . PRO A 1 318 ? 13.092 6.006 -22.173 1.00 74.56 318 PRO A C 1
ATOM 2465 O O . PRO A 1 318 ? 13.709 6.631 -23.050 1.00 74.56 318 PRO A O 1
ATOM 2468 N N . LYS A 1 319 ? 12.486 6.627 -21.153 1.00 71.25 319 LYS A N 1
ATOM 2469 C CA . LYS A 1 319 ? 12.413 8.084 -20.917 1.00 71.25 319 LYS A CA 1
ATOM 2470 C C . LYS A 1 319 ? 12.696 8.392 -19.449 1.00 71.25 319 LYS A C 1
ATOM 2472 O O . LYS A 1 319 ? 12.340 7.564 -18.634 1.00 71.25 319 LYS A O 1
ATOM 2477 N N . LEU A 1 320 ? 13.270 9.558 -19.133 1.00 60.88 320 LEU A N 1
ATOM 2478 C CA . LEU A 1 320 ? 13.465 10.070 -17.763 1.00 60.88 320 LEU A CA 1
ATOM 2479 C C . LEU A 1 320 ? 12.181 10.746 -17.252 1.00 60.88 320 LEU A C 1
ATOM 2481 O O . LEU A 1 320 ? 12.024 11.954 -17.400 1.00 60.88 320 LEU A O 1
ATOM 2485 N N . THR A 1 321 ? 11.227 9.965 -16.746 1.00 56.84 321 THR A N 1
ATOM 2486 C CA . THR A 1 321 ? 9.895 10.425 -16.297 1.00 56.84 321 THR A CA 1
ATOM 2487 C C . THR A 1 321 ? 9.411 9.600 -15.104 1.00 56.84 321 THR A C 1
ATOM 2489 O O . THR A 1 321 ? 9.861 8.481 -14.923 1.00 56.84 321 THR A O 1
ATOM 2492 N N . THR A 1 322 ? 8.423 10.064 -14.341 1.00 45.78 322 THR A N 1
ATOM 2493 C CA . THR A 1 322 ? 7.851 9.311 -13.201 1.00 45.78 322 THR A CA 1
ATOM 2494 C C . THR A 1 322 ? 7.219 7.957 -13.570 1.00 45.78 322 THR A C 1
ATOM 2496 O O . THR A 1 322 ? 7.240 7.051 -12.745 1.00 45.78 322 THR A O 1
ATOM 2499 N N . GLN A 1 323 ? 6.803 7.755 -14.829 1.00 51.22 323 GLN A N 1
ATOM 2500 C CA . GLN A 1 323 ? 6.423 6.442 -15.397 1.00 51.22 323 GLN A CA 1
ATOM 2501 C C . GLN A 1 323 ? 7.578 5.421 -15.471 1.00 51.22 323 GLN A C 1
ATOM 2503 O O . GLN A 1 323 ? 7.375 4.271 -15.867 1.00 51.22 323 GLN A O 1
ATOM 2508 N N . GLN A 1 324 ? 8.807 5.826 -15.131 1.00 62.34 324 GLN A N 1
ATOM 2509 C CA . GLN A 1 324 ? 9.995 4.984 -15.235 1.00 62.34 324 GLN A CA 1
ATOM 2510 C C . GLN A 1 324 ? 9.971 3.779 -14.327 1.00 62.34 324 GLN A C 1
ATOM 2512 O O . GLN A 1 324 ? 10.445 2.744 -14.772 1.00 62.34 324 GLN A O 1
ATOM 2517 N N . THR A 1 325 ? 9.475 3.900 -13.095 1.00 69.00 325 THR A N 1
ATOM 2518 C CA . THR A 1 325 ? 9.642 2.829 -12.109 1.00 69.00 325 THR A CA 1
ATOM 2519 C C . THR A 1 325 ? 8.982 1.551 -12.605 1.00 69.00 325 THR A C 1
ATOM 2521 O O . THR A 1 325 ? 9.663 0.550 -12.749 1.00 69.00 325 THR A O 1
ATOM 2524 N N . TRP A 1 326 ? 7.724 1.611 -13.054 1.00 70.94 326 TRP A N 1
ATOM 2525 C CA . TRP A 1 326 ? 7.062 0.431 -13.612 1.00 70.94 326 TRP A CA 1
ATOM 2526 C C . TRP A 1 326 ? 7.724 -0.100 -14.887 1.00 70.94 326 TRP A C 1
ATOM 2528 O O . TRP A 1 326 ? 7.929 -1.305 -15.017 1.00 70.94 326 TRP A O 1
ATOM 2538 N N . ALA A 1 327 ? 8.027 0.773 -15.854 1.00 79.62 327 ALA A N 1
ATOM 2539 C CA . ALA A 1 327 ? 8.614 0.338 -17.122 1.00 79.62 327 ALA A CA 1
ATOM 2540 C C . ALA A 1 327 ? 9.986 -0.317 -16.905 1.00 79.62 327 ALA A C 1
ATOM 2542 O O . ALA A 1 327 ? 10.312 -1.318 -17.537 1.00 79.62 327 ALA A O 1
ATOM 2543 N N . LEU A 1 328 ? 10.770 0.234 -15.982 1.00 86.81 328 LEU A N 1
ATOM 2544 C CA . LEU A 1 328 ? 12.068 -0.284 -15.588 1.00 86.81 328 LEU A CA 1
ATOM 2545 C C . LEU A 1 328 ? 11.947 -1.587 -14.790 1.00 86.81 328 LEU A C 1
ATOM 2547 O O . LEU A 1 328 ? 12.690 -2.518 -15.076 1.00 86.81 328 LEU A O 1
ATOM 2551 N N . ASP A 1 329 ? 11.012 -1.671 -13.846 1.00 85.69 329 ASP A N 1
ATOM 2552 C CA . ASP A 1 329 ? 10.738 -2.871 -13.051 1.00 85.69 329 ASP A CA 1
ATOM 2553 C C . ASP A 1 329 ? 10.260 -4.018 -13.943 1.00 85.69 329 ASP A C 1
ATOM 2555 O O . ASP A 1 329 ? 10.766 -5.134 -13.864 1.00 85.69 329 ASP A O 1
ATOM 2559 N N . SER A 1 330 ? 9.348 -3.729 -14.873 1.00 84.75 330 SER A N 1
ATOM 2560 C CA . SER A 1 330 ? 8.881 -4.690 -15.877 1.00 84.75 330 SER A CA 1
ATOM 2561 C C . SER A 1 330 ? 10.023 -5.164 -16.764 1.00 84.75 330 SER A C 1
ATOM 2563 O O . SER A 1 330 ? 10.150 -6.359 -17.020 1.00 84.75 330 SER A O 1
ATOM 2565 N N . ALA A 1 331 ? 10.879 -4.238 -17.213 1.00 90.81 331 ALA A N 1
ATOM 2566 C CA . ALA A 1 331 ? 12.040 -4.586 -18.017 1.00 90.81 331 ALA A CA 1
ATOM 2567 C C . ALA A 1 331 ? 13.009 -5.458 -17.221 1.00 90.81 331 ALA A C 1
ATOM 2569 O O . ALA A 1 331 ? 13.499 -6.455 -17.740 1.00 90.81 331 ALA A O 1
ATOM 2570 N N . PHE A 1 332 ? 13.246 -5.119 -15.953 1.00 92.94 332 PHE A N 1
ATOM 2571 C CA . PHE A 1 332 ? 14.040 -5.924 -15.039 1.00 92.94 332 PHE A CA 1
ATOM 2572 C C . PHE A 1 332 ? 13.472 -7.342 -14.918 1.00 92.94 332 PHE A C 1
ATOM 2574 O O . PHE A 1 332 ? 14.217 -8.296 -15.109 1.00 92.94 332 PHE A O 1
ATOM 2581 N N . GLY A 1 333 ? 12.171 -7.504 -14.662 1.00 89.38 333 GLY A N 1
ATOM 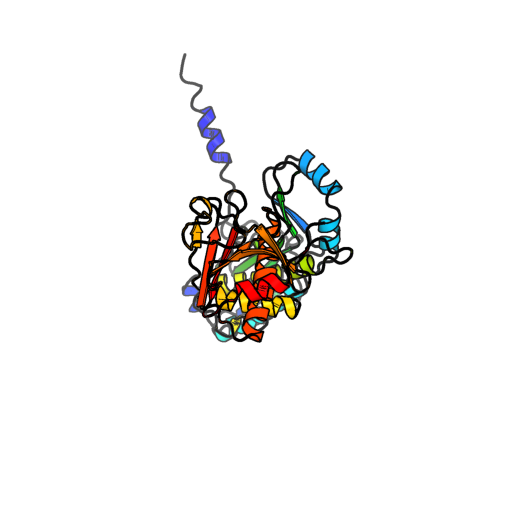2582 C CA . GLY A 1 333 ? 11.562 -8.828 -14.514 1.00 89.38 333 GLY A CA 1
ATOM 2583 C C . GLY A 1 333 ? 11.584 -9.658 -15.797 1.00 89.38 333 GLY A C 1
ATOM 2584 O O . GLY A 1 333 ? 11.874 -10.856 -15.745 1.00 89.38 333 GLY A O 1
ATOM 2585 N N . ALA A 1 334 ? 11.349 -9.028 -16.951 1.00 91.12 334 ALA A N 1
ATOM 2586 C CA . ALA A 1 334 ? 11.466 -9.686 -18.251 1.00 91.12 334 ALA A CA 1
ATOM 2587 C C . ALA A 1 334 ? 12.912 -10.153 -18.505 1.00 91.12 334 ALA A C 1
ATOM 2589 O O . ALA A 1 334 ? 13.143 -11.305 -18.870 1.00 91.12 334 ALA A O 1
ATOM 2590 N N . ILE A 1 335 ? 13.897 -9.291 -18.230 1.00 95.88 335 ILE A N 1
ATOM 2591 C CA . ILE A 1 335 ? 15.325 -9.604 -18.371 1.00 95.88 335 ILE A CA 1
ATOM 2592 C C . ILE A 1 335 ? 15.753 -10.708 -17.398 1.00 95.88 335 ILE A C 1
ATOM 2594 O O . ILE A 1 335 ? 16.437 -11.642 -17.808 1.00 95.88 335 ILE A O 1
ATOM 2598 N N . ALA A 1 336 ? 15.326 -10.646 -16.136 1.00 94.81 336 ALA A N 1
ATOM 2599 C CA . ALA A 1 336 ? 15.623 -11.669 -15.138 1.00 94.81 336 ALA A CA 1
ATOM 2600 C C . ALA A 1 336 ? 15.052 -13.036 -15.546 1.00 94.81 336 ALA A C 1
ATOM 2602 O O . ALA A 1 336 ? 15.765 -14.035 -15.496 1.00 94.81 336 ALA A O 1
ATOM 2603 N N . THR A 1 337 ? 13.812 -13.071 -16.047 1.00 91.81 337 THR A N 1
ATOM 2604 C CA . THR A 1 337 ? 13.187 -14.299 -16.571 1.00 91.81 337 THR A CA 1
ATOM 2605 C C . THR A 1 337 ? 13.957 -14.851 -17.777 1.00 91.81 337 THR A C 1
ATOM 2607 O O . THR A 1 337 ? 14.163 -16.061 -17.896 1.00 91.81 337 THR A O 1
ATOM 2610 N N . LEU A 1 338 ? 14.406 -13.974 -18.681 1.00 95.81 338 LEU A N 1
ATOM 2611 C CA . LEU A 1 338 ? 15.214 -14.369 -19.834 1.00 95.81 338 LEU A CA 1
ATOM 2612 C C . LEU A 1 338 ? 16.565 -14.959 -19.406 1.00 95.81 338 LEU A C 1
ATOM 2614 O O . LEU A 1 338 ? 16.987 -15.970 -19.971 1.00 95.81 338 LEU A O 1
ATOM 2618 N N . PHE A 1 339 ? 17.222 -14.350 -18.418 1.00 97.38 339 PHE A N 1
ATOM 2619 C CA . PHE A 1 339 ? 18.482 -14.828 -17.852 1.00 97.38 339 PHE A CA 1
ATOM 2620 C C . PHE A 1 339 ? 18.328 -16.180 -17.161 1.00 97.38 339 PHE A C 1
ATOM 2622 O O . PHE A 1 339 ? 19.097 -17.091 -17.463 1.00 97.38 339 PHE A O 1
ATOM 2629 N N . GLU A 1 340 ? 17.290 -16.361 -16.344 1.00 94.19 340 GLU A N 1
ATOM 2630 C CA . GLU A 1 340 ? 16.982 -17.642 -15.701 1.00 94.19 340 GLU A CA 1
ATOM 2631 C C . GLU A 1 340 ? 16.810 -18.764 -16.738 1.00 94.19 340 GLU A C 1
ATOM 2633 O O . GLU A 1 340 ? 17.430 -19.822 -16.627 1.00 94.19 340 GLU A O 1
ATOM 2638 N N . LYS A 1 341 ? 16.053 -18.507 -17.815 1.00 96.31 341 LYS A N 1
ATOM 2639 C CA . LYS A 1 341 ? 15.839 -19.468 -18.912 1.00 96.31 341 LYS A CA 1
ATOM 2640 C C . LYS A 1 341 ? 17.136 -19.901 -19.612 1.00 96.31 341 LYS A C 1
ATOM 2642 O O . LYS A 1 341 ? 17.173 -20.985 -20.191 1.00 96.31 341 LYS A O 1
ATOM 2647 N N . HIS A 1 342 ? 18.173 -19.066 -19.581 1.00 97.88 342 HIS A N 1
ATOM 2648 C CA . HIS A 1 342 ? 19.478 -19.334 -20.193 1.00 97.88 342 HIS A CA 1
ATOM 2649 C C . HIS A 1 342 ? 20.566 -19.662 -19.159 1.00 97.88 342 HIS A C 1
ATOM 2651 O O . HIS A 1 342 ? 21.751 -19.639 -19.490 1.00 97.88 342 HIS A O 1
ATOM 2657 N N . GLU A 1 343 ? 20.177 -19.976 -17.917 1.00 97.62 343 GLU A N 1
ATOM 2658 C CA . GLU A 1 343 ? 21.093 -20.310 -16.819 1.00 97.62 343 GLU A CA 1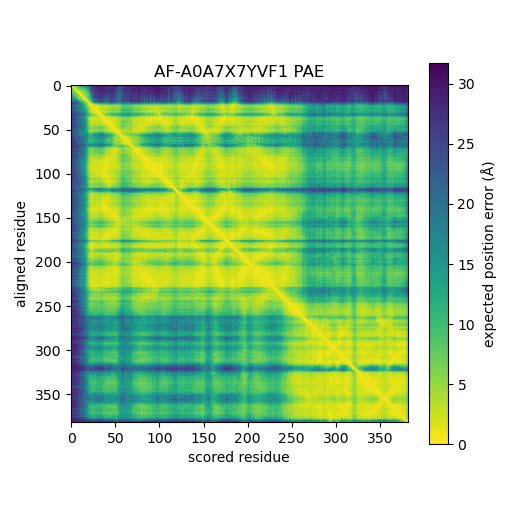
ATOM 2659 C C . GLU A 1 343 ? 22.155 -19.220 -16.567 1.00 97.62 343 GLU A C 1
ATOM 2661 O O . GLU A 1 343 ? 23.324 -19.520 -16.295 1.00 97.62 343 GLU A O 1
ATOM 2666 N N . ILE A 1 344 ? 21.758 -17.952 -16.708 1.00 98.06 344 ILE A N 1
ATOM 2667 C CA . ILE A 1 344 ? 22.545 -16.770 -16.346 1.00 98.06 344 ILE A CA 1
ATOM 2668 C C . ILE A 1 344 ? 22.013 -16.269 -15.005 1.00 98.06 344 ILE A C 1
ATOM 2670 O O . ILE A 1 344 ? 20.837 -15.932 -14.876 1.00 98.06 344 ILE A O 1
ATOM 2674 N N . HIS A 1 345 ? 22.872 -16.206 -13.996 1.00 97.06 345 HIS A N 1
ATOM 2675 C CA . HIS A 1 345 ? 22.483 -15.817 -12.648 1.00 97.06 345 HIS A CA 1
ATOM 2676 C C . HIS A 1 345 ? 22.824 -14.352 -12.397 1.00 97.06 345 HIS A C 1
ATOM 2678 O O . HIS A 1 345 ? 23.972 -13.923 -12.537 1.00 97.06 345 HIS A O 1
ATOM 2684 N N . ILE A 1 346 ? 21.829 -13.586 -11.949 1.00 96.88 346 ILE A N 1
ATOM 2685 C CA . ILE A 1 346 ? 22.053 -12.250 -11.400 1.00 96.88 346 ILE A CA 1
ATOM 2686 C C . ILE A 1 346 ? 22.655 -12.423 -10.003 1.00 96.88 346 ILE A C 1
ATOM 2688 O O . ILE A 1 346 ? 21.968 -12.789 -9.053 1.00 96.88 346 ILE A O 1
ATOM 2692 N N . THR A 1 347 ? 23.955 -12.173 -9.885 1.00 96.00 347 THR A N 1
ATOM 2693 C CA . THR A 1 347 ? 24.713 -12.307 -8.630 1.00 96.00 347 THR A CA 1
ATOM 2694 C C . THR A 1 347 ? 24.535 -11.108 -7.706 1.00 96.00 347 THR A C 1
ATOM 2696 O O . THR A 1 347 ? 24.642 -11.244 -6.488 1.00 96.00 347 THR A O 1
ATOM 2699 N N . LYS A 1 348 ? 24.277 -9.923 -8.271 1.00 94.88 348 LYS A N 1
ATOM 2700 C CA . LYS A 1 348 ? 24.021 -8.697 -7.514 1.00 94.88 348 LYS A CA 1
ATOM 2701 C C . LYS A 1 348 ? 23.219 -7.705 -8.347 1.00 94.88 348 LYS A C 1
ATOM 2703 O O . LYS A 1 348 ? 23.469 -7.544 -9.541 1.00 94.88 348 LYS A O 1
ATOM 2708 N N . VAL A 1 349 ? 22.312 -6.995 -7.683 1.00 94.56 349 VAL A N 1
ATOM 2709 C CA . VAL A 1 349 ? 21.608 -5.837 -8.238 1.00 94.56 349 VAL A CA 1
ATOM 2710 C C . VAL A 1 349 ? 22.058 -4.580 -7.506 1.00 94.56 349 VAL A C 1
ATOM 2712 O O . VAL A 1 349 ? 22.177 -4.575 -6.281 1.00 94.56 349 VAL A O 1
ATOM 2715 N N . VAL A 1 350 ? 22.328 -3.512 -8.256 1.00 93.75 350 VAL A N 1
ATOM 2716 C CA . VAL A 1 350 ? 22.654 -2.193 -7.699 1.00 93.75 350 VAL A CA 1
ATOM 2717 C C . VAL A 1 350 ? 21.740 -1.152 -8.320 1.00 93.75 350 VAL A C 1
ATOM 2719 O O . VAL A 1 350 ? 21.723 -0.973 -9.538 1.00 93.75 350 VAL A O 1
ATOM 2722 N N . GLY A 1 351 ? 20.975 -0.457 -7.483 1.00 91.00 351 GLY A N 1
ATOM 2723 C CA . GLY A 1 351 ? 20.096 0.612 -7.936 1.00 91.00 351 GLY A CA 1
ATOM 2724 C C . GLY A 1 351 ? 20.873 1.894 -8.208 1.00 91.00 351 GLY A C 1
ATOM 2725 O O . GLY A 1 351 ? 21.705 2.304 -7.404 1.00 91.00 351 GLY A O 1
ATOM 2726 N N . ALA A 1 352 ? 20.600 2.557 -9.325 1.00 89.69 352 ALA A N 1
ATOM 2727 C CA . ALA A 1 352 ? 21.129 3.881 -9.618 1.00 89.69 352 ALA A CA 1
ATOM 2728 C C . ALA A 1 352 ? 20.037 4.920 -9.355 1.00 89.69 352 ALA A C 1
ATOM 2730 O O . ALA A 1 352 ? 18.995 4.887 -10.004 1.00 89.69 352 ALA A O 1
ATOM 2731 N N . ALA A 1 353 ? 20.267 5.849 -8.427 1.00 85.31 353 ALA A N 1
ATOM 2732 C CA . ALA A 1 353 ? 19.293 6.876 -8.060 1.00 85.31 353 ALA A CA 1
ATOM 2733 C C . ALA A 1 353 ? 19.902 8.283 -8.079 1.00 85.31 353 ALA A C 1
ATOM 2735 O O . ALA A 1 353 ? 21.079 8.492 -7.778 1.00 85.31 353 ALA A O 1
ATOM 2736 N N . MET A 1 354 ? 19.094 9.268 -8.445 1.00 81.31 354 MET A N 1
ATOM 2737 C CA . MET A 1 354 ? 19.425 10.687 -8.371 1.00 81.31 354 MET A CA 1
ATOM 2738 C C . MET A 1 354 ? 19.310 11.196 -6.917 1.00 81.31 354 MET A C 1
ATOM 2740 O O . MET A 1 354 ? 18.677 10.543 -6.086 1.00 81.31 354 MET A O 1
ATOM 2744 N N . PRO A 1 355 ? 19.911 12.353 -6.565 1.00 77.12 355 PRO A N 1
ATOM 2745 C CA . PRO A 1 355 ? 19.909 12.864 -5.189 1.00 77.12 355 PRO A CA 1
ATOM 2746 C C . PRO A 1 355 ? 18.518 13.250 -4.677 1.00 77.12 355 PRO A C 1
ATOM 2748 O O . PRO A 1 355 ? 18.303 13.314 -3.473 1.00 77.12 355 PRO A O 1
ATOM 2751 N N . ASP A 1 356 ? 17.585 13.511 -5.591 1.00 73.81 356 ASP A N 1
ATOM 2752 C CA . ASP A 1 356 ? 16.172 13.779 -5.315 1.00 73.81 356 ASP A CA 1
ATOM 2753 C C . ASP A 1 356 ? 15.349 12.494 -5.088 1.00 73.81 356 ASP A C 1
ATOM 2755 O O . ASP A 1 356 ? 14.141 12.566 -4.882 1.00 73.81 356 ASP A O 1
ATOM 2759 N N . GLY A 1 357 ? 15.995 11.322 -5.120 1.00 70.94 357 GLY A N 1
ATOM 2760 C CA . GLY A 1 357 ? 15.358 10.016 -4.980 1.00 70.94 357 GLY A CA 1
ATOM 2761 C C . GLY A 1 357 ? 14.820 9.440 -6.290 1.00 70.94 357 GLY A C 1
ATOM 2762 O O . GLY A 1 357 ? 14.327 8.313 -6.286 1.00 70.94 357 GLY A O 1
ATOM 2763 N N . THR A 1 358 ? 14.931 10.158 -7.415 1.00 72.88 358 THR A N 1
ATOM 2764 C CA . THR A 1 358 ? 14.471 9.651 -8.712 1.00 72.88 358 THR A CA 1
ATOM 2765 C C . THR A 1 358 ? 15.307 8.445 -9.127 1.00 72.88 358 THR A C 1
ATOM 2767 O O . THR A 1 358 ? 16.529 8.527 -9.263 1.00 72.88 358 THR A O 1
ATOM 2770 N N . PHE A 1 359 ? 14.649 7.313 -9.354 1.00 81.88 359 PHE A N 1
ATOM 2771 C CA . PHE A 1 359 ? 15.320 6.078 -9.733 1.00 81.88 359 PHE A CA 1
ATOM 2772 C C . PHE A 1 359 ? 15.667 6.077 -11.231 1.00 81.88 359 PHE A C 1
ATOM 2774 O O . PHE A 1 359 ? 14.810 6.299 -12.082 1.00 81.88 359 PHE A O 1
ATOM 2781 N N . TRP A 1 360 ? 16.939 5.862 -11.559 1.00 84.75 360 TRP A N 1
ATOM 2782 C CA . TRP A 1 360 ? 17.500 6.038 -12.903 1.00 84.75 360 TRP A CA 1
ATOM 2783 C C . TRP A 1 360 ? 17.653 4.723 -13.678 1.00 84.75 360 TRP A C 1
ATOM 2785 O O . TRP A 1 360 ? 17.545 4.719 -14.909 1.00 84.75 360 TRP A O 1
ATOM 2795 N N . GLY A 1 361 ? 17.926 3.618 -12.978 1.00 91.62 361 GLY A N 1
ATOM 2796 C CA . GLY A 1 361 ? 18.224 2.325 -13.593 1.00 91.62 361 GLY A CA 1
ATOM 2797 C C . GLY A 1 361 ? 18.732 1.272 -12.608 1.00 91.62 361 GLY A C 1
ATOM 2798 O O . GLY A 1 361 ? 18.986 1.570 -11.442 1.00 91.62 361 GLY A O 1
ATOM 2799 N N . TYR A 1 362 ? 18.945 0.056 -13.107 1.00 94.06 362 TYR A N 1
ATOM 2800 C CA . TYR A 1 362 ? 19.561 -1.051 -12.373 1.00 94.06 362 TYR A CA 1
ATOM 2801 C C . TYR A 1 362 ? 20.867 -1.469 -13.037 1.00 94.06 362 TYR A C 1
ATOM 2803 O O . TYR A 1 362 ? 20.915 -1.632 -14.253 1.00 94.06 362 TYR A O 1
ATOM 2811 N N . PHE A 1 363 ? 21.909 -1.705 -12.249 1.00 95.56 363 PHE A N 1
ATOM 2812 C CA . PHE A 1 363 ? 23.029 -2.532 -12.676 1.00 95.56 363 PHE A CA 1
ATOM 2813 C C . PHE A 1 363 ? 22.789 -3.968 -12.250 1.00 95.56 363 PHE A C 1
ATOM 2815 O O . PHE A 1 363 ? 22.540 -4.232 -11.073 1.00 95.56 363 PHE A O 1
ATOM 2822 N N . LEU A 1 364 ? 22.916 -4.880 -13.201 1.00 97.12 364 LEU A N 1
ATOM 2823 C CA . LEU A 1 364 ? 22.910 -6.313 -12.979 1.00 97.12 364 LEU A CA 1
ATOM 2824 C C . LEU A 1 364 ? 24.335 -6.820 -13.123 1.00 97.12 364 LEU A C 1
ATOM 2826 O O . LEU A 1 364 ? 24.947 -6.638 -14.175 1.00 97.12 364 LEU A O 1
ATOM 2830 N N . LEU A 1 365 ? 24.857 -7.434 -12.068 1.00 97.19 365 LEU A N 1
ATOM 2831 C CA . LEU A 1 365 ? 26.113 -8.169 -12.112 1.00 97.19 365 LEU A CA 1
ATOM 2832 C C . LEU A 1 365 ? 25.775 -9.642 -12.297 1.00 97.19 365 LEU A C 1
ATOM 2834 O O . LEU A 1 365 ? 24.994 -10.209 -11.531 1.00 97.19 365 LEU A O 1
ATOM 2838 N N . LEU A 1 366 ? 26.365 -10.254 -13.308 1.00 98.12 366 LEU A N 1
ATOM 2839 C CA . LEU A 1 366 ? 26.023 -11.574 -13.810 1.00 98.12 366 LEU A CA 1
ATOM 2840 C C . LEU A 1 366 ? 27.216 -12.518 -13.664 1.00 98.12 366 LEU A C 1
ATOM 2842 O O . LEU A 1 366 ? 28.368 -12.087 -13.655 1.00 98.12 366 LEU A O 1
ATOM 2846 N N . ASP A 1 367 ? 26.942 -13.814 -13.572 1.00 98.06 367 ASP A N 1
ATOM 2847 C CA . ASP A 1 367 ? 27.976 -14.855 -13.595 1.00 98.06 367 ASP A CA 1
ATOM 2848 C C . ASP A 1 367 ? 28.487 -15.176 -15.016 1.00 98.06 367 ASP A C 1
ATOM 2850 O O . ASP A 1 367 ? 29.559 -15.765 -15.170 1.00 98.06 367 ASP A O 1
ATOM 2854 N N . LYS A 1 368 ? 27.731 -14.789 -16.052 1.00 98.25 368 LYS A N 1
ATOM 2855 C CA . LYS A 1 368 ? 27.997 -15.036 -17.479 1.00 98.25 368 LYS A CA 1
ATOM 2856 C C . LYS A 1 368 ? 27.644 -13.809 -18.332 1.00 98.25 368 LYS A C 1
ATOM 2858 O O . LYS A 1 368 ? 27.020 -12.866 -17.850 1.00 98.25 368 LYS A O 1
ATOM 2863 N N . ASP A 1 369 ? 28.026 -13.836 -19.611 1.00 98.44 369 ASP A N 1
ATOM 2864 C CA . ASP A 1 369 ? 27.671 -12.797 -20.589 1.00 98.44 369 ASP A CA 1
ATOM 2865 C C . ASP A 1 369 ? 26.156 -12.784 -20.858 1.00 98.44 369 ASP A C 1
ATOM 2867 O O . ASP A 1 369 ? 25.642 -13.555 -21.670 1.00 98.44 369 ASP A O 1
ATOM 2871 N N . GLY A 1 370 ? 25.440 -11.895 -20.169 1.00 98.06 370 GLY A N 1
ATOM 2872 C CA . GLY A 1 370 ? 24.024 -11.633 -20.432 1.00 98.06 370 GLY A CA 1
ATOM 2873 C C . GLY A 1 370 ? 23.794 -10.499 -21.424 1.00 98.06 370 GLY A C 1
ATOM 2874 O O . GLY A 1 370 ? 22.728 -10.424 -22.034 1.00 98.06 370 GLY A O 1
ATOM 2875 N N . TYR A 1 371 ? 24.775 -9.617 -21.628 1.00 98.31 371 TYR A N 1
ATOM 2876 C CA . TYR A 1 371 ? 24.625 -8.494 -22.551 1.00 98.31 371 TYR A CA 1
ATOM 2877 C C . TYR A 1 371 ? 24.447 -8.958 -24.001 1.00 98.31 371 TYR A C 1
ATOM 2879 O O . TYR A 1 371 ? 23.583 -8.439 -24.712 1.00 98.31 371 TYR A O 1
ATOM 2887 N N . SER A 1 372 ? 25.234 -9.948 -24.436 1.00 98.06 372 SER A N 1
ATOM 2888 C CA . SER A 1 372 ? 25.136 -10.497 -25.792 1.00 98.06 372 SER A CA 1
ATOM 2889 C C . SER A 1 372 ? 23.755 -11.085 -26.069 1.00 98.06 372 SER A C 1
ATOM 2891 O O . SER A 1 372 ? 23.195 -10.813 -27.131 1.00 98.06 372 SER A O 1
ATOM 2893 N N . LEU A 1 373 ? 23.176 -11.789 -25.089 1.00 97.94 373 LEU A N 1
ATOM 2894 C CA . LEU A 1 373 ? 21.819 -12.331 -25.170 1.00 97.94 373 LEU A CA 1
ATOM 2895 C C . LEU A 1 373 ? 20.780 -11.214 -25.332 1.00 97.94 373 LEU A C 1
ATOM 2897 O O . LEU A 1 373 ? 19.928 -11.268 -26.214 1.00 97.94 373 LEU A O 1
ATOM 2901 N N . LEU A 1 374 ? 20.874 -10.145 -24.537 1.00 97.75 374 LEU A N 1
ATOM 2902 C CA . LEU A 1 374 ? 19.936 -9.023 -24.643 1.00 97.75 374 LEU A CA 1
ATOM 2903 C C . LEU A 1 374 ? 20.028 -8.279 -25.979 1.00 97.75 374 LEU A C 1
ATOM 2905 O O . LEU A 1 374 ? 19.032 -7.730 -26.452 1.00 97.75 374 LEU A O 1
ATOM 2909 N N . ARG A 1 375 ? 21.206 -8.259 -26.612 1.00 97.00 375 ARG A N 1
ATOM 2910 C CA . ARG A 1 375 ? 21.409 -7.597 -27.908 1.00 97.00 375 ARG A CA 1
ATOM 2911 C C . ARG A 1 375 ? 20.587 -8.233 -29.031 1.00 97.00 375 ARG A C 1
ATOM 2913 O O . ARG A 1 375 ? 20.285 -7.548 -30.007 1.00 97.00 375 ARG A O 1
ATOM 2920 N N . GLU A 1 376 ? 20.201 -9.499 -28.897 1.00 96.62 376 GLU A N 1
ATOM 2921 C CA . GLU A 1 376 ? 19.326 -10.196 -29.850 1.00 96.62 376 GLU A CA 1
ATOM 2922 C C . GLU A 1 376 ? 17.913 -9.589 -29.901 1.00 96.62 376 GLU A C 1
ATOM 2924 O O . GLU A 1 376 ? 17.216 -9.724 -30.903 1.00 96.62 376 GLU A O 1
ATOM 2929 N N . HIS A 1 377 ? 17.530 -8.837 -28.865 1.00 96.50 377 HIS A N 1
ATOM 2930 C CA . HIS A 1 377 ? 16.247 -8.144 -28.740 1.00 96.50 377 HIS A CA 1
ATOM 2931 C C . HIS A 1 377 ? 16.324 -6.648 -29.093 1.00 96.50 377 HIS A C 1
ATOM 2933 O O . HIS A 1 377 ? 15.446 -5.865 -28.718 1.00 96.50 377 HIS A O 1
ATOM 2939 N N . ALA A 1 378 ? 17.389 -6.219 -29.778 1.00 95.81 378 ALA A N 1
ATOM 2940 C CA . ALA A 1 378 ? 17.578 -4.827 -30.168 1.00 95.81 378 ALA A CA 1
ATOM 2941 C C . ALA A 1 378 ? 16.489 -4.343 -31.139 1.00 95.81 378 ALA A C 1
ATOM 2943 O O . ALA A 1 378 ? 16.229 -4.963 -32.169 1.00 95.81 378 ALA A O 1
ATOM 2944 N N . VAL A 1 379 ? 15.902 -3.181 -30.847 1.00 91.31 379 VAL A N 1
ATOM 2945 C CA . VAL A 1 379 ? 14.930 -2.532 -31.738 1.00 91.31 379 VAL A CA 1
ATOM 2946 C C . VAL A 1 379 ? 15.693 -1.693 -32.764 1.00 91.31 379 VAL A C 1
ATOM 2948 O O . VAL A 1 379 ? 16.543 -0.872 -32.396 1.00 91.31 379 VAL A O 1
ATOM 2951 N N . SER A 1 380 ? 15.410 -1.882 -34.056 1.00 80.31 380 SER A N 1
ATOM 2952 C CA . SER A 1 380 ? 15.982 -1.045 -35.116 1.00 80.31 380 SER A CA 1
ATOM 2953 C C . SER A 1 380 ? 15.574 0.414 -34.917 1.00 80.31 380 SER A C 1
ATOM 2955 O O . SER A 1 380 ? 14.423 0.701 -34.598 1.00 80.31 380 SER A O 1
ATOM 2957 N N . LYS A 1 381 ? 16.509 1.351 -35.117 1.00 69.19 381 LYS A N 1
ATOM 2958 C CA . LYS A 1 381 ? 16.158 2.774 -35.191 1.00 69.19 381 LYS A CA 1
ATOM 2959 C C . LYS A 1 381 ? 15.307 2.988 -36.444 1.00 69.19 381 LYS A C 1
ATOM 2961 O O . LYS A 1 381 ? 15.860 2.907 -37.539 1.00 69.19 381 LYS A O 1
ATOM 2966 N N . GLU A 1 382 ? 14.009 3.214 -36.268 1.00 47.62 382 GLU A N 1
ATOM 2967 C CA . GLU A 1 382 ? 13.181 3.887 -37.280 1.00 47.62 382 GLU A CA 1
ATOM 2968 C C . GLU A 1 382 ? 13.605 5.349 -37.450 1.00 47.62 382 GLU A C 1
ATOM 2970 O O . GLU A 1 382 ? 13.975 5.991 -36.431 1.00 47.62 382 GLU A O 1
#

Mean predicted aligned error: 9.55 Å

Radius of gyration: 26.2 Å; Cα contacts (8 Å, |Δi|>4): 752; chains: 1; bounding box: 62×78×69 Å

Solvent-accessible surface area (backbone atoms only — not comparable to full-atom values): 20734 Å² total; per-residue (Å²): 143,88,82,86,76,70,69,68,66,62,65,61,66,66,76,68,68,70,84,72,69,72,56,39,67,62,54,78,67,61,76,72,47,41,85,45,32,35,31,27,32,38,38,54,68,52,84,56,30,39,76,46,79,39,70,68,55,53,77,67,28,50,55,53,39,59,71,73,46,61,61,61,59,51,45,13,65,72,43,78,56,69,82,56,64,60,50,47,59,51,51,40,54,56,42,40,75,69,51,32,46,64,44,77,50,88,65,62,41,57,73,88,77,37,55,78,45,95,67,64,96,64,32,54,50,52,63,54,64,67,60,37,64,76,68,66,32,50,30,37,37,42,40,34,51,78,38,38,24,36,34,34,42,30,57,48,66,44,70,71,49,70,62,22,6,19,20,30,30,39,40,36,30,32,33,63,70,82,32,31,56,54,22,29,61,22,68,79,73,26,56,33,74,24,71,41,66,62,76,49,90,41,81,93,71,18,58,29,38,52,14,11,21,45,23,9,41,32,48,43,51,52,50,51,47,50,66,64,43,50,92,69,56,53,95,64,61,58,68,92,53,52,77,63,34,66,54,52,72,68,53,49,52,38,51,52,50,46,55,67,58,52,66,85,49,51,74,44,61,46,84,78,51,47,39,71,30,93,74,39,30,71,34,52,47,36,87,87,72,41,43,61,39,44,30,48,54,97,88,34,48,30,17,32,20,12,19,86,72,13,29,36,32,38,41,24,32,81,55,100,51,75,71,22,60,51,43,32,50,51,32,49,41,52,50,51,53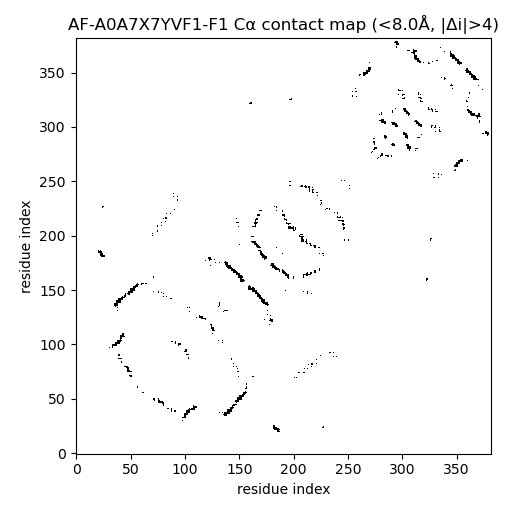,54,29,54,77,68,76,36,48,77,76,44,49,36,40,26,24,39,96,88,64,50,75,58,33,38,37,37,35,38,81,40,59,51,36,67,63,53,57,78,36,51,57,79,88,127

Sequence (382 aa):
MRTNRMVVVLLWAVLAAGCATKPIPVSPEFWGHTETKVAIAIASLPQEGRVYREGHQGLLDMIITNAMDPGEARCARMLTAERFANITEIFRRELEKAGYKCVVYSEPIELEAAEEVSHDKDCFDRDLSGVFQQTGCDALMLLQLVGFGTARTYYGFTPQSDPKGCAVVRGLMIARSENEILWDSGRKEGMIREPVIGPWAQEPDYPNLTGAVERAIEKSKKFLLERFFEERLGVDALDGIDMHAGETPEQKKLAETLAHYMQGVETTSAVWMSCSKPYRLTQNCSFWTGAALRISLDGVEAKIAGSEDGTVVLIQGPKLTTQQTWALDSAFGAIATLFEKHEIHITKVVGAAMPDGTFWGYFLLLDKDGYSLLREHAVSKE

Foldseek 3Di:
DPDPPPPVVVVVVVVPPPPQPDWFAFDPVVLVCQAFEEEEAEADADAWADEAEDDDEDPVLVVVLCVVCVQQVLQRRPADLVLLVCLSVLVCVLSVVSRHRYDYDPDHHHQVPFDADDDPPQADGGDPVVVCVVRVGQKYKYKYFPHWGWYFYDDRNHTQADIWTKTFIWIWIFGPPRRGTSTILGRVNLIFTFHQQDDQRDPPNSLSRSQRNLLNSLVSSVSVQCRHCPVSQDPCSSVSRDNRGSPDPLSVLLVVVCVVAVVPAAEDELVPDACCPDQNFPFQQDRVQGFHFWFAFPNQIWGWTAHPQQQKIKTFAPDQGNVTVNSQSSVVSRLCVVCVVVVKDQPHKHWYAHPVRRTGTIITGIPHRSVVVRNVRTDDDD

pLDDT: mean 86.86, std 12.92, range [42.25, 98.44]

Nearest PDB structures (foldseek):
  3bgh-assembly1_B  TM=3.659E-01  e=6.616E-03  Helicobacter pylori 26695
  3bgh-assembly1_A  TM=3.426E-01  e=7.027E-03  Helicobacter pylori 26695
  7olx-assembly1_A  TM=5.090E-01  e=2.921E+00  Homo sapiens
  1uwv-assembly1_A  TM=1.991E-01  e=5.026E+00  Escherichia coli K-12